Protein AF-0000000080411024 (afdb_homodimer)

Radius of gyration: 28.6 Å; Cα contacts (8 Å, |Δi|>4): 1709; chains: 2; bounding box: 50×104×53 Å

Secondary structure (DSSP, 8-state):
-EEEEE--SHHHHHHHHHHHHTT-EEEEEES-TT-GGGGTS-EEE--TT-HHHHHHHHHT-SEEEES-S---HHHHHHHGGG-TT-SHHHHHHTSHHHHHHHHHHTT--B--EEEESSHHHHHHHHHHH-SSEEEEESSS--TTTTEEEE-SHHHHHHHHHT--SS-EEEEEPP--SEEEEEEEEE-SS-EEEPPPEEEEEETTEEEEEEES-SS-HHHHHHHHHHHHHHHHHHT--EEEEEEEEEPTTS-EEEEEEESS--GGGTTHHHHBSS-HHHHHHHHHHTPPPPP--B-S-EEEEEEEGGGTTT--GGG--TTEEEEE---S---TT-EEEEEEEE-SSHHHHHHHHHHH--SSS---/-EEEEE--SHHHHHHHHHHHHHT-EEEEEES-TT-GGGGTS-EEE--TT-HHHHHHHHHT-SEEEES-S---HHHHHHHGGG-TT-SHHHHHHTSHHHHHHHHHHTT--B--EEEESSHHHHHHHHHHH-SSEEEEESSS--TTTTEEEE-SHHHHHHHHHT--SS-EEEEEPP--SEEEEEEEEE-SS-EEEPPPEEEEEETTEEEEEEES-SS-HHHHHHHHHHHHHHHHHHT--EEEEEEEEEPTTS-EEEEEEESS--GGGTTHHHHBSS-HHHHHHHHHHTPPPPP--B-S-EEEEEEEGGGTTT--GGG--TTEEEEE---S---TT-EEEEEEEE-SSHHHHHHHHHHH--SSS---

Organism: NCBI:txid1345023

Foldseek 3Di:
DEEEEEDQALQLLVLQVLCVVVPYAYEYEELDCQHLNNVRHHYDNDHLQPLVSLLVSQVVGQAYYYADQDHDPSSCVSNQVRHPQHCVQSVQQQFQVSQQVLLVLLVAAAFDKFKDQALVSLVVLCVPQPPWKKKAFRHPDDLCPRIDIRGDPVSSVVCNVVPDRGIIMIGHDAPFDWKKKWKWADAPPDIDIAQIWTFDDDSSHTFKTWPNHPDDPVLRVVVRVSVVSSCVSVVGFFIKMWMWTQHPVGGIHTHHMDNYDDPSQQLQVPFFPDGSSNQRVCRRVRHDGDGGDGRFIKMKGFDALQLVVLDDPVPQDPQKDWFASSDDHRDGPHGGTMIIGGDNDSVVSLVSVQVSCSDVDRSD/DEEEEEDQALQLLVLQVLCVVVPYAYEYEELDCQHLNNVRHHYDNDHLQPLVVLLVSQVVGQAYDYADQDHDPSSCVSNQVRHPQHCVQSVQQQFQVSQQVLLVLLVAAAFDKFKDQALVSLVVLCVPQPPWKKKAFRHPDDLCPRIDIRGDPVSSVVCNVVPDRGIIMIGHDAPFDWKKKWKWADAPPDIDIAQIWTFDDDSSHTFKTWPNHPDDVVLRVVVRVSVVSSCVSVVGFFIKMWMWTQHPVGGIHTHHMDNYDDPSQQLQVPFFPDGSSNQRVCRRVRHDGDGGDGRFIKMKGFDALQLVVLDDPVPQDPQKDWFASSDDHRDGPHGGTMIIGGDNDSVVSLVSVQVSCSDVDRSD

Nearest PDB structures (foldseek):
  3qff-assembly1_B  TM=9.664E-01  e=2.182E-51  Bacillus anthracis str. A0248
  4e4t-assembly1_A  TM=9.436E-01  e=1.004E-44  Burkholderia ambifaria MC40-6
  4e4t-assembly1_B  TM=9.077E-01  e=6.811E-43  Burkholderia ambifaria MC40-6
  4izo-assembly1_A  TM=9.076E-01  e=1.133E-41  Burkholderia thailandensis E264
  3ax6-assembly1_B  TM=8.999E-01  e=9.818E-40  Thermotoga maritima MSB8

pLDDT: mean 95.76, std 5.5, range [62.47, 98.88]

Solvent-accessible surface area (backbone atoms only — not comparable to full-atom values): 36882 Å² total; per-residue (Å²): 107,32,38,17,26,46,32,18,43,55,61,28,26,51,35,41,53,40,37,37,46,50,44,35,44,49,39,24,37,23,61,52,77,69,26,27,18,40,67,46,31,56,57,46,71,34,54,84,77,41,42,68,57,35,37,47,44,42,72,71,23,71,29,38,51,53,57,68,58,92,66,49,67,65,40,46,66,45,33,44,92,34,24,70,43,53,58,63,66,46,58,27,55,40,27,52,64,49,31,50,50,54,44,42,70,52,73,46,48,55,64,59,69,35,76,21,70,47,64,69,33,50,54,48,31,47,72,72,56,37,75,43,24,31,39,27,41,28,52,92,48,53,71,61,43,54,55,46,78,31,67,46,74,64,42,49,51,52,50,52,75,63,60,66,96,52,57,30,35,31,30,36,62,74,84,50,71,44,37,33,37,40,44,34,36,19,30,85,87,51,73,52,60,43,79,39,19,26,48,43,66,54,89,61,35,74,38,35,26,30,29,67,38,95,66,58,68,69,54,53,52,49,50,51,50,50,50,53,46,42,38,60,64,69,58,50,34,18,29,33,28,40,31,31,32,30,33,84,88,59,51,69,27,48,72,49,68,40,81,25,79,48,80,75,44,59,46,23,67,71,29,24,66,35,24,54,43,46,39,29,50,24,17,59,69,54,18,48,53,53,49,41,54,72,78,50,28,29,33,24,36,57,31,30,16,78,30,54,84,59,59,53,74,54,71,43,55,41,50,50,46,61,34,30,37,60,63,86,74,66,41,80,84,36,80,39,29,37,38,34,25,52,30,94,35,56,68,56,21,53,50,51,56,52,70,64,62,43,59,92,58,74,81,121,106,32,39,18,27,48,34,18,45,55,61,28,24,50,36,41,53,41,35,38,47,50,44,35,44,49,39,23,36,24,60,52,75,71,26,27,18,39,66,46,30,57,57,46,71,35,55,84,80,38,43,69,55,36,38,47,43,42,72,71,24,71,31,36,52,53,56,68,59,89,68,49,68,66,39,46,66,45,33,44,93,35,23,71,44,52,58,63,65,47,58,28,55,41,27,52,64,48,30,49,50,54,43,42,71,53,73,46,48,53,63,58,68,36,77,23,71,46,63,69,33,51,53,50,33,48,72,73,54,36,76,43,25,33,40,27,42,28,53,93,48,54,72,63,42,53,53,45,76,32,69,47,75,64,42,49,51,53,48,54,74,62,61,67,94,52,57,30,32,31,30,36,61,74,84,51,69,46,35,34,36,40,44,34,36,20,30,85,87,51,72,49,60,44,77,39,18,26,47,43,66,56,89,61,34,76,38,35,25,31,29,68,38,96,64,58,68,68,55,53,51,49,52,51,50,51,51,51,48,42,39,61,65,69,58,50,36,20,30,34,28,40,30,32,31,29,33,84,88,59,51,69,28,49,71,50,67,40,81,26,80,48,80,75,44,58,46,23,68,71,30,24,66,36,24,53,43,46,38,30,51,24,18,57,70,53,17,48,52,53,50,40,52,72,77,50,27,29,33,25,36,56,31,32,16,78,30,54,86,61,60,52,75,53,71,44,55,42,51,50,44,61,33,31,38,57,63,87,74,65,40,78,83,34,80,38,31,35,37,35,24,50,29,96,34,55,67,56,22,53,50,50,56,53,69,65,62,43,60,91,58,75,82,122

Structure (mmCIF, N/CA/C/O backbone):
data_AF-0000000080411024-model_v1
#
loop_
_entity.id
_entity.type
_entity.pdbx_description
1 polymer 'N5-carboxyaminoimidazole ribonucleotide synthase'
#
loop_
_atom_site.group_PDB
_atom_site.id
_atom_site.type_symbol
_atom_site.label_atom_id
_atom_site.label_alt_id
_atom_site.label_comp_id
_atom_site.label_asym_id
_atom_site.label_entity_id
_atom_site.label_seq_id
_atom_site.pdbx_PDB_ins_code
_atom_site.Cartn_x
_atom_site.Cartn_y
_atom_site.Cartn_z
_atom_site.occupancy
_atom_site.B_iso_or_equiv
_atom_site.auth_seq_id
_atom_site.auth_comp_id
_atom_site.auth_asym_id
_atom_site.auth_atom_id
_atom_site.pdbx_PDB_model_num
ATOM 1 N N . MET A 1 1 ? -13.023 4.125 -13.586 1 94.12 1 MET A N 1
ATOM 2 C CA . MET A 1 1 ? -12.969 2.77 -14.117 1 94.12 1 MET A CA 1
ATOM 3 C C . MET A 1 1 ? -13.203 1.739 -13.023 1 94.12 1 MET A C 1
ATOM 5 O O . MET A 1 1 ? -12.711 1.896 -11.898 1 94.12 1 MET A O 1
ATOM 9 N N . ARG A 1 2 ? -14.039 0.741 -13.281 1 97.5 2 ARG A N 1
ATOM 10 C CA . ARG A 1 2 ? -14.289 -0.334 -12.328 1 97.5 2 ARG A CA 1
ATOM 11 C C . ARG A 1 2 ? -13.68 -1.646 -12.812 1 97.5 2 ARG A C 1
ATOM 13 O O . ARG A 1 2 ? -13.922 -2.068 -13.945 1 97.5 2 ARG A O 1
ATOM 20 N N . ILE A 1 3 ? -12.922 -2.275 -11.961 1 98.69 3 ILE A N 1
ATOM 21 C CA . ILE A 1 3 ? -12.258 -3.547 -12.242 1 98.69 3 ILE A CA 1
ATOM 22 C C . ILE A 1 3 ? -13.016 -4.684 -11.555 1 98.69 3 ILE A C 1
ATOM 24 O O . ILE A 1 3 ? -13.148 -4.695 -10.336 1 98.69 3 ILE A O 1
ATOM 28 N N . GLY A 1 4 ? -13.539 -5.562 -12.375 1 98.69 4 GLY A N 1
ATOM 29 C CA . GLY A 1 4 ? -14.109 -6.785 -11.828 1 98.69 4 GLY A CA 1
ATOM 30 C C . GLY A 1 4 ? -13.062 -7.828 -11.484 1 98.69 4 GLY A C 1
ATOM 31 O O . GLY A 1 4 ? -12.086 -8.008 -12.219 1 98.69 4 GLY A O 1
ATOM 32 N N . ILE A 1 5 ? -13.266 -8.508 -10.359 1 98.44 5 ILE A N 1
ATOM 33 C CA . ILE A 1 5 ? -12.367 -9.578 -9.953 1 98.44 5 ILE A CA 1
ATOM 34 C C . ILE A 1 5 ? -13.164 -10.859 -9.711 1 98.44 5 ILE A C 1
ATOM 36 O O . ILE A 1 5 ? -13.984 -10.922 -8.797 1 98.44 5 ILE A O 1
ATOM 40 N N . LEU A 1 6 ? -12.969 -11.844 -10.539 1 97.38 6 LEU A N 1
ATOM 41 C CA . LEU A 1 6 ? -13.547 -13.148 -10.242 1 97.38 6 LEU A CA 1
ATOM 42 C C . LEU A 1 6 ? -12.758 -13.859 -9.148 1 97.38 6 LEU A C 1
ATOM 44 O O . LEU A 1 6 ? -11.617 -14.273 -9.367 1 97.38 6 LEU A O 1
ATOM 48 N N . GLY A 1 7 ? -13.352 -14.039 -8.023 1 96.19 7 GLY A N 1
ATOM 49 C CA . GLY A 1 7 ? -12.68 -14.492 -6.816 1 96.19 7 GLY A CA 1
ATOM 50 C C . GLY A 1 7 ? -12.438 -13.383 -5.812 1 96.19 7 GLY A C 1
ATOM 51 O O . GLY A 1 7 ? -11.953 -12.305 -6.176 1 96.19 7 GLY A O 1
ATOM 52 N N . GLY A 1 8 ? -12.828 -13.609 -4.598 1 96.75 8 GLY A N 1
ATOM 53 C CA . GLY A 1 8 ? -12.703 -12.594 -3.561 1 96.75 8 GLY A CA 1
ATOM 54 C C . GLY A 1 8 ? -11.75 -13 -2.449 1 96.75 8 GLY A C 1
ATOM 55 O O . GLY A 1 8 ? -11.914 -12.57 -1.303 1 96.75 8 GLY A O 1
ATOM 56 N N . GLY A 1 9 ? -10.75 -13.875 -2.744 1 96.56 9 GLY A N 1
ATOM 57 C CA . GLY A 1 9 ? -9.781 -14.328 -1.753 1 96.56 9 GLY A CA 1
ATOM 58 C C . GLY A 1 9 ? -8.711 -13.289 -1.455 1 96.56 9 GLY A C 1
ATOM 59 O O . GLY A 1 9 ? -8.938 -12.094 -1.612 1 96.56 9 GLY A O 1
ATOM 60 N N . GLN A 1 10 ? -7.57 -13.766 -0.93 1 97.19 10 GLN A N 1
ATOM 61 C CA . GLN A 1 10 ? -6.508 -12.867 -0.476 1 97.19 10 GLN A CA 1
ATOM 62 C C . GLN A 1 10 ? -5.91 -12.086 -1.643 1 97.19 10 GLN A C 1
ATOM 64 O O . GLN A 1 10 ? -5.535 -10.922 -1.489 1 97.19 10 GLN A O 1
ATOM 69 N N . LEU A 1 11 ? -5.73 -12.727 -2.797 1 98 11 LEU A N 1
ATOM 70 C CA . LEU A 1 11 ? -5.168 -12.023 -3.943 1 98 11 LEU A CA 1
ATOM 71 C C . LEU A 1 11 ? -6.117 -10.93 -4.426 1 98 11 LEU A C 1
ATOM 73 O O . LEU A 1 11 ? -5.68 -9.836 -4.789 1 98 11 LEU A O 1
ATOM 77 N N . GLY A 1 12 ? -7.461 -11.281 -4.445 1 98.06 12 GLY A N 1
ATOM 78 C CA . GLY A 1 12 ? -8.445 -10.258 -4.758 1 98.06 12 GLY A CA 1
ATOM 79 C C . GLY A 1 12 ? -8.398 -9.07 -3.816 1 98.06 12 GLY A C 1
ATOM 80 O O . GLY A 1 12 ? -8.516 -7.922 -4.25 1 98.06 12 GLY A O 1
ATOM 81 N N . ARG A 1 13 ? -8.211 -9.375 -2.557 1 98.31 13 ARG A N 1
ATOM 82 C CA . ARG A 1 13 ? -8.086 -8.336 -1.54 1 98.31 13 ARG A CA 1
ATOM 83 C C . ARG A 1 13 ? -6.898 -7.418 -1.839 1 98.31 13 ARG A C 1
ATOM 85 O O . ARG A 1 13 ? -7.043 -6.195 -1.854 1 98.31 13 ARG A O 1
ATOM 92 N N . MET A 1 14 ? -5.727 -7.98 -2.105 1 98.44 14 MET A N 1
ATOM 93 C CA . MET A 1 14 ? -4.508 -7.203 -2.318 1 98.44 14 MET A CA 1
ATOM 94 C C . MET A 1 14 ? -4.582 -6.422 -3.627 1 98.44 14 MET A C 1
ATOM 96 O O . MET A 1 14 ? -4.121 -5.281 -3.701 1 98.44 14 MET A O 1
ATOM 100 N N . MET A 1 15 ? -5.242 -7.004 -4.66 1 98.5 15 MET A N 1
ATOM 101 C CA . MET A 1 15 ? -5.488 -6.266 -5.898 1 98.5 15 MET A CA 1
ATOM 102 C C . MET A 1 15 ? -6.43 -5.09 -5.652 1 98.5 15 MET A C 1
ATOM 104 O O . MET A 1 15 ? -6.207 -3.994 -6.168 1 98.5 15 MET A O 1
ATOM 108 N N . SER A 1 16 ? -7.488 -5.332 -4.848 1 98.5 16 SER A N 1
ATOM 109 C CA . SER A 1 16 ? -8.453 -4.281 -4.551 1 98.5 16 SER A CA 1
ATOM 110 C C . SER A 1 16 ? -7.801 -3.121 -3.811 1 98.5 16 SER A C 1
ATOM 112 O O . SER A 1 16 ? -8.055 -1.956 -4.125 1 98.5 16 SER A O 1
ATOM 114 N N . LEU A 1 17 ? -6.973 -3.445 -2.836 1 98.44 17 LEU A N 1
ATOM 115 C CA . LEU A 1 17 ? -6.281 -2.404 -2.082 1 98.44 17 LEU A CA 1
ATOM 116 C C . LEU A 1 17 ? -5.406 -1.56 -2.998 1 98.44 17 LEU A C 1
ATOM 118 O O . LEU A 1 17 ? -5.43 -0.329 -2.926 1 98.44 17 LEU A O 1
ATOM 122 N N . SER A 1 18 ? -4.656 -2.189 -3.885 1 98.38 18 SER A N 1
ATOM 123 C CA . SER A 1 18 ? -3.775 -1.486 -4.812 1 98.38 18 SER A CA 1
ATOM 124 C C . SER A 1 18 ? -4.574 -0.648 -5.805 1 98.38 18 SER A C 1
ATOM 126 O O . SER A 1 18 ? -4.254 0.519 -6.039 1 98.38 18 SER A O 1
ATOM 128 N N . ALA A 1 19 ? -5.625 -1.25 -6.379 1 98.56 19 ALA A N 1
ATOM 129 C CA . ALA A 1 19 ? -6.473 -0.559 -7.344 1 98.56 19 ALA A CA 1
ATOM 130 C C . ALA A 1 19 ? -7.133 0.665 -6.719 1 98.56 19 ALA A C 1
ATOM 132 O O . ALA A 1 19 ? -7.164 1.739 -7.324 1 98.56 19 ALA A O 1
ATOM 133 N N . SER A 1 20 ? -7.621 0.499 -5.492 1 98.12 20 SER A N 1
ATOM 134 C CA . SER A 1 20 ? -8.289 1.593 -4.797 1 98.12 20 SER A CA 1
ATOM 135 C C . SER A 1 20 ? -7.344 2.768 -4.57 1 98.12 20 SER A C 1
ATOM 137 O O . SER A 1 20 ? -7.738 3.926 -4.711 1 98.12 20 SER A O 1
ATOM 139 N N . ALA A 1 21 ? -6.113 2.482 -4.211 1 98.19 21 ALA A N 1
ATOM 140 C CA . ALA A 1 21 ? -5.125 3.539 -4.008 1 98.19 21 ALA A CA 1
ATOM 141 C C . ALA A 1 21 ? -4.918 4.352 -5.285 1 98.19 21 ALA A C 1
ATOM 143 O O . ALA A 1 21 ? -4.664 5.555 -5.227 1 98.19 21 ALA A O 1
ATOM 144 N N . MET A 1 22 ? -5.086 3.723 -6.445 1 98.06 22 MET A N 1
ATOM 145 C CA . MET A 1 22 ? -4.859 4.355 -7.742 1 98.06 22 MET A CA 1
ATOM 146 C C . MET A 1 22 ? -6.102 5.105 -8.203 1 98.06 22 MET A C 1
ATOM 148 O O . MET A 1 22 ? -6.07 5.801 -9.227 1 98.06 22 MET A O 1
ATOM 152 N N . GLY A 1 23 ? -7.227 4.902 -7.504 1 96.5 23 GLY A N 1
ATOM 153 C CA . GLY A 1 23 ? -8.453 5.602 -7.852 1 96.5 23 GLY A CA 1
ATOM 154 C C . GLY A 1 23 ? -9.453 4.723 -8.586 1 96.5 23 GLY A C 1
ATOM 155 O O . GLY A 1 23 ? -10.523 5.191 -8.984 1 96.5 23 GLY A O 1
ATOM 156 N N . TYR A 1 24 ? -9.117 3.443 -8.734 1 97.56 24 TYR A N 1
ATOM 157 C CA . TYR A 1 24 ? -10.039 2.512 -9.375 1 97.56 24 TYR A CA 1
ATOM 158 C C . TYR A 1 24 ? -11.031 1.947 -8.367 1 97.56 24 TYR A C 1
ATOM 160 O O . TYR A 1 24 ? -10.758 1.905 -7.168 1 97.56 24 TYR A O 1
ATOM 168 N N . LYS A 1 25 ? -12.141 1.604 -8.859 1 97.44 25 LYS A N 1
ATOM 169 C CA . LYS A 1 25 ? -13.102 0.82 -8.086 1 97.44 25 LYS A CA 1
ATOM 170 C C . LYS A 1 25 ? -12.984 -0.667 -8.406 1 97.44 25 LYS A C 1
ATOM 172 O O . LYS A 1 25 ? -12.594 -1.039 -9.516 1 97.44 25 LYS A O 1
ATOM 177 N N . THR A 1 26 ? -13.25 -1.491 -7.434 1 98.31 26 THR A N 1
ATOM 178 C CA . THR A 1 26 ? -13.219 -2.926 -7.691 1 98.31 26 THR A CA 1
ATOM 179 C C . THR A 1 26 ? -14.531 -3.576 -7.262 1 98.31 26 THR A C 1
ATOM 181 O O . THR A 1 26 ? -15.273 -3.018 -6.445 1 98.31 26 THR A O 1
ATOM 184 N N . LEU A 1 27 ? -14.867 -4.621 -7.883 1 98.62 27 LEU A N 1
ATOM 185 C CA . LEU A 1 27 ? -16.031 -5.461 -7.609 1 98.62 27 LEU A CA 1
ATOM 186 C C . LEU A 1 27 ? -15.672 -6.938 -7.746 1 98.62 27 LEU A C 1
ATOM 188 O O . LEU A 1 27 ? -15.328 -7.398 -8.836 1 98.62 27 LEU A O 1
ATOM 192 N N . SER A 1 28 ? -15.742 -7.656 -6.613 1 98.38 28 SER A N 1
ATOM 193 C CA . SER A 1 28 ? -15.391 -9.07 -6.668 1 98.38 28 SER A CA 1
ATOM 194 C C . SER A 1 28 ? -16.625 -9.953 -6.695 1 98.38 28 SER A C 1
ATOM 196 O O . SER A 1 28 ? -17.734 -9.484 -6.426 1 98.38 28 SER A O 1
ATOM 198 N N . LEU A 1 29 ? -16.516 -11.133 -7.16 1 98.31 29 LEU A N 1
ATOM 199 C CA . LEU A 1 29 ? -17.531 -12.18 -7.098 1 98.31 29 LEU A CA 1
ATOM 200 C C . LEU A 1 29 ? -17.016 -13.383 -6.301 1 98.31 29 LEU A C 1
ATOM 202 O O . LEU A 1 29 ? -15.992 -13.969 -6.641 1 98.31 29 LEU A O 1
ATOM 206 N N . ASP A 1 30 ? -17.703 -13.688 -5.227 1 97.62 30 ASP A N 1
ATOM 207 C CA . ASP A 1 30 ? -17.344 -14.773 -4.328 1 97.62 30 ASP A CA 1
ATOM 208 C C . ASP A 1 30 ? -18.547 -15.258 -3.529 1 97.62 30 ASP A C 1
ATOM 210 O O . ASP A 1 30 ? -19.406 -14.453 -3.146 1 97.62 30 ASP A O 1
ATOM 214 N N . PRO A 1 31 ? -18.594 -16.578 -3.334 1 97.12 31 PRO A N 1
ATOM 215 C CA . PRO A 1 31 ? -19.75 -17.062 -2.57 1 97.12 31 PRO A CA 1
ATOM 216 C C . PRO A 1 31 ? -19.719 -16.641 -1.108 1 97.12 31 PRO A C 1
ATOM 218 O O . PRO A 1 31 ? -20.75 -16.625 -0.443 1 97.12 31 PRO A O 1
ATOM 221 N N . ASN A 1 32 ? -18.562 -16.375 -0.551 1 96.69 32 ASN A N 1
ATOM 222 C CA . ASN A 1 32 ? -18.422 -15.953 0.835 1 96.69 32 ASN A CA 1
ATOM 223 C C . ASN A 1 32 ? -18.656 -14.453 0.986 1 96.69 32 ASN A C 1
ATOM 225 O O . ASN A 1 32 ? -17.875 -13.641 0.486 1 96.69 32 ASN A O 1
ATOM 229 N N . SER A 1 33 ? -19.672 -14.094 1.688 1 96.81 33 SER A N 1
ATOM 230 C CA . SER A 1 33 ? -20.047 -12.695 1.85 1 96.81 33 SER A CA 1
ATOM 231 C C . SER A 1 33 ? -19 -11.922 2.627 1 96.81 33 SER A C 1
ATOM 233 O O . SER A 1 33 ? -18.953 -10.688 2.568 1 96.81 33 SER A O 1
ATOM 235 N N . ASN A 1 34 ? -18.141 -12.617 3.355 1 96.44 34 ASN A N 1
ATOM 236 C CA . ASN A 1 34 ? -17.078 -11.977 4.109 1 96.44 34 ASN A CA 1
ATOM 237 C C . ASN A 1 34 ? -15.703 -12.406 3.604 1 96.44 34 ASN A C 1
ATOM 239 O O . ASN A 1 34 ? -14.758 -12.523 4.383 1 96.44 34 ASN A O 1
ATOM 243 N N . ALA A 1 35 ? -15.664 -12.742 2.266 1 96.81 35 ALA A N 1
ATOM 244 C CA . ALA A 1 35 ? -14.375 -13.07 1.666 1 96.81 35 ALA A CA 1
ATOM 245 C C . ALA A 1 35 ? -13.383 -11.93 1.841 1 96.81 35 ALA A C 1
ATOM 247 O O . ALA A 1 35 ? -13.773 -10.773 2.008 1 96.81 35 ALA A O 1
ATOM 248 N N . PRO A 1 36 ? -12.133 -12.18 1.869 1 97.62 36 PRO A N 1
ATOM 249 C CA . PRO A 1 36 ? -11.102 -11.156 2.068 1 97.62 36 PRO A CA 1
ATOM 250 C C . PRO A 1 36 ? -11.336 -9.906 1.224 1 97.62 36 PRO A C 1
ATOM 252 O O . PRO A 1 36 ? -11.281 -8.789 1.74 1 97.62 36 PRO A O 1
ATOM 255 N N . ALA A 1 37 ? -11.664 -10.008 -0.047 1 97.75 37 ALA A N 1
ATOM 256 C CA . ALA A 1 37 ? -11.859 -8.859 -0.928 1 97.75 37 ALA A CA 1
ATOM 257 C C . ALA A 1 37 ? -13.117 -8.086 -0.552 1 97.75 37 ALA A C 1
ATOM 259 O O . ALA A 1 37 ? -13.172 -6.867 -0.703 1 97.75 37 ALA A O 1
ATOM 260 N N . ALA A 1 38 ? -14.164 -8.789 -0.026 1 97.44 38 ALA A N 1
ATOM 261 C CA . ALA A 1 38 ? -15.43 -8.164 0.338 1 97.44 38 ALA A CA 1
ATOM 262 C C . ALA A 1 38 ? -15.266 -7.238 1.538 1 97.44 38 ALA A C 1
ATOM 264 O O . ALA A 1 38 ? -16.094 -6.352 1.764 1 97.44 38 ALA A O 1
ATOM 265 N N . GLN A 1 39 ? -14.18 -7.453 2.254 1 96.81 39 GLN A N 1
ATOM 266 C CA . GLN A 1 39 ? -13.922 -6.66 3.451 1 96.81 39 GLN A CA 1
ATOM 267 C C . GLN A 1 39 ? -13.383 -5.281 3.092 1 96.81 39 GLN A C 1
ATOM 269 O O . GLN A 1 39 ? -13.352 -4.383 3.934 1 96.81 39 GLN A O 1
ATOM 274 N N . VAL A 1 40 ? -12.945 -5.078 1.771 1 97.06 40 VAL A N 1
ATOM 275 C CA . VAL A 1 40 ? -12.273 -3.822 1.453 1 97.06 40 VAL A CA 1
ATOM 276 C C . VAL A 1 40 ? -12.898 -3.201 0.207 1 97.06 40 VAL A C 1
ATOM 278 O O . VAL A 1 40 ? -12.516 -2.102 -0.205 1 97.06 40 VAL A O 1
ATOM 281 N N . ALA A 1 41 ? -13.844 -3.834 -0.434 1 96.94 41 ALA A N 1
ATOM 282 C CA . ALA A 1 41 ? -14.547 -3.344 -1.613 1 96.94 41 ALA A CA 1
ATOM 283 C C . ALA A 1 41 ? -15.867 -4.086 -1.812 1 96.94 41 ALA A C 1
ATOM 285 O O . ALA A 1 41 ? -16.078 -5.152 -1.227 1 96.94 41 ALA A O 1
ATOM 286 N N . PRO A 1 42 ? -16.781 -3.555 -2.627 1 96.94 42 PRO A N 1
ATOM 287 C CA . PRO A 1 42 ? -18.047 -4.242 -2.902 1 96.94 42 PRO A CA 1
ATOM 288 C C . PRO A 1 42 ? -17.844 -5.617 -3.537 1 96.94 42 PRO A C 1
ATOM 290 O O . PRO A 1 42 ? -16.844 -5.84 -4.23 1 96.94 42 PRO A O 1
ATOM 293 N N . SER A 1 43 ? -18.828 -6.496 -3.289 1 98.12 43 SER A N 1
ATOM 294 C CA . SER A 1 43 ? -18.75 -7.852 -3.82 1 98.12 43 SER A CA 1
ATOM 295 C C . SER A 1 43 ? -20.125 -8.359 -4.23 1 98.12 43 SER A C 1
ATOM 297 O O . SER A 1 43 ? -21.141 -7.961 -3.652 1 98.12 43 SER A O 1
ATOM 299 N N . ILE A 1 44 ? -20.156 -9.078 -5.297 1 98.5 44 ILE A N 1
ATOM 300 C CA . ILE A 1 44 ? -21.312 -9.891 -5.645 1 98.5 44 ILE A CA 1
ATOM 301 C C . ILE A 1 44 ? -21.219 -11.25 -4.941 1 98.5 44 ILE A C 1
ATOM 303 O O . ILE A 1 44 ? -20.25 -11.992 -5.141 1 98.5 44 ILE A O 1
ATOM 307 N N . VAL A 1 45 ? -22.203 -11.555 -4.086 1 98.62 45 VAL A N 1
ATOM 308 C CA . VAL A 1 45 ? -22.219 -12.836 -3.395 1 98.62 45 VAL A CA 1
ATOM 309 C C . VAL A 1 45 ? -22.891 -13.891 -4.273 1 98.62 45 VAL A C 1
ATOM 311 O O . VAL A 1 45 ? -24.109 -13.891 -4.426 1 98.62 45 VAL A O 1
ATOM 314 N N . ALA A 1 46 ? -22.109 -14.766 -4.848 1 97.88 46 ALA A N 1
ATOM 315 C CA . ALA A 1 46 ? -22.594 -15.805 -5.738 1 97.88 46 ALA A CA 1
ATOM 316 C C . ALA A 1 46 ? -21.594 -16.953 -5.859 1 97.88 46 ALA A C 1
ATOM 318 O O . ALA A 1 46 ? -20.406 -16.75 -5.645 1 97.88 46 ALA A O 1
ATOM 319 N N . ALA A 1 47 ? -22.125 -18.109 -6.188 1 96.38 47 ALA A N 1
ATOM 320 C CA . ALA A 1 47 ? -21.281 -19.281 -6.395 1 96.38 47 ALA A CA 1
ATOM 321 C C . ALA A 1 47 ? -20.375 -19.109 -7.613 1 96.38 47 ALA A C 1
ATOM 323 O O . ALA A 1 47 ? -20.688 -18.328 -8.516 1 96.38 47 ALA A O 1
ATOM 324 N N . PHE A 1 48 ? -19.312 -19.844 -7.656 1 93.94 48 PHE A N 1
ATOM 325 C CA . PHE A 1 48 ? -18.344 -19.703 -8.727 1 93.94 48 PHE A CA 1
ATOM 326 C C . PHE A 1 48 ? -18.859 -20.328 -10.016 1 93.94 48 PHE A C 1
ATOM 328 O O . PHE A 1 48 ? -18.219 -20.219 -11.07 1 93.94 48 PHE A O 1
ATOM 335 N N . ASP A 1 49 ? -19.984 -20.969 -9.969 1 94.81 49 ASP A N 1
ATOM 336 C CA . ASP A 1 49 ? -20.578 -21.516 -11.18 1 94.81 49 ASP A CA 1
ATOM 337 C C . ASP A 1 49 ? -21.844 -20.75 -11.57 1 94.81 49 ASP A C 1
ATOM 339 O O . ASP A 1 49 ? -22.609 -21.203 -12.422 1 94.81 49 ASP A O 1
ATOM 343 N N . ASP A 1 50 ? -22.094 -19.641 -10.938 1 97.25 50 ASP A N 1
ATOM 344 C CA . ASP A 1 50 ? -23.25 -18.797 -11.242 1 97.25 50 ASP A CA 1
ATOM 345 C C . ASP A 1 50 ? -22.969 -17.906 -12.445 1 97.25 50 ASP A C 1
ATOM 347 O O . ASP A 1 50 ? -22.516 -16.766 -12.281 1 97.25 50 ASP A O 1
ATOM 351 N N . VAL A 1 51 ? -23.391 -18.375 -13.555 1 97.88 51 VAL A N 1
ATOM 352 C CA . VAL A 1 51 ? -23.109 -17.703 -14.812 1 97.88 51 VAL A CA 1
ATOM 353 C C . VAL A 1 51 ? -23.828 -16.359 -14.852 1 97.88 51 VAL A C 1
ATOM 355 O O . VAL A 1 51 ? -23.297 -15.375 -15.391 1 97.88 51 VAL A O 1
ATOM 358 N N . THR A 1 52 ? -24.984 -16.312 -14.305 1 98.31 52 THR A N 1
ATOM 359 C CA . THR A 1 52 ? -25.734 -15.062 -14.25 1 98.31 52 THR A CA 1
ATOM 360 C C . THR A 1 52 ? -24.969 -14.008 -13.453 1 98.31 52 THR A C 1
ATOM 362 O O . THR A 1 52 ? -24.891 -12.844 -13.867 1 98.31 52 THR A O 1
ATOM 365 N N . ALA A 1 53 ? -24.391 -14.414 -12.336 1 98.25 53 ALA A N 1
ATOM 366 C CA . ALA A 1 53 ? -23.609 -13.508 -11.516 1 98.25 53 ALA A CA 1
ATOM 367 C C . ALA A 1 53 ? -22.344 -13.055 -12.25 1 98.25 53 ALA A C 1
ATOM 369 O O . ALA A 1 53 ? -21.922 -11.906 -12.125 1 98.25 53 ALA A O 1
ATOM 370 N N . ALA A 1 54 ? -21.766 -13.953 -12.969 1 97.88 54 ALA A N 1
ATOM 371 C CA . ALA A 1 54 ? -20.594 -13.609 -13.773 1 97.88 54 ALA A CA 1
ATOM 372 C C . ALA A 1 54 ? -20.938 -12.555 -14.82 1 97.88 54 ALA A C 1
ATOM 374 O O . ALA A 1 54 ? -20.156 -11.625 -15.062 1 97.88 54 ALA A O 1
ATOM 375 N N . ARG A 1 55 ? -22.062 -12.688 -15.461 1 98.25 55 ARG A N 1
ATOM 376 C CA . ARG A 1 55 ? -22.516 -11.711 -16.438 1 98.25 55 ARG A CA 1
ATOM 377 C C . ARG A 1 55 ? -22.781 -10.359 -15.789 1 98.25 55 ARG A C 1
ATOM 379 O O . ARG A 1 55 ? -22.516 -9.312 -16.391 1 98.25 55 ARG A O 1
ATOM 386 N N . GLU A 1 56 ? -23.312 -10.438 -14.586 1 98.69 56 GLU A N 1
ATOM 387 C CA . GLU A 1 56 ? -23.5 -9.195 -13.844 1 98.69 56 GLU A CA 1
ATOM 388 C C . GLU A 1 56 ? -22.172 -8.516 -13.547 1 98.69 56 GLU A C 1
ATOM 390 O O . GLU A 1 56 ? -22.047 -7.297 -13.695 1 98.69 56 GLU A O 1
ATOM 395 N N . LEU A 1 57 ? -21.219 -9.312 -13.133 1 98.44 57 LEU A N 1
ATOM 396 C CA . LEU A 1 57 ? -19.875 -8.789 -12.906 1 98.44 57 LEU A CA 1
ATOM 397 C C . LEU A 1 57 ? -19.344 -8.102 -14.164 1 98.44 57 LEU A C 1
ATOM 399 O O . LEU A 1 57 ? -18.797 -6.992 -14.086 1 98.44 57 LEU A O 1
ATOM 403 N N . ALA A 1 58 ? -19.5 -8.742 -15.281 1 98.19 58 ALA A N 1
ATOM 404 C CA . ALA A 1 58 ? -19.031 -8.203 -16.547 1 98.19 58 ALA A CA 1
ATOM 405 C C . ALA A 1 58 ? -19.75 -6.898 -16.891 1 98.19 58 ALA A C 1
ATOM 407 O O . ALA A 1 58 ? -19.125 -5.926 -17.312 1 98.19 58 ALA A O 1
ATOM 408 N N . HIS A 1 59 ? -21.062 -6.891 -16.656 1 98.31 59 HIS A N 1
ATOM 409 C CA . HIS A 1 59 ? -21.875 -5.719 -16.969 1 98.31 59 HIS A CA 1
ATOM 410 C C . HIS A 1 59 ? -21.469 -4.523 -16.109 1 98.31 59 HIS A C 1
ATOM 412 O O . HIS A 1 59 ? -21.469 -3.385 -16.578 1 98.31 59 HIS A O 1
ATOM 418 N N . ARG A 1 60 ? -21.031 -4.789 -14.938 1 98.5 60 ARG A N 1
ATOM 419 C CA . ARG A 1 60 ? -20.75 -3.719 -13.977 1 98.5 60 ARG A CA 1
ATOM 420 C C . ARG A 1 60 ? -19.266 -3.361 -13.969 1 98.5 60 ARG A C 1
ATOM 422 O O . ARG A 1 60 ? -18.812 -2.588 -13.117 1 98.5 60 ARG A O 1
ATOM 429 N N . SER A 1 61 ? -18.469 -3.959 -14.812 1 98.56 61 SER A N 1
ATOM 430 C CA . SER A 1 61 ? -17.031 -3.721 -14.797 1 98.56 61 SER A CA 1
ATOM 431 C C . SER A 1 61 ? -16.547 -3.229 -16.156 1 98.56 61 SER A C 1
ATOM 433 O O . SER A 1 61 ? -17.125 -3.561 -17.188 1 98.56 61 SER A O 1
ATOM 435 N N . ASP A 1 62 ? -15.547 -2.41 -16.141 1 98.38 62 ASP A N 1
ATOM 436 C CA . ASP A 1 62 ? -14.891 -1.98 -17.375 1 98.38 62 ASP A CA 1
ATOM 437 C C . ASP A 1 62 ? -13.891 -3.023 -17.859 1 98.38 62 ASP A C 1
ATOM 439 O O . ASP A 1 62 ? -13.742 -3.248 -19.062 1 98.38 62 ASP A O 1
ATOM 443 N N . VAL A 1 63 ? -13.211 -3.676 -16.953 1 98.25 63 VAL A N 1
ATOM 444 C CA . VAL A 1 63 ? -12.289 -4.777 -17.203 1 98.25 63 VAL A CA 1
ATOM 445 C C . VAL A 1 63 ? -12.43 -5.824 -16.094 1 98.25 63 VAL A C 1
ATOM 447 O O . VAL A 1 63 ? -12.891 -5.512 -14.992 1 98.25 63 VAL A O 1
ATOM 450 N N . ILE A 1 64 ? -12.102 -7.059 -16.422 1 98.25 64 ILE A N 1
ATOM 451 C CA . ILE A 1 64 ? -12.219 -8.133 -15.438 1 98.25 64 ILE A CA 1
ATOM 452 C C . ILE A 1 64 ? -10.898 -8.898 -15.352 1 98.25 64 ILE A C 1
ATOM 454 O O . ILE A 1 64 ? -10.242 -9.125 -16.375 1 98.25 64 ILE A O 1
ATOM 458 N N . THR A 1 65 ? -10.523 -9.18 -14.172 1 97.94 65 THR A N 1
ATOM 459 C CA . THR A 1 65 ? -9.438 -10.117 -13.898 1 97.94 65 THR A CA 1
ATOM 460 C C . THR A 1 65 ? -9.898 -11.211 -12.945 1 97.94 65 THR A C 1
ATOM 462 O O . THR A 1 65 ? -11.094 -11.344 -12.672 1 97.94 65 THR A O 1
ATOM 465 N N . TYR A 1 66 ? -9 -12.117 -12.555 1 95.75 66 TYR A N 1
ATOM 466 C CA . TYR A 1 66 ? -9.344 -13.242 -11.688 1 95.75 66 TYR A CA 1
ATOM 467 C C . TYR A 1 66 ? -8.211 -13.539 -10.703 1 95.75 66 TYR A C 1
ATOM 469 O O . TYR A 1 66 ? -7.062 -13.172 -10.945 1 95.75 66 TYR A O 1
ATOM 477 N N . GLU A 1 67 ? -8.609 -14.164 -9.609 1 91.62 67 GLU A N 1
ATOM 478 C CA . GLU A 1 67 ? -7.551 -14.422 -8.641 1 91.62 67 GLU A CA 1
ATOM 479 C C . GLU A 1 67 ? -7.254 -15.914 -8.531 1 91.62 67 GLU A C 1
ATOM 481 O O . GLU A 1 67 ? -6.324 -16.328 -7.832 1 91.62 67 GLU A O 1
ATOM 486 N N . PHE A 1 68 ? -8.039 -16.766 -9.148 1 81.88 68 PHE A N 1
ATOM 487 C CA . PHE A 1 68 ? -7.785 -18.203 -9.109 1 81.88 68 PHE A CA 1
ATOM 488 C C . PHE A 1 68 ? -7.926 -18.828 -10.492 1 81.88 68 PHE A C 1
ATOM 490 O O . PHE A 1 68 ? -8.406 -18.172 -11.422 1 81.88 68 PHE A O 1
ATOM 497 N N . GLU A 1 69 ? -7.559 -20.047 -10.594 1 75.06 69 GLU A N 1
ATOM 498 C CA . GLU A 1 69 ? -7.383 -20.625 -11.914 1 75.06 69 GLU A CA 1
ATOM 499 C C . GLU A 1 69 ? -8.539 -21.578 -12.258 1 75.06 69 GLU A C 1
ATOM 501 O O . GLU A 1 69 ? -8.797 -21.828 -13.438 1 75.06 69 GLU A O 1
ATOM 506 N N . ASN A 1 70 ? -9.18 -22.094 -11.273 1 81.19 70 ASN A N 1
ATOM 507 C CA . ASN A 1 70 ? -10.18 -23.109 -11.586 1 81.19 70 ASN A CA 1
ATOM 508 C C . ASN A 1 70 ? -11.555 -22.484 -11.844 1 81.19 70 ASN A C 1
ATOM 510 O O . ASN A 1 70 ? -12.406 -22.484 -10.961 1 81.19 70 ASN A O 1
ATOM 514 N N . ILE A 1 71 ? -11.68 -22 -13.055 1 86.44 71 ILE A N 1
ATOM 515 C CA . ILE A 1 71 ? -12.922 -21.359 -13.477 1 86.44 71 ILE A CA 1
ATOM 516 C C . ILE A 1 71 ? -13.586 -22.188 -14.578 1 86.44 71 ILE A C 1
ATOM 518 O O . ILE A 1 71 ? -12.93 -22.594 -15.539 1 86.44 71 ILE A O 1
ATOM 522 N N . ASP A 1 72 ? -14.812 -22.422 -14.461 1 89.12 72 ASP A N 1
ATOM 523 C CA . ASP A 1 72 ? -15.508 -23.266 -15.43 1 89.12 72 ASP A CA 1
ATOM 524 C C . ASP A 1 72 ? -15.688 -22.531 -16.766 1 89.12 72 ASP A C 1
ATOM 526 O O . ASP A 1 72 ? -15.641 -21.312 -16.812 1 89.12 72 ASP A O 1
ATOM 530 N N . THR A 1 73 ? -15.953 -23.312 -17.734 1 89.31 73 THR A N 1
ATOM 531 C CA . THR A 1 73 ? -16.031 -22.828 -19.109 1 89.31 73 THR A CA 1
ATOM 532 C C . THR A 1 73 ? -17.141 -21.797 -19.25 1 89.31 73 THR A C 1
ATOM 534 O O . THR A 1 73 ? -16.969 -20.766 -19.922 1 89.31 73 THR A O 1
ATOM 537 N N . ALA A 1 74 ? -18.234 -22.109 -18.672 1 93.31 74 ALA A N 1
ATOM 538 C CA . ALA A 1 74 ? -19.375 -21.203 -18.781 1 93.31 74 ALA A CA 1
ATOM 539 C C . ALA A 1 74 ? -19.062 -19.859 -18.141 1 93.31 74 ALA A C 1
ATOM 541 O O . ALA A 1 74 ? -19.453 -18.812 -18.656 1 93.31 74 ALA A O 1
ATOM 542 N N . MET A 1 75 ? -18.391 -19.891 -17.047 1 93.62 75 MET A N 1
ATOM 543 C CA . MET A 1 75 ? -17.984 -18.672 -16.359 1 93.62 75 MET A CA 1
ATOM 544 C C . MET A 1 75 ? -17 -17.875 -17.203 1 93.62 75 MET A C 1
ATOM 546 O O . MET A 1 75 ? -17.094 -16.656 -17.312 1 93.62 75 MET A O 1
ATOM 550 N N . ILE A 1 76 ? -16.094 -18.562 -17.797 1 92.94 76 ILE A N 1
ATOM 551 C CA . ILE A 1 76 ? -15.086 -17.953 -18.656 1 92.94 76 ILE A CA 1
ATOM 552 C C . ILE A 1 76 ? -15.766 -17.234 -19.812 1 92.94 76 ILE A C 1
ATOM 554 O O . ILE A 1 76 ? -15.469 -16.078 -20.094 1 92.94 76 ILE A O 1
ATOM 558 N N . GLU A 1 77 ? -16.672 -17.891 -20.438 1 94.62 77 GLU A N 1
ATOM 559 C CA . GLU A 1 77 ? -17.359 -17.328 -21.594 1 94.62 77 GLU A CA 1
ATOM 560 C C . GLU A 1 77 ? -18.125 -16.062 -21.219 1 94.62 77 GLU A C 1
ATOM 562 O O . GLU A 1 77 ? -18.219 -15.133 -22.016 1 94.62 77 GLU A O 1
ATOM 567 N N . ALA A 1 78 ? -18.594 -16.078 -20.016 1 95.88 78 ALA A N 1
ATOM 568 C CA . ALA A 1 78 ? -19.422 -14.961 -19.547 1 95.88 78 ALA A CA 1
ATOM 569 C C . ALA A 1 78 ? -18.594 -13.695 -19.375 1 95.88 78 ALA A C 1
ATOM 571 O O . ALA A 1 78 ? -19.125 -12.586 -19.5 1 95.88 78 ALA A O 1
ATOM 572 N N . ILE A 1 79 ? -17.266 -13.82 -19.141 1 96.38 79 ILE A N 1
ATOM 573 C CA . ILE A 1 79 ? -16.5 -12.633 -18.766 1 96.38 79 ILE A CA 1
ATOM 574 C C . ILE A 1 79 ? -15.398 -12.391 -19.797 1 96.38 79 ILE A C 1
ATOM 576 O O . ILE A 1 79 ? -14.734 -11.352 -19.781 1 96.38 79 ILE A O 1
ATOM 580 N N . ALA A 1 80 ? -15.219 -13.25 -20.75 1 95.94 80 ALA A N 1
ATOM 581 C CA . ALA A 1 80 ? -14.055 -13.297 -21.625 1 95.94 80 ALA A CA 1
ATOM 582 C C . ALA A 1 80 ? -13.859 -11.969 -22.359 1 95.94 80 ALA A C 1
ATOM 584 O O . ALA A 1 80 ? -12.734 -11.492 -22.516 1 95.94 80 ALA A O 1
ATOM 585 N N . ASP A 1 81 ? -14.93 -11.336 -22.75 1 96.12 81 ASP A N 1
ATOM 586 C CA . ASP A 1 81 ? -14.852 -10.125 -23.562 1 96.12 81 ASP A CA 1
ATOM 587 C C . ASP A 1 81 ? -14.297 -8.953 -22.75 1 96.12 81 ASP A C 1
ATOM 589 O O . ASP A 1 81 ? -13.844 -7.961 -23.328 1 96.12 81 ASP A O 1
ATOM 593 N N . LYS A 1 82 ? -14.305 -9.094 -21.438 1 97.25 82 LYS A N 1
ATOM 594 C CA . LYS A 1 82 ? -13.859 -8 -20.578 1 97.25 82 LYS A CA 1
ATOM 595 C C . LYS A 1 82 ? -12.508 -8.312 -19.953 1 97.25 82 LYS A C 1
ATOM 597 O O . LYS A 1 82 ? -12 -7.527 -19.141 1 97.25 82 LYS A O 1
ATOM 602 N N . CYS A 1 83 ? -11.914 -9.406 -20.344 1 96.94 83 CYS A N 1
ATOM 603 C CA . CYS A 1 83 ? -10.633 -9.805 -19.766 1 96.94 83 CYS A CA 1
ATOM 604 C C . CYS A 1 83 ? -9.492 -9.469 -20.719 1 96.94 83 CYS A C 1
ATOM 606 O O . CYS A 1 83 ? -9.25 -10.188 -21.688 1 96.94 83 CYS A O 1
ATOM 608 N N . PRO A 1 84 ? -8.781 -8.414 -20.391 1 95.31 84 PRO A N 1
ATOM 609 C CA . PRO A 1 84 ? -7.676 -8.062 -21.281 1 95.31 84 PRO A CA 1
ATOM 610 C C . PRO A 1 84 ? -6.617 -9.156 -21.375 1 95.31 84 PRO A C 1
ATOM 612 O O . PRO A 1 84 ? -5.914 -9.258 -22.375 1 95.31 84 PRO A O 1
ATOM 615 N N . GLN A 1 85 ? -6.457 -9.977 -20.406 1 92.69 85 GLN A N 1
ATOM 616 C CA . GLN A 1 85 ? -5.465 -11.039 -20.359 1 92.69 85 GLN A CA 1
ATOM 617 C C . GLN A 1 85 ? -5.82 -12.164 -21.328 1 92.69 85 GLN A C 1
ATOM 619 O O . GLN A 1 85 ? -4.984 -13.023 -21.625 1 92.69 85 GLN A O 1
ATOM 624 N N . GLY A 1 86 ? -7.012 -12.109 -21.891 1 90.44 86 GLY A N 1
ATOM 625 C CA . GLY A 1 86 ? -7.473 -13.297 -22.594 1 90.44 86 GLY A CA 1
ATOM 626 C C . GLY A 1 86 ? -7.672 -14.492 -21.688 1 90.44 86 GLY A C 1
ATOM 627 O O . GLY A 1 86 ? -7.285 -14.461 -20.516 1 90.44 86 GLY A O 1
ATOM 628 N N . MET A 1 87 ? -8.242 -15.516 -22.266 1 92.81 87 MET A N 1
ATOM 629 C CA . MET A 1 87 ? -8.594 -16.625 -21.391 1 92.81 87 MET A CA 1
ATOM 630 C C . MET A 1 87 ? -7.797 -17.875 -21.75 1 92.81 87 MET A C 1
ATOM 632 O O . MET A 1 87 ? -7.879 -18.891 -21.062 1 92.81 87 MET A O 1
ATOM 636 N N . ASP A 1 88 ? -6.945 -17.781 -22.734 1 92.5 88 ASP A N 1
ATOM 637 C CA . ASP A 1 88 ? -6.227 -18.953 -23.234 1 92.5 88 ASP A CA 1
ATOM 638 C C . ASP A 1 88 ? -5.199 -19.438 -22.203 1 92.5 88 ASP A C 1
ATOM 640 O O . ASP A 1 88 ? -5.074 -20.641 -21.969 1 92.5 88 ASP A O 1
ATOM 644 N N . VAL A 1 89 ? -4.496 -18.531 -21.641 1 92.56 89 VAL A N 1
ATOM 645 C CA . VAL A 1 89 ? -3.482 -18.891 -20.656 1 92.56 89 VAL A CA 1
ATOM 646 C C . VAL A 1 89 ? -4.152 -19.516 -19.438 1 92.56 89 VAL A C 1
ATOM 648 O O . VAL A 1 89 ? -3.66 -20.5 -18.891 1 92.56 89 VAL A O 1
ATOM 651 N N . LEU A 1 90 ? -5.273 -18.906 -19.047 1 93.06 90 LEU A N 1
ATOM 652 C CA . LEU A 1 90 ? -6.02 -19.453 -17.922 1 93.06 90 LEU A CA 1
ATOM 653 C C . LEU A 1 90 ? -6.496 -20.875 -18.234 1 93.06 90 LEU A C 1
ATOM 655 O O . LEU A 1 90 ? -6.336 -21.781 -17.406 1 93.06 90 LEU A O 1
ATOM 659 N N . LYS A 1 91 ? -7.008 -21.078 -19.406 1 92.19 91 LYS A N 1
ATOM 660 C CA . LYS A 1 91 ? -7.5 -22.375 -19.812 1 92.19 91 LYS A CA 1
ATOM 661 C C . LYS A 1 91 ? -6.375 -23.406 -19.844 1 92.19 91 LYS A C 1
ATOM 663 O O . LYS A 1 91 ? -6.551 -24.547 -19.375 1 92.19 91 LYS A O 1
ATOM 668 N N . ALA A 1 92 ? -5.277 -23.016 -20.281 1 93.31 92 ALA A N 1
ATOM 669 C CA . ALA A 1 92 ? -4.145 -23.938 -20.375 1 93.31 92 ALA A CA 1
ATOM 670 C C . ALA A 1 92 ? -3.607 -24.297 -19 1 93.31 92 ALA A C 1
ATOM 672 O O . ALA A 1 92 ? -3.271 -25.453 -18.734 1 93.31 92 ALA A O 1
ATOM 673 N N . THR A 1 93 ? -3.602 -23.344 -18.125 1 92.56 93 THR A N 1
ATOM 674 C CA . THR A 1 93 ? -2.955 -23.547 -16.828 1 92.56 93 THR A CA 1
ATOM 675 C C . THR A 1 93 ? -3.883 -24.297 -15.875 1 92.56 93 THR A C 1
ATOM 677 O O . THR A 1 93 ? -3.457 -24.75 -14.812 1 92.56 93 THR A O 1
ATOM 680 N N . GLN A 1 94 ? -5.16 -24.531 -16.297 1 91.94 94 GLN A N 1
ATOM 681 C CA . GLN A 1 94 ? -6.098 -25.25 -15.445 1 91.94 94 GLN A CA 1
ATOM 682 C C . GLN A 1 94 ? -5.93 -26.766 -15.617 1 91.94 94 GLN A C 1
ATOM 684 O O . GLN A 1 94 ? -6.531 -27.547 -14.875 1 91.94 94 GLN A O 1
ATOM 689 N N . HIS A 1 95 ? -5.195 -27.109 -16.609 1 93.38 95 HIS A N 1
ATOM 690 C CA . HIS A 1 95 ? -4.941 -28.5 -16.938 1 93.38 95 HIS A CA 1
ATOM 691 C C . HIS A 1 95 ? -3.443 -28.781 -17.047 1 93.38 95 HIS A C 1
ATOM 693 O O . HIS A 1 95 ? -2.781 -28.266 -17.953 1 93.38 95 HIS A O 1
ATOM 699 N N . ARG A 1 96 ? -2.926 -29.672 -16.172 1 94.88 96 ARG A N 1
ATOM 700 C CA . ARG A 1 96 ? -1.485 -29.859 -16.016 1 94.88 96 ARG A CA 1
ATOM 701 C C . ARG A 1 96 ? -0.844 -30.25 -17.344 1 94.88 96 ARG A C 1
ATOM 703 O O . ARG A 1 96 ? 0.259 -29.812 -17.656 1 94.88 96 ARG A O 1
ATOM 710 N N . ILE A 1 97 ? -1.515 -31.078 -18.125 1 96.38 97 ILE A N 1
ATOM 711 C CA . ILE A 1 97 ? -0.952 -31.547 -19.391 1 96.38 97 ILE A CA 1
ATOM 712 C C . ILE A 1 97 ? -0.928 -30.391 -20.391 1 96.38 97 ILE A C 1
ATOM 714 O O . ILE A 1 97 ? 0.08 -30.172 -21.062 1 96.38 97 ILE A O 1
ATOM 718 N N . PHE A 1 98 ? -2.023 -29.641 -20.453 1 95.94 98 PHE A N 1
ATOM 719 C CA . PHE A 1 98 ? -2.086 -28.516 -21.359 1 95.94 98 PHE A CA 1
ATOM 720 C C . PHE A 1 98 ? -1.061 -27.453 -20.969 1 95.94 98 PHE A C 1
ATOM 722 O O . PHE A 1 98 ? -0.458 -26.812 -21.844 1 95.94 98 PHE A O 1
ATOM 729 N N . GLU A 1 99 ? -0.886 -27.234 -19.719 1 96.56 99 GLU A N 1
ATOM 730 C CA . GLU A 1 99 ? 0.124 -26.312 -19.234 1 96.56 99 GLU A CA 1
ATOM 731 C C . GLU A 1 99 ? 1.521 -26.719 -19.688 1 96.56 99 GLU A C 1
ATOM 733 O O . GLU A 1 99 ? 2.281 -25.891 -20.203 1 96.56 99 GLU A O 1
ATOM 738 N N . LYS A 1 100 ? 1.858 -28 -19.531 1 97.5 100 LYS A N 1
ATOM 739 C CA . LYS A 1 100 ? 3.166 -28.5 -19.938 1 97.5 100 LYS A CA 1
ATOM 740 C C . LYS A 1 100 ? 3.373 -28.344 -21.453 1 97.5 100 LYS A C 1
ATOM 742 O O . LYS A 1 100 ? 4.453 -27.953 -21.891 1 97.5 100 LYS A O 1
ATOM 747 N N . GLN A 1 101 ? 2.314 -28.656 -22.156 1 97.69 101 GLN A N 1
ATOM 748 C CA . GLN A 1 101 ? 2.391 -28.531 -23.609 1 97.69 101 GLN A CA 1
ATOM 749 C C . GLN A 1 101 ? 2.609 -27.078 -24.031 1 97.69 101 GLN A C 1
ATOM 751 O O . GLN A 1 101 ? 3.367 -26.797 -24.953 1 97.69 101 GLN A O 1
ATOM 756 N N . MET A 1 102 ? 1.918 -26.188 -23.359 1 97.19 102 MET A N 1
ATOM 757 C CA . MET A 1 102 ? 2.082 -24.766 -23.625 1 97.19 102 MET A CA 1
ATOM 758 C C . MET A 1 102 ? 3.514 -24.312 -23.344 1 97.19 102 MET A C 1
ATOM 760 O O . MET A 1 102 ? 4.109 -23.578 -24.141 1 97.19 102 MET A O 1
ATOM 764 N N . ILE A 1 103 ? 4.098 -24.781 -22.266 1 98.31 103 ILE A N 1
ATOM 765 C CA . ILE A 1 103 ? 5.465 -24.453 -21.875 1 98.31 103 ILE A CA 1
ATOM 766 C C . ILE A 1 103 ? 6.441 -25.016 -22.922 1 98.31 103 ILE A C 1
ATOM 768 O O . ILE A 1 103 ? 7.336 -24.297 -23.375 1 98.31 103 ILE A O 1
ATOM 772 N N . GLU A 1 104 ? 6.219 -26.234 -23.297 1 98.25 104 GLU A N 1
ATOM 773 C CA . GLU A 1 104 ? 7.059 -26.875 -24.297 1 98.25 104 GLU A CA 1
ATOM 774 C C . GLU A 1 104 ? 6.941 -26.156 -25.656 1 98.25 104 GLU A C 1
ATOM 776 O O . GLU A 1 104 ? 7.918 -26.062 -26.391 1 98.25 104 GLU A O 1
ATOM 781 N N . GLY A 1 105 ? 5.766 -25.75 -25.906 1 97.75 105 GLY A N 1
ATOM 782 C CA . GLY A 1 105 ? 5.555 -24.984 -27.125 1 97.75 105 GLY A CA 1
ATOM 783 C C . GLY A 1 105 ? 6.395 -23.719 -27.203 1 97.75 105 GLY A C 1
ATOM 784 O O . GLY A 1 105 ? 6.715 -23.234 -28.297 1 97.75 105 GLY A O 1
ATOM 785 N N . ALA A 1 106 ? 6.734 -23.188 -26.062 1 97.5 106 ALA A N 1
ATOM 786 C CA . ALA A 1 106 ? 7.57 -22 -25.984 1 97.5 106 ALA A CA 1
ATOM 787 C C . ALA A 1 106 ? 9.047 -22.359 -26.062 1 97.5 106 ALA A C 1
ATOM 789 O O . ALA A 1 106 ? 9.914 -21.484 -25.984 1 97.5 106 ALA A O 1
ATOM 790 N N . GLY A 1 107 ? 9.375 -23.625 -26.188 1 97.94 107 GLY A N 1
ATOM 791 C CA . GLY A 1 107 ? 10.75 -24.078 -26.266 1 97.94 107 GLY A CA 1
ATOM 792 C C . GLY A 1 107 ? 11.406 -24.266 -24.922 1 97.94 107 GLY A C 1
ATOM 793 O O . GLY A 1 107 ? 12.633 -24.312 -24.812 1 97.94 107 GLY A O 1
ATOM 794 N N . LEU A 1 108 ? 10.609 -24.391 -23.906 1 98.38 108 LEU A N 1
ATOM 795 C CA . LEU A 1 108 ? 11.141 -24.484 -22.547 1 98.38 108 LEU A CA 1
ATOM 796 C C . LEU A 1 108 ? 11.008 -25.906 -22.016 1 98.38 108 LEU A C 1
ATOM 798 O O . LEU A 1 108 ? 10.25 -26.719 -22.562 1 98.38 108 LEU A O 1
ATOM 802 N N . GLN A 1 109 ? 11.719 -26.219 -21.031 1 97.94 109 GLN A N 1
ATOM 803 C CA . GLN A 1 109 ? 11.781 -27.578 -20.484 1 97.94 109 GLN A CA 1
ATOM 804 C C . GLN A 1 109 ? 10.828 -27.75 -19.312 1 97.94 109 GLN A C 1
ATOM 806 O O . GLN A 1 109 ? 10.672 -26.828 -18.5 1 97.94 109 GLN A O 1
ATOM 811 N N . VAL A 1 110 ? 10.156 -28.844 -19.281 1 98.25 110 VAL A N 1
ATOM 812 C CA . VAL A 1 110 ? 9.375 -29.312 -18.141 1 98.25 110 VAL A CA 1
ATOM 813 C C . VAL A 1 110 ? 9.836 -30.703 -17.734 1 98.25 110 VAL A C 1
ATOM 815 O O . VAL A 1 110 ? 10.586 -31.359 -18.484 1 98.25 110 VAL A O 1
ATOM 818 N N . ALA A 1 111 ? 9.438 -31.141 -16.531 1 97.44 111 ALA A N 1
ATOM 819 C CA . ALA A 1 111 ? 9.727 -32.5 -16.156 1 97.44 111 ALA A CA 1
ATOM 820 C C . ALA A 1 111 ? 9.156 -33.5 -17.172 1 97.44 111 ALA A C 1
ATOM 822 O O . ALA A 1 111 ? 8.039 -33.312 -17.656 1 97.44 111 ALA A O 1
ATOM 823 N N . PRO A 1 112 ? 9.938 -34.5 -17.516 1 97.81 112 PRO A N 1
ATOM 824 C CA . PRO A 1 112 ? 9.336 -35.531 -18.344 1 97.81 112 PRO A CA 1
ATOM 825 C C . PRO A 1 112 ? 8.016 -36.062 -17.766 1 97.81 112 PRO A C 1
ATOM 827 O O . PRO A 1 112 ? 7.879 -36.219 -16.562 1 97.81 112 PRO A O 1
ATOM 830 N N . TYR A 1 113 ? 7.051 -36.219 -18.672 1 98.19 113 TYR A N 1
ATOM 831 C CA . TYR A 1 113 ? 5.746 -36.594 -18.156 1 98.19 113 TYR A CA 1
ATOM 832 C C . TYR A 1 113 ? 5.027 -37.531 -19.109 1 98.19 113 TYR A C 1
ATOM 834 O O . TYR A 1 113 ? 5.402 -37.656 -20.281 1 98.19 113 TYR A O 1
ATOM 842 N N . VAL A 1 114 ? 4.027 -38.281 -18.547 1 97.88 114 VAL A N 1
ATOM 843 C CA . VAL A 1 114 ? 3.174 -39.219 -19.281 1 97.88 114 VAL A CA 1
ATOM 844 C C . VAL A 1 114 ? 1.713 -39 -18.891 1 97.88 114 VAL A C 1
ATOM 846 O O . VAL A 1 114 ? 1.353 -39.094 -17.719 1 97.88 114 VAL A O 1
ATOM 849 N N . PRO A 1 115 ? 0.872 -38.656 -19.906 1 97.56 115 PRO A N 1
ATOM 850 C CA . PRO A 1 115 ? -0.56 -38.656 -19.594 1 97.56 115 PRO A CA 1
ATOM 851 C C . PRO A 1 115 ? -1.083 -40 -19.125 1 97.56 115 PRO A C 1
ATOM 853 O O . PRO A 1 115 ? -0.701 -41.031 -19.656 1 97.56 115 PRO A O 1
ATOM 856 N N . VAL A 1 116 ? -1.855 -40 -18.125 1 96.81 116 VAL A N 1
ATOM 857 C CA . VAL A 1 116 ? -2.387 -41.219 -17.531 1 96.81 116 VAL A CA 1
ATOM 858 C C . VAL A 1 116 ? -3.912 -41.156 -17.516 1 96.81 116 VAL A C 1
ATOM 860 O O . VAL A 1 116 ? -4.504 -40.312 -16.859 1 96.81 116 VAL A O 1
ATOM 863 N N . ARG A 1 117 ? -4.527 -42 -18.219 1 95.44 117 ARG A N 1
ATOM 864 C CA . ARG A 1 117 ? -5.984 -42.062 -18.281 1 95.44 117 ARG A CA 1
ATOM 865 C C . ARG A 1 117 ? -6.488 -43.469 -17.906 1 95.44 117 ARG A C 1
ATOM 867 O O . ARG A 1 117 ? -7.691 -43.688 -17.766 1 95.44 117 ARG A O 1
ATOM 874 N N . SER A 1 118 ? -5.516 -44.406 -17.812 1 94.81 118 SER A N 1
ATOM 875 C CA . SER A 1 118 ? -5.848 -45.781 -17.469 1 94.81 118 SER A CA 1
ATOM 876 C C . SER A 1 118 ? -4.738 -46.438 -16.641 1 94.81 118 SER A C 1
ATOM 878 O O . SER A 1 118 ? -3.648 -45.875 -16.516 1 94.81 118 SER A O 1
ATOM 880 N N . VAL A 1 119 ? -5.137 -47.531 -16.094 1 94.38 119 VAL A N 1
ATOM 881 C CA . VAL A 1 119 ? -4.164 -48.312 -15.336 1 94.38 119 VAL A CA 1
ATOM 882 C C . VAL A 1 119 ? -2.973 -48.656 -16.219 1 94.38 119 VAL A C 1
ATOM 884 O O . VAL A 1 119 ? -1.829 -48.688 -15.758 1 94.38 119 VAL A O 1
ATOM 887 N N . ARG A 1 120 ? -3.256 -49 -17.438 1 95.62 120 ARG A N 1
ATOM 888 C CA . ARG A 1 120 ? -2.188 -49.312 -18.391 1 95.62 120 ARG A CA 1
ATOM 889 C C . ARG A 1 120 ? -1.21 -48.156 -18.516 1 95.62 120 ARG A C 1
ATOM 891 O O . ARG A 1 120 ? -0.004 -48.375 -18.656 1 95.62 120 ARG A O 1
ATOM 898 N N . ASP A 1 121 ? -1.763 -46.969 -18.438 1 96.62 121 ASP A N 1
ATOM 899 C CA . ASP A 1 121 ? -0.92 -45.781 -18.547 1 96.62 121 ASP A CA 1
ATOM 900 C C . ASP A 1 121 ? -0.01 -45.656 -17.344 1 96.62 121 ASP A C 1
ATOM 902 O O . ASP A 1 121 ? 1.069 -45.062 -17.438 1 96.62 121 ASP A O 1
ATOM 906 N N . VAL A 1 122 ? -0.454 -46.125 -16.188 1 96.19 122 VAL A N 1
ATOM 907 C CA . VAL A 1 122 ? 0.376 -46.062 -14.984 1 96.19 122 VAL A CA 1
ATOM 908 C C . VAL A 1 122 ? 1.62 -46.938 -15.18 1 96.19 122 VAL A C 1
ATOM 910 O O . VAL A 1 122 ? 2.727 -46.531 -14.82 1 96.19 122 VAL A O 1
ATOM 913 N N . ILE A 1 123 ? 1.357 -48.031 -15.75 1 95.56 123 ILE A N 1
ATOM 914 C CA . ILE A 1 123 ? 2.455 -48.969 -16.016 1 95.56 123 ILE A CA 1
ATOM 915 C C . ILE A 1 123 ? 3.4 -48.344 -17.047 1 95.56 123 ILE A C 1
ATOM 917 O O . ILE A 1 123 ? 4.621 -48.406 -16.891 1 95.56 123 ILE A O 1
ATOM 921 N N . ARG A 1 124 ? 2.801 -47.844 -18.062 1 96.94 124 ARG A N 1
ATOM 922 C CA . ARG A 1 124 ? 3.605 -47.156 -19.062 1 96.94 124 ARG A CA 1
ATOM 923 C C . ARG A 1 124 ? 4.445 -46.031 -18.438 1 96.94 124 ARG A C 1
ATOM 925 O O . ARG A 1 124 ? 5.613 -45.875 -18.781 1 96.94 124 ARG A O 1
ATOM 932 N N . ALA A 1 125 ? 3.842 -45.25 -17.531 1 97.44 125 ALA A N 1
ATOM 933 C CA . ALA A 1 125 ? 4.551 -44.188 -16.844 1 97.44 125 ALA A CA 1
ATOM 934 C C . ALA A 1 125 ? 5.75 -44.719 -16.078 1 97.44 125 ALA A C 1
ATOM 936 O O . ALA A 1 125 ? 6.828 -44.125 -16.078 1 97.44 125 ALA A O 1
ATOM 937 N N . ARG A 1 126 ? 5.527 -45.812 -15.375 1 96.38 126 ARG A N 1
ATOM 938 C CA . ARG A 1 126 ? 6.613 -46.469 -14.656 1 96.38 126 ARG A CA 1
ATOM 939 C C . ARG A 1 126 ? 7.762 -46.812 -15.602 1 96.38 126 ARG A C 1
ATOM 941 O O . ARG A 1 126 ? 8.93 -46.562 -15.281 1 96.38 126 ARG A O 1
ATOM 948 N N . ASP A 1 127 ? 7.457 -47.375 -16.766 1 97.12 127 ASP A N 1
ATOM 949 C CA . ASP A 1 127 ? 8.461 -47.812 -17.719 1 97.12 127 ASP A CA 1
ATOM 950 C C . ASP A 1 127 ? 9.203 -46.656 -18.344 1 97.12 127 ASP A C 1
ATOM 952 O O . ASP A 1 127 ? 10.406 -46.719 -18.609 1 97.12 127 ASP A O 1
ATOM 956 N N . VAL A 1 128 ? 8.516 -45.594 -18.594 1 97.44 128 VAL A N 1
ATOM 957 C CA . VAL A 1 128 ? 9.055 -44.469 -19.312 1 97.44 128 VAL A CA 1
ATOM 958 C C . VAL A 1 128 ? 9.82 -43.531 -18.359 1 97.44 128 VAL A C 1
ATOM 960 O O . VAL A 1 128 ? 10.898 -43.031 -18.703 1 97.44 128 VAL A O 1
ATOM 963 N N . LEU A 1 129 ? 9.328 -43.219 -17.172 1 97.62 129 LEU A N 1
ATOM 964 C CA . LEU A 1 129 ? 9.867 -42.188 -16.266 1 97.62 129 LEU A CA 1
ATOM 965 C C . LEU A 1 129 ? 10.828 -42.812 -15.266 1 97.62 129 LEU A C 1
ATOM 967 O O . LEU A 1 129 ? 11.75 -42.156 -14.789 1 97.62 129 LEU A O 1
ATOM 971 N N . GLY A 1 130 ? 10.641 -44.062 -14.953 1 96.44 130 GLY A N 1
ATOM 972 C CA . GLY A 1 130 ? 11.383 -44.688 -13.859 1 96.44 130 GLY A CA 1
ATOM 973 C C . GLY A 1 130 ? 10.961 -44.188 -12.492 1 96.44 130 GLY A C 1
ATOM 974 O O . GLY A 1 130 ? 10.172 -43.219 -12.391 1 96.44 130 GLY A O 1
ATOM 975 N N . PHE A 1 131 ? 11.484 -44.844 -11.406 1 96.06 131 PHE A N 1
ATOM 976 C CA . PHE A 1 131 ? 11.188 -44.406 -10.039 1 96.06 131 PHE A CA 1
ATOM 977 C C . PHE A 1 131 ? 12.172 -43.344 -9.578 1 96.06 131 PHE A C 1
ATOM 979 O O . PHE A 1 131 ? 13.344 -43.375 -9.961 1 96.06 131 PHE A O 1
ATOM 986 N N . PRO A 1 132 ? 11.891 -42.469 -8.805 1 96.81 132 PRO A N 1
ATOM 987 C CA . PRO A 1 132 ? 10.5 -42.188 -8.414 1 96.81 132 PRO A CA 1
ATOM 988 C C . PRO A 1 132 ? 9.781 -41.312 -9.414 1 96.81 132 PRO A C 1
ATOM 990 O O . PRO A 1 132 ? 10.422 -40.625 -10.227 1 96.81 132 PRO A O 1
ATOM 993 N N . PHE A 1 133 ? 8.516 -41.312 -9.508 1 97.06 133 PHE A N 1
ATOM 994 C CA . PHE A 1 133 ? 7.691 -40.375 -10.242 1 97.06 133 PHE A CA 1
ATOM 995 C C . PHE A 1 133 ? 6.445 -40 -9.438 1 97.06 133 PHE A C 1
ATOM 997 O O . PHE A 1 133 ? 6.164 -40.625 -8.406 1 97.06 133 PHE A O 1
ATOM 1004 N N . VAL A 1 134 ? 5.859 -38.938 -9.828 1 95.38 134 VAL A N 1
ATOM 1005 C CA . VAL A 1 134 ? 4.684 -38.469 -9.109 1 95.38 134 VAL A CA 1
ATOM 1006 C C . VAL A 1 134 ? 3.477 -38.438 -10.047 1 95.38 134 VAL A C 1
ATOM 1008 O O . VAL A 1 134 ? 3.598 -38.094 -11.219 1 95.38 134 VAL A O 1
ATOM 1011 N N . ILE A 1 135 ? 2.383 -38.938 -9.57 1 95.94 135 ILE A N 1
ATOM 1012 C CA . ILE A 1 135 ? 1.128 -38.875 -10.312 1 95.94 135 ILE A CA 1
ATOM 1013 C C . ILE A 1 135 ? 0.216 -37.812 -9.703 1 95.94 135 ILE A C 1
ATOM 1015 O O . ILE A 1 135 ? -0.018 -37.812 -8.492 1 95.94 135 ILE A O 1
ATOM 1019 N N . LYS A 1 136 ? -0.187 -36.906 -10.602 1 94.19 136 LYS A N 1
ATOM 1020 C CA . LYS A 1 136 ? -1.055 -35.812 -10.195 1 94.19 136 LYS A CA 1
ATOM 1021 C C . LYS A 1 136 ? -2.342 -35.781 -11.008 1 94.19 136 LYS A C 1
ATOM 1023 O O . LYS A 1 136 ? -2.332 -36.094 -12.203 1 94.19 136 LYS A O 1
ATOM 1028 N N . THR A 1 137 ? -3.412 -35.5 -10.297 1 93.31 137 THR A N 1
ATOM 1029 C CA . THR A 1 137 ? -4.602 -35.188 -11.094 1 93.31 137 THR A CA 1
ATOM 1030 C C . THR A 1 137 ? -4.348 -34.031 -12.031 1 93.31 137 THR A C 1
ATOM 1032 O O . THR A 1 137 ? -3.645 -33.062 -11.672 1 93.31 137 THR A O 1
ATOM 1035 N N . CYS A 1 138 ? -4.945 -34.094 -13.172 1 92.94 138 CYS A N 1
ATOM 1036 C CA . CYS A 1 138 ? -4.688 -33.031 -14.156 1 92.94 138 CYS A CA 1
ATOM 1037 C C . CYS A 1 138 ? -5.363 -31.734 -13.758 1 92.94 138 CYS A C 1
ATOM 1039 O O . CYS A 1 138 ? -4.961 -30.656 -14.203 1 92.94 138 CYS A O 1
ATOM 1041 N N . ARG A 1 139 ? -6.453 -31.781 -12.961 1 87.88 139 ARG A N 1
ATOM 1042 C CA . ARG A 1 139 ? -7.184 -30.594 -12.547 1 87.88 139 ARG A CA 1
ATOM 1043 C C . ARG A 1 139 ? -7.43 -30.594 -11.039 1 87.88 139 ARG A C 1
ATOM 1045 O O . ARG A 1 139 ? -7.406 -31.656 -10.398 1 87.88 139 ARG A O 1
ATOM 1052 N N . PHE A 1 140 ? -7.598 -29.391 -10.484 1 76.06 140 PHE A N 1
ATOM 1053 C CA . PHE A 1 140 ? -8.102 -29.125 -9.141 1 76.06 140 PHE A CA 1
ATOM 1054 C C . PHE A 1 140 ? -7.078 -29.516 -8.086 1 76.06 140 PHE A C 1
ATOM 1056 O O . PHE A 1 140 ? -7.391 -29.562 -6.898 1 76.06 140 PHE A O 1
ATOM 1063 N N . GLY A 1 141 ? -5.898 -29.938 -8.516 1 70.75 141 GLY A N 1
ATOM 1064 C CA . GLY A 1 141 ? -4.859 -30.219 -7.535 1 70.75 141 GLY A CA 1
ATOM 1065 C C . GLY A 1 141 ? -4.129 -28.969 -7.062 1 70.75 141 GLY A C 1
ATOM 1066 O O . GLY A 1 141 ? -3.875 -28.062 -7.852 1 70.75 141 GLY A O 1
ATOM 1067 N N . TYR A 1 142 ? -4.094 -28.844 -5.734 1 66.81 142 TYR A N 1
ATOM 1068 C CA . TYR A 1 142 ? -3.275 -27.781 -5.184 1 66.81 142 TYR A CA 1
ATOM 1069 C C . TYR A 1 142 ? -2.666 -28.188 -3.846 1 66.81 142 TYR A C 1
ATOM 1071 O O . TYR A 1 142 ? -3.195 -29.062 -3.162 1 66.81 142 TYR A O 1
ATOM 1079 N N . ASP A 1 143 ? -1.559 -27.609 -3.5 1 63.5 143 ASP A N 1
ATOM 1080 C CA . ASP A 1 143 ? -0.871 -27.766 -2.221 1 63.5 143 ASP A CA 1
ATOM 1081 C C . ASP A 1 143 ? -0.797 -29.234 -1.811 1 63.5 143 ASP A C 1
ATOM 1083 O O . ASP A 1 143 ? -1.138 -29.578 -0.679 1 63.5 143 ASP A O 1
ATOM 1087 N N . GLY A 1 144 ? -0.375 -30.078 -2.805 1 68.06 144 GLY A N 1
ATOM 1088 C CA . GLY A 1 144 ? -0.136 -31.484 -2.514 1 68.06 144 GLY A CA 1
ATOM 1089 C C . GLY A 1 144 ? -1.378 -32.344 -2.658 1 68.06 144 GLY A C 1
ATOM 1090 O O . GLY A 1 144 ? -1.284 -33.562 -2.752 1 68.06 144 GLY A O 1
ATOM 1091 N N . LYS A 1 145 ? -2.488 -31.656 -2.686 1 76.12 145 LYS A N 1
ATOM 1092 C CA . LYS A 1 145 ? -3.721 -32.406 -2.879 1 76.12 145 LYS A CA 1
ATOM 1093 C C . LYS A 1 145 ? -3.84 -32.906 -4.316 1 76.12 145 LYS A C 1
ATOM 1095 O O . LYS A 1 145 ? -3.537 -32.188 -5.262 1 76.12 145 LYS A O 1
ATOM 1100 N N . GLY A 1 146 ? -4.094 -34.156 -4.453 1 81.12 146 GLY A N 1
ATOM 1101 C CA . GLY A 1 146 ? -4.246 -34.75 -5.77 1 81.12 146 GLY A CA 1
ATOM 1102 C C . GLY A 1 146 ? -2.943 -35.281 -6.344 1 81.12 146 GLY A C 1
ATOM 1103 O O . GLY A 1 146 ? -2.791 -35.375 -7.566 1 81.12 146 GLY A O 1
ATOM 1104 N N . GLN A 1 147 ? -1.999 -35.438 -5.461 1 88.88 147 GLN A N 1
ATOM 1105 C CA . GLN A 1 147 ? -0.696 -35.906 -5.922 1 88.88 147 GLN A CA 1
ATOM 1106 C C . GLN A 1 147 ? -0.251 -37.156 -5.141 1 88.88 147 GLN A C 1
ATOM 1108 O O . GLN A 1 147 ? -0.483 -37.25 -3.934 1 88.88 147 GLN A O 1
ATOM 1113 N N . THR A 1 148 ? 0.271 -38.094 -5.75 1 91.56 148 THR A N 1
ATOM 1114 C CA . THR A 1 148 ? 0.802 -39.312 -5.148 1 91.56 148 THR A CA 1
ATOM 1115 C C . THR A 1 148 ? 2.211 -39.625 -5.664 1 91.56 148 THR A C 1
ATOM 1117 O O . THR A 1 148 ? 2.428 -39.719 -6.871 1 91.56 148 THR A O 1
ATOM 1120 N N . VAL A 1 149 ? 3.09 -39.781 -4.77 1 93.38 149 VAL A N 1
ATOM 1121 C CA . VAL A 1 149 ? 4.457 -40.125 -5.152 1 93.38 149 VAL A CA 1
ATOM 1122 C C . VAL A 1 149 ? 4.605 -41.625 -5.277 1 93.38 149 VAL A C 1
ATOM 1124 O O . VAL A 1 149 ? 4.242 -42.375 -4.363 1 93.38 149 VAL A O 1
ATOM 1127 N N . ILE A 1 150 ? 5.105 -42.062 -6.348 1 96.56 150 ILE A N 1
ATOM 1128 C CA . ILE A 1 150 ? 5.348 -43.5 -6.641 1 96.56 150 ILE A CA 1
ATOM 1129 C C . ILE A 1 150 ? 6.844 -43.781 -6.566 1 96.56 150 ILE A C 1
ATOM 1131 O O . ILE A 1 150 ? 7.617 -43.281 -7.391 1 96.56 150 ILE A O 1
ATOM 1135 N N . ARG A 1 151 ? 7.207 -44.594 -5.645 1 97 151 ARG A N 1
ATOM 1136 C CA . ARG A 1 151 ? 8.633 -44.812 -5.422 1 97 151 ARG A CA 1
ATOM 1137 C C . ARG A 1 151 ? 9.016 -46.25 -5.719 1 97 151 ARG A C 1
ATOM 1139 O O . ARG A 1 151 ? 10.195 -46.562 -5.879 1 97 151 ARG A O 1
ATOM 1146 N N . SER A 1 152 ? 8.008 -47.188 -5.762 1 97.12 152 SER A N 1
ATOM 1147 C CA . SER A 1 152 ? 8.273 -48.594 -5.895 1 97.12 152 SER A CA 1
ATOM 1148 C C . SER A 1 152 ? 7.168 -49.312 -6.676 1 97.12 152 SER A C 1
ATOM 1150 O O . SER A 1 152 ? 6.133 -48.719 -6.965 1 97.12 152 SER A O 1
ATOM 1152 N N . GLU A 1 153 ? 7.492 -50.625 -6.984 1 96.81 153 GLU A N 1
ATOM 1153 C CA . GLU A 1 153 ? 6.488 -51.438 -7.645 1 96.81 153 GLU A CA 1
ATOM 1154 C C . GLU A 1 153 ? 5.25 -51.625 -6.766 1 96.81 153 GLU A C 1
ATOM 1156 O O . GLU A 1 153 ? 4.133 -51.719 -7.273 1 96.81 153 GLU A O 1
ATOM 1161 N N . GLN A 1 154 ? 5.516 -51.594 -5.516 1 97.06 154 GLN A N 1
ATOM 1162 C CA . GLN A 1 154 ? 4.398 -51.688 -4.59 1 97.06 154 GLN A CA 1
ATOM 1163 C C . GLN A 1 154 ? 3.488 -50.469 -4.676 1 97.06 154 GLN A C 1
ATOM 1165 O O . GLN A 1 154 ? 2.264 -50.594 -4.598 1 97.06 154 GLN A O 1
ATOM 1170 N N . ASP A 1 155 ? 4.09 -49.281 -4.809 1 96.81 155 ASP A N 1
ATOM 1171 C CA . ASP A 1 155 ? 3.309 -48.062 -4.961 1 96.81 155 ASP A CA 1
ATOM 1172 C C . ASP A 1 155 ? 2.467 -48.094 -6.234 1 96.81 155 ASP A C 1
ATOM 1174 O O . ASP A 1 155 ? 1.332 -47.625 -6.254 1 96.81 155 ASP A O 1
ATOM 1178 N N . VAL A 1 156 ? 3.057 -48.656 -7.297 1 96.06 156 VAL A N 1
ATOM 1179 C CA . VAL A 1 156 ? 2.342 -48.781 -8.562 1 96.06 156 VAL A CA 1
ATOM 1180 C C . VAL A 1 156 ? 1.098 -49.656 -8.375 1 96.06 156 VAL A C 1
ATOM 1182 O O . VAL A 1 156 ? -0.001 -49.25 -8.781 1 96.06 156 VAL A O 1
ATOM 1185 N 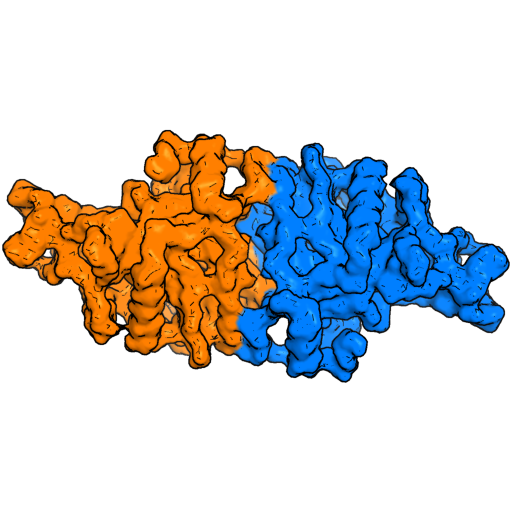N . ARG A 1 157 ? 1.282 -50.75 -7.754 1 95.75 157 ARG A N 1
ATOM 1186 C CA . ARG A 1 157 ? 0.179 -51.688 -7.52 1 95.75 157 ARG A CA 1
ATOM 1187 C C . ARG A 1 157 ? -0.902 -51.031 -6.656 1 95.75 157 ARG A C 1
ATOM 1189 O O . ARG A 1 157 ? -2.092 -51.156 -6.949 1 95.75 157 ARG A O 1
ATOM 1196 N N . SER A 1 158 ? -0.423 -50.406 -5.66 1 96.38 158 SER A N 1
ATOM 1197 C CA . SER A 1 158 ? -1.364 -49.75 -4.766 1 96.38 158 SER A CA 1
ATOM 1198 C C . SER A 1 158 ? -2.18 -48.688 -5.504 1 96.38 158 SER A C 1
ATOM 1200 O O . SER A 1 158 ? -3.4 -48.594 -5.34 1 96.38 158 SER A O 1
ATOM 1202 N N . PHE A 1 159 ? -1.492 -47.844 -6.277 1 95.56 159 PHE A N 1
ATOM 1203 C CA . PHE A 1 159 ? -2.178 -46.781 -7.027 1 95.56 159 PHE A CA 1
ATOM 1204 C C . PHE A 1 159 ? -3.133 -47.406 -8.047 1 95.56 159 PHE A C 1
ATOM 1206 O O . PHE A 1 159 ? -4.258 -46.938 -8.211 1 95.56 159 PHE A O 1
ATOM 1213 N N . THR A 1 160 ? -2.703 -48.469 -8.711 1 94.38 160 THR A N 1
ATOM 1214 C CA . THR A 1 160 ? -3.514 -49.125 -9.742 1 94.38 160 THR A CA 1
ATOM 1215 C C . THR A 1 160 ? -4.762 -49.75 -9.133 1 94.38 160 THR A C 1
ATOM 1217 O O . THR A 1 160 ? -5.824 -49.75 -9.758 1 94.38 160 THR A O 1
ATOM 1220 N N . ASN A 1 161 ? -4.617 -50.25 -7.922 1 94.44 161 ASN A N 1
ATOM 1221 C CA . ASN A 1 161 ? -5.742 -50.875 -7.234 1 94.44 161 ASN A CA 1
ATOM 1222 C C . ASN A 1 161 ? -6.789 -49.844 -6.824 1 94.44 161 ASN A C 1
ATOM 1224 O O . ASN A 1 161 ? -7.973 -50.156 -6.711 1 94.44 161 ASN A O 1
ATOM 1228 N N . GLN A 1 162 ? -6.359 -48.625 -6.688 1 93.06 162 GLN A N 1
ATOM 1229 C CA . GLN A 1 162 ? -7.258 -47.562 -6.23 1 93.06 162 GLN A CA 1
ATOM 1230 C C . GLN A 1 162 ? -7.523 -46.562 -7.336 1 93.06 162 GLN A C 1
ATOM 1232 O O . GLN A 1 162 ? -7.957 -45.438 -7.066 1 93.06 162 GLN A O 1
ATOM 1237 N N . PHE A 1 163 ? -7.16 -47.031 -8.469 1 92.5 163 PHE A N 1
ATOM 1238 C CA . PHE A 1 163 ? -7.23 -46.094 -9.602 1 92.5 163 PHE A CA 1
ATOM 1239 C C . PHE A 1 163 ? -8.648 -45.594 -9.797 1 92.5 163 PHE A C 1
ATOM 1241 O O . PHE A 1 163 ? -9.594 -46.375 -9.891 1 92.5 163 PHE A O 1
ATOM 1248 N N . GLU A 1 164 ? -8.844 -44.25 -9.758 1 91.5 164 GLU A N 1
ATOM 1249 C CA . GLU A 1 164 ? -10.102 -43.594 -10.078 1 91.5 164 GLU A CA 1
ATOM 1250 C C . GLU A 1 164 ? -10.086 -43.031 -11.5 1 91.5 164 GLU A C 1
ATOM 1252 O O . GLU A 1 164 ? -9.078 -42.469 -11.938 1 91.5 164 GLU A O 1
ATOM 1257 N N . GLU A 1 165 ? -11.188 -43.281 -12.188 1 90.06 165 GLU A N 1
ATOM 1258 C CA . GLU A 1 165 ? -11.258 -42.844 -13.578 1 90.06 165 GLU A CA 1
ATOM 1259 C C . GLU A 1 165 ? -11.273 -41.312 -13.68 1 90.06 165 GLU A C 1
ATOM 1261 O O . GLU A 1 165 ? -12.336 -40.688 -13.641 1 90.06 165 GLU A O 1
ATOM 1266 N N . THR A 1 166 ? -10.195 -40.688 -13.805 1 91.31 166 THR A N 1
ATOM 1267 C CA . THR A 1 166 ? -9.969 -39.281 -14.055 1 91.31 166 THR A CA 1
ATOM 1268 C C . THR A 1 166 ? -8.664 -39.062 -14.82 1 91.31 166 THR A C 1
ATOM 1270 O O . THR A 1 166 ? -7.957 -40.031 -15.125 1 91.31 166 THR A O 1
ATOM 1273 N N . GLU A 1 167 ? -8.422 -37.906 -15.242 1 93.81 167 GLU A N 1
ATOM 1274 C CA . GLU A 1 167 ? -7.195 -37.625 -15.977 1 93.81 167 GLU A CA 1
ATOM 1275 C C . GLU A 1 167 ? -6.047 -37.312 -15.031 1 93.81 167 GLU A C 1
ATOM 1277 O O . GLU A 1 167 ? -6.164 -36.438 -14.172 1 93.81 167 GLU A O 1
ATOM 1282 N N . TYR A 1 168 ? -4.98 -38.062 -15.188 1 96.12 168 TYR A N 1
ATOM 1283 C CA . TYR A 1 168 ? -3.768 -37.844 -14.406 1 96.12 168 TYR A CA 1
ATOM 1284 C C . TYR A 1 168 ? -2.586 -37.5 -15.312 1 96.12 168 TYR A C 1
ATOM 1286 O O . TYR A 1 168 ? -2.666 -37.656 -16.531 1 96.12 168 TYR A O 1
ATOM 1294 N N . VAL A 1 169 ? -1.643 -37 -14.734 1 97.31 169 VAL A N 1
ATOM 1295 C CA . VAL A 1 169 ? -0.33 -36.875 -15.352 1 97.31 169 VAL A CA 1
ATOM 1296 C C . VAL A 1 169 ? 0.744 -37.438 -14.438 1 97.31 169 VAL A C 1
ATOM 1298 O O . VAL A 1 169 ? 0.715 -37.219 -13.219 1 97.31 169 VAL A O 1
ATOM 1301 N N . ALA A 1 170 ? 1.543 -38.312 -14.938 1 97.62 170 ALA A N 1
ATOM 1302 C CA . ALA A 1 170 ? 2.729 -38.781 -14.234 1 97.62 170 ALA A CA 1
ATOM 1303 C C . ALA A 1 170 ? 3.963 -37.969 -14.617 1 97.62 170 ALA A C 1
ATOM 1305 O O . ALA A 1 170 ? 4.215 -37.75 -15.805 1 97.62 170 ALA A O 1
ATOM 1306 N N . GLU A 1 171 ? 4.656 -37.531 -13.648 1 97.25 171 GLU A N 1
ATOM 1307 C CA . GLU A 1 171 ? 5.848 -36.719 -13.883 1 97.25 171 GLU A CA 1
ATOM 1308 C C . GLU A 1 171 ? 7.074 -37.312 -13.211 1 97.25 171 GLU A C 1
ATOM 1310 O O . GLU A 1 171 ? 6.984 -37.812 -12.086 1 97.25 171 GLU A O 1
ATOM 1315 N N . ALA A 1 172 ? 8.164 -37.281 -13.953 1 96.88 172 ALA A N 1
ATOM 1316 C CA . ALA A 1 172 ? 9.422 -37.719 -13.336 1 96.88 172 ALA A CA 1
ATOM 1317 C C . ALA A 1 172 ? 9.758 -36.844 -12.125 1 96.88 172 ALA A C 1
ATOM 1319 O O . ALA A 1 172 ? 9.539 -35.625 -12.141 1 96.88 172 ALA A O 1
ATOM 1320 N N . TRP A 1 173 ? 10.227 -37.562 -11.125 1 93.81 173 TRP A N 1
ATOM 1321 C CA . TRP A 1 173 ? 10.742 -36.812 -9.984 1 93.81 173 TRP A CA 1
ATOM 1322 C C . TRP A 1 173 ? 12.055 -36.125 -10.328 1 93.81 173 TRP A C 1
ATOM 1324 O O . TRP A 1 173 ? 13.023 -36.781 -10.734 1 93.81 173 TRP A O 1
ATOM 1334 N N . LEU A 1 174 ? 12.109 -34.812 -10.242 1 93.81 174 LEU A N 1
ATOM 1335 C CA . LEU A 1 174 ? 13.328 -34.062 -10.516 1 93.81 174 LEU A CA 1
ATOM 1336 C C . LEU A 1 174 ? 14.078 -33.75 -9.227 1 93.81 174 LEU A C 1
ATOM 1338 O O . LEU A 1 174 ? 13.547 -33.094 -8.328 1 93.81 174 LEU A O 1
ATOM 1342 N N . PRO A 1 175 ? 15.273 -34.25 -9.109 1 94.06 175 PRO A N 1
ATOM 1343 C CA . PRO A 1 175 ? 16.078 -33.906 -7.934 1 94.06 175 PRO A CA 1
ATOM 1344 C C . PRO A 1 175 ? 16.656 -32.469 -8.008 1 94.06 175 PRO A C 1
ATOM 1346 O O . PRO A 1 175 ? 17.875 -32.312 -8.07 1 94.06 175 PRO A O 1
ATOM 1349 N N . PHE A 1 176 ? 15.805 -31.531 -7.945 1 95.69 176 PHE A N 1
ATOM 1350 C CA . PHE A 1 176 ? 16.234 -30.156 -8.125 1 95.69 176 PHE A CA 1
ATOM 1351 C C . PHE A 1 176 ? 16.984 -29.656 -6.891 1 95.69 176 PHE A C 1
ATOM 1353 O O . PHE A 1 176 ? 16.75 -30.141 -5.781 1 95.69 176 PHE A O 1
ATOM 1360 N N . LYS A 1 177 ? 17.875 -28.672 -7.082 1 96.62 177 LYS A N 1
ATOM 1361 C CA . LYS A 1 177 ? 18.688 -28.062 -6.027 1 96.62 177 LYS A CA 1
ATOM 1362 C C . LYS A 1 177 ? 17.922 -26.922 -5.348 1 96.62 177 LYS A C 1
ATOM 1364 O O . LYS A 1 177 ? 17.984 -26.766 -4.125 1 96.62 177 LYS A O 1
ATOM 1369 N N . LYS A 1 178 ? 17.297 -26.094 -6.133 1 97.94 178 LYS A N 1
ATOM 1370 C CA . LYS A 1 178 ? 16.562 -24.938 -5.645 1 97.94 178 LYS A CA 1
ATOM 1371 C C . LYS A 1 178 ? 15.297 -24.703 -6.469 1 97.94 178 LYS A C 1
ATOM 1373 O O . LYS A 1 178 ? 15.211 -25.156 -7.617 1 97.94 178 LYS A O 1
ATOM 1378 N N . GLU A 1 179 ? 14.352 -24.141 -5.848 1 98.12 179 GLU A N 1
ATOM 1379 C CA . GLU A 1 179 ? 13.156 -23.625 -6.516 1 98.12 179 GLU A CA 1
ATOM 1380 C C . GLU A 1 179 ? 13.141 -22.109 -6.547 1 98.12 179 GLU A C 1
ATOM 1382 O O . GLU A 1 179 ? 13.461 -21.453 -5.551 1 98.12 179 GLU A O 1
ATOM 1387 N N . ILE A 1 180 ? 12.867 -21.547 -7.68 1 98.81 180 ILE A N 1
ATOM 1388 C CA . ILE A 1 180 ? 12.789 -20.094 -7.793 1 98.81 180 ILE A CA 1
ATOM 1389 C C . ILE A 1 180 ? 11.508 -19.703 -8.531 1 98.81 180 ILE A C 1
ATOM 1391 O O . ILE A 1 180 ? 10.844 -20.547 -9.125 1 98.81 180 ILE A O 1
ATOM 1395 N N . SER A 1 181 ? 11.094 -18.484 -8.398 1 98.81 181 SER A N 1
ATOM 1396 C CA . SER A 1 181 ? 9.961 -17.938 -9.133 1 98.81 181 SER A CA 1
ATOM 1397 C C . SER A 1 181 ? 10.344 -16.641 -9.844 1 98.81 181 SER A C 1
ATOM 1399 O O . SER A 1 181 ? 11.062 -15.812 -9.281 1 98.81 181 SER A O 1
ATOM 1401 N N . VAL A 1 182 ? 9.969 -16.547 -11.039 1 98.88 182 VAL A N 1
ATOM 1402 C CA . VAL A 1 182 ? 10.023 -15.289 -11.789 1 98.88 182 VAL A CA 1
ATOM 1403 C C . VAL A 1 182 ? 8.609 -14.758 -12.016 1 98.88 182 VAL A C 1
ATOM 1405 O O . VAL A 1 182 ? 7.793 -15.406 -12.672 1 98.88 182 VAL A O 1
ATOM 1408 N N . ILE A 1 183 ? 8.328 -13.648 -11.43 1 98.88 183 ILE A N 1
ATOM 1409 C CA . ILE A 1 183 ? 7.066 -12.969 -11.719 1 98.88 183 ILE A CA 1
ATOM 1410 C C . ILE A 1 183 ? 7.238 -12.031 -12.906 1 98.88 183 ILE A C 1
ATOM 1412 O O . ILE A 1 183 ? 8.031 -11.086 -12.844 1 98.88 183 ILE A O 1
ATOM 1416 N N . VAL A 1 184 ? 6.566 -12.297 -13.953 1 98.88 184 VAL A N 1
ATOM 1417 C CA . VAL A 1 184 ? 6.637 -11.484 -15.164 1 98.88 184 VAL A CA 1
ATOM 1418 C C . VAL A 1 184 ? 5.285 -10.82 -15.422 1 98.88 184 VAL A C 1
ATOM 1420 O O . VAL A 1 184 ? 4.234 -11.422 -15.188 1 98.88 184 VAL A O 1
ATOM 1423 N N . THR A 1 185 ? 5.262 -9.562 -15.758 1 98.81 185 THR A N 1
ATOM 1424 C CA . THR A 1 185 ? 4.059 -8.82 -16.125 1 98.81 185 THR A CA 1
ATOM 1425 C C . THR A 1 185 ? 4.207 -8.188 -17.5 1 98.81 185 THR A C 1
ATOM 1427 O O . THR A 1 185 ? 5.238 -7.586 -17.812 1 98.81 185 THR A O 1
ATOM 1430 N N . ARG A 1 186 ? 3.256 -8.406 -18.328 1 98.44 186 ARG A N 1
ATOM 1431 C CA . ARG A 1 186 ? 3.244 -7.785 -19.641 1 98.44 186 ARG A CA 1
ATOM 1432 C C . ARG A 1 186 ? 2.064 -6.828 -19.797 1 98.44 186 ARG A C 1
ATOM 1434 O O . ARG A 1 186 ? 0.933 -7.176 -19.453 1 98.44 186 ARG A O 1
ATOM 1441 N N . GLY A 1 187 ? 2.373 -5.562 -20.141 1 97 187 GLY A N 1
ATOM 1442 C CA . GLY A 1 187 ? 1.361 -4.586 -20.5 1 97 187 GLY A CA 1
ATOM 1443 C C . GLY A 1 187 ? 1.15 -4.477 -22 1 97 187 GLY A C 1
ATOM 1444 O O . GLY A 1 187 ? 1.397 -5.438 -22.734 1 97 187 GLY A O 1
ATOM 1445 N N . THR A 1 188 ? 0.634 -3.34 -22.438 1 92.69 188 THR A N 1
ATOM 1446 C CA . THR A 1 188 ? 0.329 -3.115 -23.844 1 92.69 188 THR A CA 1
ATOM 1447 C C . THR A 1 188 ? 1.61 -3.02 -24.672 1 92.69 188 THR A C 1
ATOM 1449 O O . THR A 1 188 ? 1.666 -3.51 -25.797 1 92.69 188 THR A O 1
ATOM 1452 N N . HIS A 1 189 ? 2.65 -2.436 -24.031 1 90.44 189 HIS A N 1
ATOM 1453 C CA . HIS A 1 189 ? 3.801 -2.139 -24.875 1 90.44 189 HIS A CA 1
ATOM 1454 C C . HIS A 1 189 ? 5.094 -2.639 -24.234 1 90.44 189 HIS A C 1
ATOM 1456 O O . HIS A 1 189 ? 6.172 -2.498 -24.828 1 90.44 189 HIS A O 1
ATOM 1462 N N . GLU A 1 190 ? 5.07 -3.195 -23.078 1 96.19 190 GLU A N 1
ATOM 1463 C CA . GLU A 1 190 ? 6.305 -3.549 -22.391 1 96.19 190 GLU A CA 1
ATOM 1464 C C . GLU A 1 190 ? 6.102 -4.77 -21.5 1 96.19 190 GLU A C 1
ATOM 1466 O O . GLU A 1 190 ? 4.965 -5.137 -21.188 1 96.19 190 GLU A O 1
ATOM 1471 N N . THR A 1 191 ? 7.141 -5.504 -21.266 1 98.31 191 THR A N 1
ATOM 1472 C CA . THR A 1 191 ? 7.199 -6.641 -20.359 1 98.31 191 THR A CA 1
ATOM 1473 C C . THR A 1 191 ? 8.289 -6.445 -19.312 1 98.31 191 THR A C 1
ATOM 1475 O O . THR A 1 191 ? 9.406 -6.039 -19.641 1 98.31 191 THR A O 1
ATOM 1478 N N . THR A 1 192 ? 7.941 -6.605 -18.078 1 98.38 192 THR A N 1
ATOM 1479 C CA . THR A 1 192 ? 8.914 -6.477 -17 1 98.38 192 THR A CA 1
ATOM 1480 C C . THR A 1 192 ? 8.898 -7.707 -16.094 1 98.38 192 THR A C 1
ATOM 1482 O O . THR A 1 192 ? 7.926 -8.469 -16.109 1 98.38 192 THR A O 1
ATOM 1485 N N . THR A 1 193 ? 10.008 -7.977 -15.453 1 98.88 193 THR A N 1
ATOM 1486 C CA . THR A 1 193 ? 10.078 -9.008 -14.422 1 98.88 193 THR A CA 1
ATOM 1487 C C . THR A 1 193 ? 10.43 -8.406 -13.07 1 98.88 193 THR A C 1
ATOM 1489 O O . THR A 1 193 ? 11.023 -7.324 -13 1 98.88 193 THR A O 1
ATOM 1492 N N . PHE A 1 194 ? 10.023 -9.047 -12.039 1 98.88 194 PHE A N 1
ATOM 1493 C CA . PHE A 1 194 ? 10.461 -8.695 -10.695 1 98.88 194 PHE A CA 1
ATOM 1494 C C . PHE A 1 194 ? 11.734 -9.438 -10.328 1 98.88 194 PHE A C 1
ATOM 1496 O O . PHE A 1 194 ? 12.109 -10.406 -10.992 1 98.88 194 PHE A O 1
ATOM 1503 N N . PRO A 1 195 ? 12.477 -8.93 -9.266 1 98.81 195 PRO A N 1
ATOM 1504 C CA . PRO A 1 195 ? 13.602 -9.711 -8.758 1 98.81 195 PRO A CA 1
ATOM 1505 C C . PRO A 1 195 ? 13.219 -11.141 -8.398 1 98.81 195 PRO A C 1
ATOM 1507 O O . PRO A 1 195 ? 12.133 -11.383 -7.863 1 98.81 195 PRO A O 1
ATOM 1510 N N . ILE A 1 196 ? 14.07 -12.07 -8.734 1 98.88 196 ILE A N 1
ATOM 1511 C CA . ILE A 1 196 ? 13.766 -13.5 -8.656 1 98.88 196 ILE A CA 1
ATOM 1512 C C . ILE A 1 196 ? 13.836 -13.961 -7.207 1 98.88 196 ILE A C 1
ATOM 1514 O O . ILE A 1 196 ? 14.758 -13.602 -6.477 1 98.88 196 ILE A O 1
ATOM 1518 N N . SER A 1 197 ? 12.859 -14.734 -6.812 1 98.88 197 SER A N 1
ATOM 1519 C CA . SER A 1 197 ? 12.812 -15.258 -5.453 1 98.88 197 SER A CA 1
ATOM 1520 C C . SER A 1 197 ? 13.25 -16.719 -5.406 1 98.88 197 SER A C 1
ATOM 1522 O O . SER A 1 197 ? 12.938 -17.5 -6.316 1 98.88 197 SER A O 1
ATOM 1524 N N . GLU A 1 198 ? 14.039 -17.062 -4.391 1 98.88 198 GLU A N 1
ATOM 1525 C CA . GLU A 1 198 ? 14.242 -18.453 -3.973 1 98.88 198 GLU A CA 1
ATOM 1526 C C . GLU A 1 198 ? 13.141 -18.906 -3.021 1 98.88 198 GLU A C 1
ATOM 1528 O O . GLU A 1 198 ? 12.844 -18.234 -2.037 1 98.88 198 GLU A O 1
ATOM 1533 N N . ASN A 1 199 ? 12.547 -20.047 -3.369 1 98.44 199 ASN A N 1
ATOM 1534 C CA . ASN A 1 199 ? 11.391 -20.5 -2.594 1 98.44 199 ASN A CA 1
ATOM 1535 C C . ASN A 1 199 ? 11.703 -21.766 -1.804 1 98.44 199 ASN A C 1
ATOM 1537 O O . ASN A 1 199 ? 12.227 -22.734 -2.357 1 98.44 199 ASN A O 1
ATOM 1541 N N . ILE A 1 200 ? 11.438 -21.656 -0.563 1 97.44 200 ILE A N 1
ATOM 1542 C CA . ILE A 1 200 ? 11.508 -22.828 0.314 1 97.44 200 ILE A CA 1
ATOM 1543 C C . ILE A 1 200 ? 10.102 -23.281 0.672 1 97.44 200 ILE A C 1
ATOM 1545 O O . ILE A 1 200 ? 9.281 -22.5 1.146 1 97.44 200 ILE A O 1
ATOM 1549 N N . HIS A 1 201 ? 9.836 -24.562 0.404 1 94.25 201 HIS A N 1
ATOM 1550 C CA . HIS A 1 201 ? 8.539 -25.141 0.714 1 94.25 201 HIS A CA 1
ATOM 1551 C C . HIS A 1 201 ? 8.625 -26.094 1.909 1 94.25 201 HIS A C 1
ATOM 1553 O O . HIS A 1 201 ? 9.664 -26.719 2.133 1 94.25 201 HIS A O 1
ATOM 1559 N N . ARG A 1 202 ? 7.613 -26.062 2.709 1 92.56 202 ARG A N 1
ATOM 1560 C CA . ARG A 1 202 ? 7.406 -27.016 3.789 1 92.56 202 ARG A CA 1
ATOM 1561 C C . ARG A 1 202 ? 6.043 -27.688 3.67 1 92.56 202 ARG A C 1
ATOM 1563 O O . ARG A 1 202 ? 5.012 -27.016 3.619 1 92.56 202 ARG A O 1
ATOM 1570 N N . ASN A 1 203 ? 6.031 -29.016 3.6 1 87.31 203 ASN A N 1
ATOM 1571 C CA . ASN A 1 203 ? 4.801 -29.781 3.398 1 87.31 203 ASN A CA 1
ATOM 1572 C C . ASN A 1 203 ? 4.051 -29.312 2.154 1 87.31 203 ASN A C 1
ATOM 1574 O O . ASN A 1 203 ? 2.84 -29.094 2.203 1 87.31 203 ASN A O 1
ATOM 1578 N N . ASN A 1 204 ? 4.777 -29 1.116 1 86.81 204 ASN A N 1
ATOM 1579 C CA . ASN A 1 204 ? 4.27 -28.641 -0.206 1 86.81 204 ASN A CA 1
ATOM 1580 C C . ASN A 1 204 ? 3.57 -27.281 -0.193 1 86.81 204 ASN A C 1
ATOM 1582 O O . ASN A 1 204 ? 2.783 -26.984 -1.09 1 86.81 204 ASN A O 1
ATOM 1586 N N . ILE A 1 205 ? 3.834 -26.5 0.881 1 92.44 205 ILE A N 1
ATOM 1587 C CA . ILE A 1 205 ? 3.311 -25.141 0.975 1 92.44 205 ILE A CA 1
ATOM 1588 C C . ILE A 1 205 ? 4.465 -24.141 1.011 1 92.44 205 ILE A C 1
ATOM 1590 O O . ILE A 1 205 ? 5.453 -24.359 1.717 1 92.44 205 ILE A O 1
ATOM 1594 N N . LEU A 1 206 ? 4.391 -23.141 0.265 1 96.06 206 LEU A N 1
ATOM 1595 C CA . LEU A 1 206 ? 5.43 -22.109 0.269 1 96.06 206 LEU A CA 1
ATOM 1596 C C . LEU A 1 206 ? 5.629 -21.547 1.672 1 96.06 206 LEU A C 1
ATOM 1598 O O . LEU A 1 206 ? 4.68 -21.078 2.295 1 96.06 206 LEU A O 1
ATOM 1602 N N . HIS A 1 207 ? 6.82 -21.625 2.143 1 96.94 207 HIS A N 1
ATOM 1603 C CA . HIS A 1 207 ? 7.16 -21.141 3.477 1 96.94 207 HIS A CA 1
ATOM 1604 C C . HIS A 1 207 ? 7.91 -19.812 3.408 1 96.94 207 HIS A C 1
ATOM 1606 O O . HIS A 1 207 ? 7.52 -18.844 4.059 1 96.94 207 HIS A O 1
ATOM 1612 N N . LEU A 1 208 ? 8.961 -19.797 2.547 1 98.38 208 LEU A N 1
ATOM 1613 C CA . LEU A 1 208 ? 9.773 -18.594 2.395 1 98.38 208 LEU A CA 1
ATOM 1614 C C . LEU A 1 208 ? 9.922 -18.219 0.924 1 98.38 208 LEU A C 1
ATOM 1616 O O . LEU A 1 208 ? 10.055 -19.094 0.069 1 98.38 208 LEU A O 1
ATOM 1620 N N . SER A 1 209 ? 9.938 -16.984 0.646 1 98.81 209 SER A N 1
ATOM 1621 C CA . SER A 1 209 ? 10.492 -16.406 -0.574 1 98.81 209 SER A CA 1
ATOM 1622 C C . SER A 1 209 ? 11.656 -15.469 -0.262 1 98.81 209 SER A C 1
ATOM 1624 O O . SER A 1 209 ? 11.461 -14.43 0.369 1 98.81 209 SER A O 1
ATOM 1626 N N . ILE A 1 210 ? 12.844 -15.828 -0.673 1 98.88 210 ILE A N 1
ATOM 1627 C CA . ILE A 1 210 ? 14.086 -15.141 -0.369 1 98.88 210 ILE A CA 1
ATOM 1628 C C . ILE A 1 210 ? 14.531 -14.312 -1.577 1 98.88 210 ILE A C 1
ATOM 1630 O O . ILE A 1 210 ? 14.734 -14.859 -2.666 1 98.88 210 ILE A O 1
ATOM 1634 N N . VAL A 1 211 ? 14.664 -13.055 -1.401 1 98.88 211 VAL A N 1
ATOM 1635 C CA . VAL A 1 211 ? 15 -12.164 -2.514 1 98.88 211 VAL A CA 1
ATOM 1636 C C . VAL A 1 211 ? 16.156 -11.25 -2.113 1 98.88 211 VAL A C 1
ATOM 1638 O O . VAL A 1 211 ? 16.078 -10.562 -1.091 1 98.88 211 VAL A O 1
ATOM 1641 N N . PRO A 1 212 ? 17.234 -11.211 -2.928 1 98.38 212 PRO A N 1
ATOM 1642 C CA . PRO A 1 212 ? 17.438 -11.961 -4.168 1 98.38 212 PRO A CA 1
ATOM 1643 C C . PRO A 1 212 ? 17.641 -13.461 -3.93 1 98.38 212 PRO A C 1
ATOM 1645 O O . PRO A 1 212 ? 18.047 -13.859 -2.84 1 98.38 212 PRO A O 1
ATOM 1648 N N . ALA A 1 213 ? 17.234 -14.195 -4.926 1 98.75 213 ALA A N 1
ATOM 1649 C CA . ALA A 1 213 ? 17.516 -15.625 -4.871 1 98.75 213 ALA A CA 1
ATOM 1650 C C . ALA A 1 213 ? 19.016 -15.883 -4.711 1 98.75 213 ALA A C 1
ATOM 1652 O O . ALA A 1 213 ? 19.828 -15.195 -5.32 1 98.75 213 ALA A O 1
ATOM 1653 N N . ARG A 1 214 ? 19.406 -16.875 -3.863 1 97.69 214 ARG A N 1
ATOM 1654 C CA . ARG A 1 214 ? 20.797 -17.203 -3.594 1 97.69 214 ARG A CA 1
ATOM 1655 C C . ARG A 1 214 ? 21.344 -18.188 -4.629 1 97.69 214 ARG A C 1
ATOM 1657 O O . ARG A 1 214 ? 21.641 -19.344 -4.305 1 97.69 214 ARG A O 1
ATOM 1664 N N . VAL A 1 215 ? 21.469 -17.672 -5.918 1 97.5 215 VAL A N 1
ATOM 1665 C CA . VAL A 1 215 ? 21.953 -18.438 -7.059 1 97.5 215 VAL A CA 1
ATOM 1666 C C . VAL A 1 215 ? 22.906 -17.594 -7.895 1 97.5 215 VAL A C 1
ATOM 1668 O O . VAL A 1 215 ? 23.031 -16.391 -7.676 1 97.5 215 VAL A O 1
ATOM 1671 N N . GLU A 1 216 ? 23.641 -18.203 -8.828 1 97.06 216 GLU A N 1
ATOM 1672 C CA . GLU A 1 216 ? 24.609 -17.5 -9.672 1 97.06 216 GLU A CA 1
ATOM 1673 C C . GLU A 1 216 ? 23.906 -16.516 -10.609 1 97.06 216 GLU A C 1
ATOM 1675 O O . GLU A 1 216 ? 22.828 -16.797 -11.125 1 97.06 216 GLU A O 1
ATOM 1680 N N . PRO A 1 217 ? 24.547 -15.422 -10.867 1 97.44 217 PRO A N 1
ATOM 1681 C CA . PRO A 1 217 ? 23.953 -14.383 -11.703 1 97.44 217 PRO A CA 1
ATOM 1682 C C . PRO A 1 217 ? 23.547 -14.898 -13.078 1 97.44 217 PRO A C 1
ATOM 1684 O O . PRO A 1 217 ? 22.547 -14.445 -13.641 1 97.44 217 PRO A O 1
ATOM 1687 N N . ASP A 1 218 ? 24.281 -15.805 -13.594 1 97.88 218 ASP A N 1
ATOM 1688 C CA . ASP A 1 218 ? 23.969 -16.328 -14.922 1 97.88 218 ASP A CA 1
ATOM 1689 C C . ASP A 1 218 ? 22.641 -17.094 -14.906 1 97.88 218 ASP A C 1
ATOM 1691 O O . ASP A 1 218 ? 21.891 -17.047 -15.883 1 97.88 218 ASP A O 1
ATOM 1695 N N . ILE A 1 219 ? 22.391 -17.812 -13.82 1 98.06 219 ILE A N 1
ATOM 1696 C CA . ILE A 1 219 ? 21.125 -18.531 -13.68 1 98.06 219 ILE A CA 1
ATOM 1697 C C . ILE A 1 219 ? 19.969 -17.547 -13.586 1 98.06 219 ILE A C 1
ATOM 1699 O O . ILE A 1 219 ? 18.906 -17.781 -14.172 1 98.06 219 ILE A O 1
ATOM 1703 N N . LEU A 1 220 ? 20.203 -16.453 -12.859 1 98.19 220 LEU A N 1
ATOM 1704 C CA . LEU A 1 220 ? 19.188 -15.414 -12.75 1 98.19 220 LEU A CA 1
ATOM 1705 C C . LEU A 1 220 ? 18.844 -14.828 -14.109 1 98.19 220 LEU A C 1
ATOM 1707 O O . LEU A 1 220 ? 17.672 -14.625 -14.438 1 98.19 220 LEU A O 1
ATOM 1711 N N . GLU A 1 221 ? 19.859 -14.547 -14.852 1 98.38 221 GLU A N 1
ATOM 1712 C CA . GLU A 1 221 ? 19.656 -13.977 -16.188 1 98.38 221 GLU A CA 1
ATOM 1713 C C . GLU A 1 221 ? 18.906 -14.953 -17.094 1 98.38 221 GLU A C 1
ATOM 1715 O O . GLU A 1 221 ? 18.016 -14.555 -17.844 1 98.38 221 GLU A O 1
ATOM 1720 N N . GLU A 1 222 ? 19.297 -16.188 -17.016 1 98.5 222 GLU A N 1
ATOM 1721 C CA . GLU A 1 222 ? 18.641 -17.203 -17.812 1 98.5 222 GLU A CA 1
ATOM 1722 C C . GLU A 1 222 ? 17.172 -17.344 -17.422 1 98.5 222 GLU A C 1
ATOM 1724 O O . GLU A 1 222 ? 16.297 -17.453 -18.281 1 98.5 222 GLU A O 1
ATOM 1729 N N . ALA A 1 223 ? 16.922 -17.375 -16.125 1 98.81 223 ALA A N 1
ATOM 1730 C CA . ALA A 1 223 ? 15.555 -17.484 -15.625 1 98.81 223 ALA A CA 1
ATOM 1731 C C . ALA A 1 223 ? 14.711 -16.297 -16.109 1 98.81 223 ALA A C 1
ATOM 1733 O O . ALA A 1 223 ? 13.555 -16.484 -16.484 1 98.81 223 ALA A O 1
ATOM 1734 N N . ARG A 1 224 ? 15.266 -15.133 -16.047 1 98.69 224 ARG A N 1
ATOM 1735 C CA . ARG A 1 224 ? 14.578 -13.945 -16.531 1 98.69 224 ARG A CA 1
ATOM 1736 C C . ARG A 1 224 ? 14.25 -14.062 -18.016 1 98.69 224 ARG A C 1
ATOM 1738 O O . ARG A 1 224 ? 13.125 -13.797 -18.438 1 98.69 224 ARG A O 1
ATOM 1745 N N . HIS A 1 225 ? 15.25 -14.461 -18.797 1 98.44 225 HIS A N 1
ATOM 1746 C CA . HIS A 1 225 ? 15.055 -14.609 -20.234 1 98.44 225 HIS A CA 1
ATOM 1747 C C . HIS A 1 225 ? 13.969 -15.641 -20.547 1 98.44 225 HIS A C 1
ATOM 1749 O O . HIS A 1 225 ? 13.148 -15.43 -21.438 1 98.44 225 HIS A O 1
ATOM 1755 N N . LEU A 1 226 ? 14.031 -16.734 -19.797 1 98.44 226 LEU A N 1
ATOM 1756 C CA . LEU A 1 226 ? 13.031 -17.781 -19.953 1 98.44 226 LEU A CA 1
ATOM 1757 C C . LEU A 1 226 ? 11.625 -17.25 -19.719 1 98.44 226 LEU A C 1
ATOM 1759 O O . LEU A 1 226 ? 10.703 -17.547 -20.484 1 98.44 226 LEU A O 1
ATOM 1763 N N . ALA A 1 227 ? 11.43 -16.484 -18.703 1 98.69 227 ALA A N 1
ATOM 1764 C CA . ALA A 1 227 ? 10.125 -15.93 -18.359 1 98.69 227 ALA A CA 1
ATOM 1765 C C . ALA A 1 227 ? 9.641 -14.969 -19.438 1 98.69 227 ALA A C 1
ATOM 1767 O O . ALA A 1 227 ? 8.461 -14.961 -19.797 1 98.69 227 ALA A O 1
ATOM 1768 N N . LEU A 1 228 ? 10.547 -14.125 -19.938 1 98.56 228 LEU A N 1
ATOM 1769 C CA . LEU A 1 228 ? 10.203 -13.188 -21.016 1 98.56 228 LEU A CA 1
ATOM 1770 C C . LEU A 1 228 ? 9.812 -13.93 -22.281 1 98.56 228 LEU A C 1
ATOM 1772 O O . LEU A 1 228 ? 8.844 -13.562 -22.938 1 98.56 228 LEU A O 1
ATOM 1776 N N . GLN A 1 229 ? 10.578 -14.992 -22.578 1 98.12 229 GLN A N 1
ATOM 1777 C CA . GLN A 1 229 ? 10.281 -15.82 -23.734 1 98.12 229 GLN A CA 1
ATOM 1778 C C . GLN A 1 229 ? 8.898 -16.453 -23.625 1 98.12 229 GLN A C 1
ATOM 1780 O O . GLN A 1 229 ? 8.141 -16.469 -24.594 1 98.12 229 GLN A O 1
ATOM 1785 N N . LEU A 1 230 ? 8.625 -16.953 -22.484 1 98.31 230 LEU A N 1
ATOM 1786 C CA . LEU A 1 230 ? 7.332 -17.578 -22.234 1 98.31 230 LEU A CA 1
ATOM 1787 C C . LEU A 1 230 ? 6.207 -16.547 -22.359 1 98.31 230 LEU A C 1
ATOM 1789 O O . LEU A 1 230 ? 5.184 -16.812 -23 1 98.31 230 LEU A O 1
ATOM 1793 N N . ALA A 1 231 ? 6.375 -15.422 -21.781 1 98 231 ALA A N 1
ATOM 1794 C CA . ALA A 1 231 ? 5.379 -14.352 -21.859 1 98 231 ALA A CA 1
ATOM 1795 C C . ALA A 1 231 ? 5.094 -13.961 -23.297 1 98 231 ALA A C 1
ATOM 1797 O O . ALA A 1 231 ? 3.936 -13.766 -23.688 1 98 231 ALA A O 1
ATOM 1798 N N . ASP A 1 232 ? 6.152 -13.852 -24.078 1 97 232 ASP A N 1
ATOM 1799 C CA . ASP A 1 232 ? 6.012 -13.516 -25.5 1 97 232 ASP A CA 1
ATOM 1800 C C . ASP A 1 232 ? 5.242 -14.602 -26.25 1 97 232 ASP A C 1
ATOM 1802 O O . ASP A 1 232 ? 4.312 -14.305 -27 1 97 232 ASP A O 1
ATOM 1806 N N . HIS A 1 233 ? 5.609 -15.812 -25.969 1 96.75 233 HIS A N 1
ATOM 1807 C CA . HIS A 1 233 ? 5.027 -16.953 -26.688 1 96.75 233 HIS A CA 1
ATOM 1808 C C . HIS A 1 233 ? 3.525 -17.047 -26.438 1 96.75 233 HIS A C 1
ATOM 1810 O O . HIS A 1 233 ? 2.756 -17.328 -27.359 1 96.75 233 HIS A O 1
ATOM 1816 N N . ILE A 1 234 ? 3.115 -16.75 -25.25 1 96.12 234 ILE A N 1
ATOM 1817 C CA . ILE A 1 234 ? 1.718 -17 -24.922 1 96.12 234 ILE A CA 1
ATOM 1818 C C . ILE A 1 234 ? 0.906 -15.719 -25.125 1 96.12 234 ILE A C 1
ATOM 1820 O O . ILE A 1 234 ? -0.31 -15.711 -24.922 1 96.12 234 ILE A O 1
ATOM 1824 N N . GLY A 1 235 ? 1.557 -14.648 -25.469 1 95.5 235 GLY A N 1
ATOM 1825 C CA . GLY A 1 235 ? 0.837 -13.391 -25.625 1 95.5 235 GLY A CA 1
ATOM 1826 C C . GLY A 1 235 ? 0.236 -12.891 -24.312 1 95.5 235 GLY A C 1
ATOM 1827 O O . GLY A 1 235 ? -0.946 -12.547 -24.266 1 95.5 235 GLY A O 1
ATOM 1828 N N . LEU A 1 236 ? 1.055 -12.852 -23.344 1 96.69 236 LEU A N 1
ATOM 1829 C CA . LEU A 1 236 ? 0.63 -12.531 -21.984 1 96.69 236 LEU A CA 1
ATOM 1830 C C . LEU A 1 236 ? 0.135 -11.086 -21.906 1 96.69 236 LEU A C 1
ATOM 1832 O O . LEU A 1 236 ? 0.712 -10.195 -22.531 1 96.69 236 LEU A O 1
ATOM 1836 N N . ILE A 1 237 ? -0.927 -10.828 -21.266 1 97.75 237 ILE A N 1
ATOM 1837 C CA . ILE A 1 237 ? -1.32 -9.555 -20.688 1 97.75 237 ILE A CA 1
ATOM 1838 C C . ILE A 1 237 ? -1.606 -9.742 -19.188 1 97.75 237 ILE A C 1
ATOM 1840 O O . ILE A 1 237 ? -2.348 -10.648 -18.812 1 97.75 237 ILE A O 1
ATOM 1844 N N . GLY A 1 238 ? -1.016 -8.922 -18.359 1 98.12 238 GLY A N 1
ATOM 1845 C CA . GLY A 1 238 ? -1.118 -9.133 -16.922 1 98.12 238 GLY A CA 1
ATOM 1846 C C . GLY A 1 238 ? 0.073 -9.867 -16.344 1 98.12 238 GLY A C 1
ATOM 1847 O O . GLY A 1 238 ? 1.188 -9.758 -16.859 1 98.12 238 GLY A O 1
ATOM 1848 N N . THR A 1 239 ? -0.13 -10.523 -15.242 1 98.38 239 THR A N 1
ATOM 1849 C CA . THR A 1 239 ? 0.951 -11.117 -14.469 1 98.38 239 THR A CA 1
ATOM 1850 C C . THR A 1 239 ? 0.965 -12.633 -14.641 1 98.38 239 THR A C 1
ATOM 1852 O O . THR A 1 239 ? -0.091 -13.266 -14.734 1 98.38 239 THR A O 1
ATOM 1855 N N . LEU A 1 240 ? 2.131 -13.195 -14.711 1 98.12 240 LEU A N 1
ATOM 1856 C CA . LEU A 1 240 ? 2.383 -14.633 -14.727 1 98.12 240 LEU A CA 1
ATOM 1857 C C . LEU A 1 240 ? 3.51 -14.992 -13.766 1 98.12 240 LEU A C 1
ATOM 1859 O O . LEU A 1 240 ? 4.582 -14.383 -13.797 1 98.12 240 LEU A O 1
ATOM 1863 N N . ALA A 1 241 ? 3.232 -15.906 -12.906 1 98.31 241 ALA A N 1
ATOM 1864 C CA . ALA A 1 241 ? 4.297 -16.469 -12.086 1 98.31 241 ALA A CA 1
ATOM 1865 C C . ALA A 1 241 ? 4.867 -17.734 -12.719 1 98.31 241 ALA A C 1
ATOM 1867 O O . ALA A 1 241 ? 4.125 -18.672 -13.023 1 98.31 241 ALA A O 1
ATOM 1868 N N . VAL A 1 242 ? 6.121 -17.734 -12.906 1 98.69 242 VAL A N 1
ATOM 1869 C CA . VAL A 1 242 ? 6.828 -18.891 -13.445 1 98.69 242 VAL A CA 1
ATOM 1870 C C . VAL A 1 242 ? 7.664 -19.547 -12.352 1 98.69 242 VAL A C 1
ATOM 1872 O O . VAL A 1 242 ? 8.672 -18.984 -11.914 1 98.69 242 VAL A O 1
ATOM 1875 N N . GLU A 1 243 ? 7.227 -20.688 -11.938 1 98.25 243 GLU A N 1
ATOM 1876 C CA . GLU A 1 243 ? 7.988 -21.438 -10.953 1 98.25 243 GLU A CA 1
ATOM 1877 C C . GLU A 1 243 ? 8.984 -22.375 -11.625 1 98.25 243 GLU A C 1
ATOM 1879 O O . GLU A 1 243 ? 8.609 -23.156 -12.508 1 98.25 243 GLU A O 1
ATOM 1884 N N . LEU A 1 244 ? 10.203 -22.328 -11.156 1 98.75 244 LEU A N 1
ATOM 1885 C CA . LEU A 1 244 ? 11.281 -23.062 -11.812 1 98.75 244 LEU A CA 1
ATOM 1886 C C . LEU A 1 244 ? 12.031 -23.938 -10.812 1 98.75 244 LEU A C 1
ATOM 1888 O O . LEU A 1 244 ? 12.172 -23.562 -9.641 1 98.75 244 LEU A O 1
ATOM 1892 N N . PHE A 1 245 ? 12.539 -25.031 -11.328 1 98.38 245 PHE A N 1
ATOM 1893 C CA . PHE A 1 245 ? 13.523 -25.859 -10.633 1 98.38 245 PHE A CA 1
ATOM 1894 C C . PHE A 1 245 ? 14.922 -25.625 -11.195 1 98.38 245 PHE A C 1
ATOM 1896 O O . PHE A 1 245 ? 15.102 -25.562 -12.414 1 98.38 245 PHE A O 1
ATOM 1903 N N . ILE A 1 246 ? 15.812 -25.375 -10.312 1 98.62 246 ILE A N 1
ATOM 1904 C CA . ILE A 1 246 ? 17.219 -25.344 -10.695 1 98.62 246 ILE A CA 1
ATOM 1905 C C . ILE A 1 246 ? 17.859 -26.703 -10.406 1 98.62 246 ILE A C 1
ATOM 1907 O O . ILE A 1 246 ? 17.875 -27.156 -9.258 1 98.62 246 ILE A O 1
ATOM 1911 N N . MET A 1 247 ? 18.375 -27.312 -11.469 1 97.5 247 MET A N 1
ATOM 1912 C CA . MET A 1 247 ? 19.062 -28.594 -11.312 1 97.5 247 MET A CA 1
ATOM 1913 C C . MET A 1 247 ? 20.5 -28.391 -10.852 1 97.5 247 MET A C 1
ATOM 1915 O O . MET A 1 247 ? 21 -27.266 -10.852 1 97.5 247 MET A O 1
ATOM 1919 N N . GLU A 1 248 ? 21.141 -29.484 -10.469 1 96.62 248 GLU A N 1
ATOM 1920 C CA . GLU A 1 248 ? 22.516 -29.438 -9.984 1 96.62 248 GLU A CA 1
ATOM 1921 C C . GLU A 1 248 ? 23.453 -28.844 -11.047 1 96.62 248 GLU A C 1
ATOM 1923 O O . GLU A 1 248 ? 24.391 -28.125 -10.711 1 96.62 248 GLU A O 1
ATOM 1928 N N . ASP A 1 249 ? 23.188 -29.109 -12.289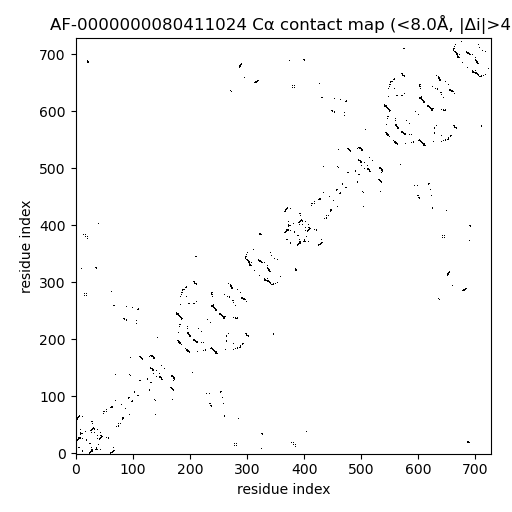 1 96.06 249 ASP A N 1
ATOM 1929 C CA . ASP A 1 249 ? 24.062 -28.641 -13.367 1 96.06 249 ASP A CA 1
ATOM 1930 C C . ASP A 1 249 ? 23.688 -27.234 -13.82 1 96.06 249 ASP A C 1
ATOM 1932 O O . ASP A 1 249 ? 24.25 -26.719 -14.773 1 96.06 249 ASP A O 1
ATOM 1936 N N . GLY A 1 250 ? 22.672 -26.688 -13.211 1 96.62 250 GLY A N 1
ATOM 1937 C CA . GLY A 1 250 ? 22.297 -25.328 -13.508 1 96.62 250 GLY A CA 1
ATOM 1938 C C . GLY A 1 250 ? 21.141 -25.219 -14.5 1 96.62 250 GLY A C 1
ATOM 1939 O O . GLY A 1 250 ? 20.609 -24.141 -14.734 1 96.62 250 GLY A O 1
ATOM 1940 N N . SER A 1 251 ? 20.734 -26.344 -15.039 1 97.25 251 SER A N 1
ATOM 1941 C CA . SER A 1 251 ? 19.625 -26.297 -15.984 1 97.25 251 SER A CA 1
ATOM 1942 C C . SER A 1 251 ? 18.328 -25.906 -15.297 1 97.25 251 SER A C 1
ATOM 1944 O O . SER A 1 251 ? 18.141 -26.188 -14.109 1 97.25 251 SER A O 1
ATOM 1946 N N . LEU A 1 252 ? 17.469 -25.234 -16.078 1 98.56 252 LEU A N 1
ATOM 1947 C CA . LEU A 1 252 ? 16.188 -24.75 -15.555 1 98.56 252 LEU A CA 1
ATOM 1948 C C . LEU A 1 252 ? 15.031 -25.547 -16.125 1 98.56 252 LEU A C 1
ATOM 1950 O O . LEU A 1 252 ? 15 -25.828 -17.328 1 98.56 252 LEU A O 1
ATOM 1954 N N . TYR A 1 253 ? 14.078 -26 -15.25 1 98.56 253 TYR A N 1
ATOM 1955 C CA . TYR A 1 253 ? 12.828 -26.641 -15.633 1 98.56 253 TYR A CA 1
ATOM 1956 C C . TYR A 1 253 ? 11.633 -25.859 -15.102 1 98.56 253 TYR A C 1
ATOM 1958 O O . TYR A 1 253 ? 11.594 -25.484 -13.93 1 98.56 253 TYR A O 1
ATOM 1966 N N . VAL A 1 254 ? 10.695 -25.594 -16 1 98.62 254 VAL A N 1
ATOM 1967 C CA . VAL A 1 254 ? 9.477 -24.938 -15.539 1 98.62 254 VAL A CA 1
ATOM 1968 C C . VAL A 1 254 ? 8.617 -25.938 -14.766 1 98.62 254 VAL A C 1
ATOM 1970 O O . VAL A 1 254 ? 8.305 -27.016 -15.266 1 98.62 254 VAL A O 1
ATOM 1973 N N . ASN A 1 255 ? 8.328 -25.656 -13.562 1 96 255 ASN A N 1
ATOM 1974 C CA . ASN A 1 255 ? 7.5 -26.5 -12.695 1 96 255 ASN A CA 1
ATOM 1975 C C . ASN A 1 255 ? 6.016 -26.219 -12.898 1 96 255 ASN A C 1
ATOM 1977 O O . ASN A 1 255 ? 5.238 -27.141 -13.172 1 96 255 ASN A O 1
ATOM 1981 N N . GLU A 1 256 ? 5.66 -25.031 -12.797 1 93.44 256 GLU A N 1
ATOM 1982 C CA . GLU A 1 256 ? 4.262 -24.641 -12.93 1 93.44 256 GLU A CA 1
ATOM 1983 C C . GLU A 1 256 ? 4.133 -23.141 -13.219 1 93.44 256 GLU A C 1
ATOM 1985 O O . GLU A 1 256 ? 5.086 -22.391 -13.039 1 93.44 256 GLU A O 1
ATOM 1990 N N . LEU A 1 257 ? 2.963 -22.812 -13.742 1 96.25 257 LEU A N 1
ATOM 1991 C CA . LEU A 1 257 ? 2.611 -21.438 -14.062 1 96.25 257 LEU A CA 1
ATOM 1992 C C . LEU A 1 257 ? 1.37 -21 -13.289 1 96.25 257 LEU A C 1
ATOM 1994 O O . LEU A 1 257 ? 0.455 -21.797 -13.078 1 96.25 257 LEU A O 1
ATOM 1998 N N . ALA A 1 258 ? 1.328 -19.781 -12.867 1 95.31 258 ALA A N 1
ATOM 1999 C CA . ALA A 1 258 ? 0.128 -19.125 -12.336 1 95.31 258 ALA A CA 1
ATOM 2000 C C . ALA A 1 258 ? -0.136 -17.797 -13.039 1 95.31 258 ALA A C 1
ATOM 2002 O O . ALA A 1 258 ? 0.626 -16.844 -1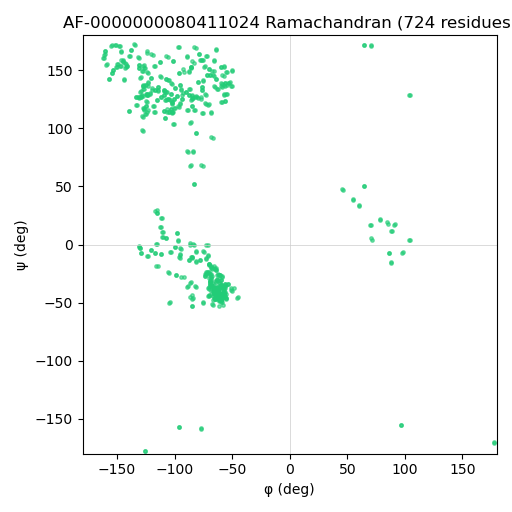2.875 1 95.31 258 ALA A O 1
ATOM 2003 N N . PRO A 1 259 ? -1.186 -17.703 -13.852 1 96.06 259 PRO A N 1
ATOM 2004 C CA . PRO A 1 259 ? -1.449 -16.484 -14.625 1 96.06 259 PRO A CA 1
ATOM 2005 C C . PRO A 1 259 ? -2.188 -15.422 -13.812 1 96.06 259 PRO A C 1
ATOM 2007 O O . PRO A 1 259 ? -3.223 -14.922 -14.25 1 96.06 259 PRO A O 1
ATOM 2010 N N . ARG A 1 260 ? -1.7 -15.102 -12.688 1 96.38 260 ARG A N 1
ATOM 2011 C CA . ARG A 1 260 ? -2.17 -14.133 -11.711 1 96.38 260 ARG A CA 1
ATOM 2012 C C . ARG A 1 260 ? -1.049 -13.727 -10.758 1 96.38 260 ARG A C 1
ATOM 2014 O O . ARG A 1 260 ? 0.018 -14.352 -10.75 1 96.38 260 ARG A O 1
ATOM 2021 N N . PRO A 1 261 ? -1.239 -12.617 -9.953 1 97.69 261 PRO A N 1
ATOM 2022 C CA . PRO A 1 261 ? -0.284 -12.422 -8.859 1 97.69 261 PRO A CA 1
ATOM 2023 C C . PRO A 1 261 ? -0.088 -13.68 -8.008 1 97.69 261 PRO A C 1
ATOM 2025 O O . PRO A 1 261 ? -0.977 -14.531 -7.953 1 97.69 261 PRO A O 1
ATOM 2028 N N . HIS A 1 262 ? 1.042 -13.82 -7.477 1 97.81 262 HIS A N 1
ATOM 2029 C CA . HIS A 1 262 ? 1.43 -15.078 -6.852 1 97.81 262 HIS A CA 1
ATOM 2030 C C . HIS A 1 262 ? 2.008 -14.852 -5.457 1 97.81 262 HIS A C 1
ATOM 2032 O O . HIS A 1 262 ? 2.607 -13.805 -5.195 1 97.81 262 HIS A O 1
ATOM 2038 N N . ASN A 1 263 ? 1.9 -15.789 -4.582 1 97.19 263 ASN A N 1
ATOM 2039 C CA . ASN A 1 263 ? 2.387 -15.703 -3.209 1 97.19 263 ASN A CA 1
ATOM 2040 C C . ASN A 1 263 ? 3.893 -15.453 -3.162 1 97.19 263 ASN A C 1
ATOM 2042 O O . ASN A 1 263 ? 4.379 -14.727 -2.291 1 97.19 263 ASN A O 1
ATOM 2046 N N . SER A 1 264 ? 4.59 -16.016 -4.09 1 98.5 264 SER A N 1
ATOM 2047 C CA . SER A 1 264 ? 6.043 -15.867 -4.105 1 98.5 264 SER A CA 1
ATOM 2048 C C . SER A 1 264 ? 6.445 -14.461 -4.535 1 98.5 264 SER A C 1
ATOM 2050 O O . SER A 1 264 ? 7.633 -14.133 -4.574 1 98.5 264 SER A O 1
ATOM 2052 N N . GLY A 1 265 ? 5.465 -13.594 -4.84 1 98.75 265 GLY A N 1
ATOM 2053 C CA . GLY A 1 265 ? 5.738 -12.211 -5.219 1 98.75 265 GLY A CA 1
ATOM 2054 C C . GLY A 1 265 ? 5.293 -11.211 -4.172 1 98.75 265 GLY A C 1
ATOM 2055 O O . GLY A 1 265 ? 5.387 -10 -4.387 1 98.75 265 GLY A O 1
ATOM 2056 N N . HIS A 1 266 ? 4.832 -11.703 -2.979 1 98.81 266 HIS A N 1
ATOM 2057 C CA . HIS A 1 266 ? 4.289 -10.82 -1.956 1 98.81 266 HIS A CA 1
ATOM 2058 C C . HIS A 1 266 ? 5.355 -9.867 -1.425 1 98.81 266 HIS A C 1
ATOM 2060 O O . HIS A 1 266 ? 5.035 -8.773 -0.94 1 98.81 266 HIS A O 1
ATOM 2066 N N . TYR A 1 267 ? 6.688 -10.25 -1.626 1 98.81 267 TYR A N 1
ATOM 2067 C CA . TYR A 1 267 ? 7.789 -9.406 -1.175 1 98.81 267 TYR A CA 1
ATOM 2068 C C . TYR A 1 267 ? 7.777 -8.062 -1.893 1 98.81 267 TYR A C 1
ATOM 2070 O O . TYR A 1 267 ? 8.258 -7.062 -1.358 1 98.81 267 TYR A O 1
ATOM 2078 N N . THR A 1 268 ? 7.207 -8.008 -3.104 1 98.88 268 THR A N 1
ATOM 2079 C CA . THR A 1 268 ? 7.254 -6.816 -3.947 1 98.88 268 THR A CA 1
ATOM 2080 C C . THR A 1 268 ? 6.512 -5.656 -3.291 1 98.88 268 THR A C 1
ATOM 2082 O O . THR A 1 268 ? 6.762 -4.492 -3.607 1 98.88 268 THR A O 1
ATOM 2085 N N . ILE A 1 269 ? 5.59 -5.965 -2.369 1 98.75 269 ILE A N 1
ATOM 2086 C CA . ILE A 1 269 ? 4.77 -4.953 -1.71 1 98.75 269 ILE A CA 1
ATOM 2087 C C . ILE A 1 269 ? 5.664 -4.008 -0.909 1 98.75 269 ILE A C 1
ATOM 2089 O O . ILE A 1 269 ? 5.438 -2.797 -0.885 1 98.75 269 ILE A O 1
ATOM 2093 N N . ASP A 1 270 ? 6.742 -4.574 -0.309 1 98.56 270 ASP A N 1
ATOM 2094 C CA . ASP A 1 270 ? 7.477 -3.785 0.675 1 98.56 270 ASP A CA 1
ATOM 2095 C C . ASP A 1 270 ? 8.914 -3.539 0.22 1 98.56 270 ASP A C 1
ATOM 2097 O O . ASP A 1 270 ? 9.641 -2.754 0.833 1 98.56 270 ASP A O 1
ATOM 2101 N N . ALA A 1 271 ? 9.312 -4.195 -0.91 1 98.25 271 ALA A N 1
ATOM 2102 C CA . ALA A 1 271 ? 10.742 -4.086 -1.193 1 98.25 271 ALA A CA 1
ATOM 2103 C C . ALA A 1 271 ? 10.977 -3.635 -2.631 1 98.25 271 ALA A C 1
ATOM 2105 O O . ALA A 1 271 ? 12.125 -3.412 -3.035 1 98.25 271 ALA A O 1
ATOM 2106 N N . CYS A 1 272 ? 9.922 -3.547 -3.471 1 98.56 272 CYS A N 1
ATOM 2107 C CA . CYS A 1 272 ? 10.094 -3.102 -4.848 1 98.56 272 CYS A CA 1
ATOM 2108 C C . CYS A 1 272 ? 9.43 -1.752 -5.074 1 98.56 272 CYS A C 1
ATOM 2110 O O . CYS A 1 272 ? 8.5 -1.384 -4.348 1 98.56 272 CYS A O 1
ATOM 2112 N N . GLU A 1 273 ? 9.891 -1.011 -6.098 1 98.19 273 GLU A N 1
ATOM 2113 C CA . GLU A 1 273 ? 9.32 0.282 -6.457 1 98.19 273 GLU A CA 1
ATOM 2114 C C . GLU A 1 273 ? 7.828 0.156 -6.77 1 98.19 273 GLU A C 1
ATOM 2116 O O . GLU A 1 273 ? 7.039 1.038 -6.422 1 98.19 273 GLU A O 1
ATOM 2121 N N . THR A 1 274 ? 7.48 -0.932 -7.402 1 98.62 274 THR A N 1
ATOM 2122 C CA . THR A 1 274 ? 6.102 -1.265 -7.75 1 98.62 274 THR A CA 1
ATOM 2123 C C . THR A 1 274 ? 5.758 -2.682 -7.301 1 98.62 274 THR A C 1
ATOM 2125 O O . THR A 1 274 ? 6.539 -3.613 -7.512 1 98.62 274 THR A O 1
ATOM 2128 N N . SER A 1 275 ? 4.629 -2.885 -6.637 1 98.81 275 SER A N 1
ATOM 2129 C CA . SER A 1 275 ? 4.23 -4.223 -6.215 1 98.81 275 SER A CA 1
ATOM 2130 C C . SER A 1 275 ? 3.658 -5.023 -7.379 1 98.81 275 SER A C 1
ATOM 2132 O O . SER A 1 275 ? 3.213 -4.449 -8.375 1 98.81 275 SER A O 1
ATOM 2134 N N . GLN A 1 276 ? 3.662 -6.352 -7.258 1 98.88 276 GLN A N 1
ATOM 2135 C CA . GLN A 1 276 ? 3.084 -7.18 -8.305 1 98.88 276 GLN A CA 1
ATOM 2136 C C . GLN A 1 276 ? 1.6 -6.879 -8.492 1 98.88 276 GLN A C 1
ATOM 2138 O O . GLN A 1 276 ? 1.061 -7.039 -9.594 1 98.88 276 GLN A O 1
ATOM 2143 N N . PHE A 1 277 ? 0.916 -6.391 -7.48 1 98.88 277 PHE A N 1
ATOM 2144 C CA . PHE A 1 277 ? -0.511 -6.094 -7.543 1 98.88 277 PHE A CA 1
ATOM 2145 C C . PHE A 1 277 ? -0.76 -4.809 -8.328 1 98.88 277 PHE A C 1
ATOM 2147 O O . PHE A 1 277 ? -1.607 -4.773 -9.219 1 98.88 277 PHE A O 1
ATOM 2154 N N . GLU A 1 278 ? -0.013 -3.773 -7.934 1 98.81 278 GLU A N 1
ATOM 2155 C CA . GLU A 1 278 ? -0.088 -2.549 -8.727 1 98.81 278 GLU A CA 1
ATOM 2156 C C . GLU A 1 278 ? 0.272 -2.812 -10.18 1 98.81 278 GLU A C 1
ATOM 2158 O O . GLU A 1 278 ? -0.391 -2.309 -11.094 1 98.81 278 GLU A O 1
ATOM 2163 N N . GLN A 1 279 ? 1.303 -3.582 -10.359 1 98.81 279 GLN A N 1
ATOM 2164 C CA . GLN A 1 279 ? 1.78 -3.875 -11.703 1 98.81 279 GLN A CA 1
ATOM 2165 C C . GLN A 1 279 ? 0.705 -4.578 -12.531 1 98.81 279 GLN A C 1
ATOM 2167 O O . GLN A 1 279 ? 0.498 -4.25 -13.703 1 98.81 279 GLN A O 1
ATOM 2172 N N . HIS A 1 280 ? 0.055 -5.562 -11.914 1 98.75 280 HIS A N 1
ATOM 2173 C CA . HIS A 1 280 ? -1.025 -6.277 -12.578 1 98.75 280 HIS A CA 1
ATOM 2174 C C . HIS A 1 280 ? -2.164 -5.336 -12.953 1 98.75 280 HIS A C 1
ATOM 2176 O O . HIS A 1 280 ? -2.678 -5.383 -14.07 1 98.75 280 HIS A O 1
ATOM 2182 N N . ILE A 1 281 ? -2.574 -4.461 -12.023 1 98.69 281 ILE A N 1
ATOM 2183 C CA . ILE A 1 281 ? -3.641 -3.496 -12.266 1 98.69 281 ILE A CA 1
ATOM 2184 C C . ILE A 1 281 ? -3.252 -2.572 -13.414 1 98.69 281 ILE A C 1
ATOM 2186 O O . ILE A 1 281 ? -4.062 -2.305 -14.305 1 98.69 281 ILE A O 1
ATOM 2190 N N . ARG A 1 282 ? -1.958 -2.082 -13.398 1 98.62 282 ARG A N 1
ATOM 2191 C CA . ARG A 1 282 ? -1.478 -1.244 -14.492 1 98.62 282 ARG A CA 1
ATOM 2192 C C . ARG A 1 282 ? -1.61 -1.964 -15.828 1 98.62 282 ARG A C 1
ATOM 2194 O O . ARG A 1 282 ? -2.105 -1.391 -16.797 1 98.62 282 ARG A O 1
ATOM 2201 N N . ALA A 1 283 ? -1.246 -3.195 -15.836 1 98.56 283 ALA A N 1
ATOM 2202 C CA . ALA A 1 283 ? -1.245 -3.971 -17.078 1 98.56 283 ALA A CA 1
ATOM 2203 C C . ALA A 1 283 ? -2.66 -4.133 -17.625 1 98.56 283 ALA A C 1
ATOM 2205 O O . ALA A 1 283 ? -2.912 -3.867 -18.797 1 98.56 283 ALA A O 1
ATOM 2206 N N . ILE A 1 284 ? -3.6 -4.496 -16.781 1 98.06 284 ILE A N 1
ATOM 2207 C CA . ILE A 1 284 ? -4.926 -4.867 -17.266 1 98.06 284 ILE A CA 1
ATOM 2208 C C . ILE A 1 284 ? -5.75 -3.609 -17.531 1 98.06 284 ILE A C 1
ATOM 2210 O O . ILE A 1 284 ? -6.809 -3.674 -18.156 1 98.06 284 ILE A O 1
ATOM 2214 N N . THR A 1 285 ? -5.32 -2.441 -17.031 1 97.75 285 THR A N 1
ATOM 2215 C CA . THR A 1 285 ? -6.051 -1.199 -17.266 1 97.75 285 THR A CA 1
ATOM 2216 C C . THR A 1 285 ? -5.406 -0.401 -18.391 1 97.75 285 THR A C 1
ATOM 2218 O O . THR A 1 285 ? -5.855 0.699 -18.719 1 97.75 285 THR A O 1
ATOM 2221 N N . GLY A 1 286 ? -4.328 -0.886 -18.922 1 97.19 286 GLY A N 1
ATOM 2222 C CA . GLY A 1 286 ? -3.707 -0.251 -20.078 1 97.19 286 GLY A CA 1
ATOM 2223 C C . GLY A 1 286 ? -2.709 0.827 -19.703 1 97.19 286 GLY A C 1
ATOM 2224 O O . GLY A 1 286 ? -2.262 1.595 -20.547 1 97.19 286 GLY A O 1
ATOM 2225 N N . MET A 1 287 ? -2.322 0.941 -18.438 1 97.88 287 MET A N 1
ATOM 2226 C CA . MET A 1 287 ? -1.294 1.88 -18 1 97.88 287 MET A CA 1
ATOM 2227 C C . MET A 1 287 ? 0.096 1.38 -18.375 1 97.88 287 MET A C 1
ATOM 2229 O O . MET A 1 287 ? 0.284 0.189 -18.625 1 97.88 287 MET A O 1
ATOM 2233 N N . LYS A 1 288 ? 1.041 2.326 -18.438 1 98.12 288 LYS A N 1
ATOM 2234 C CA . LYS A 1 288 ? 2.434 1.892 -18.516 1 98.12 288 LYS A CA 1
ATOM 2235 C C . LYS A 1 288 ? 2.844 1.133 -17.25 1 98.12 288 LYS A C 1
ATOM 2237 O O . LYS A 1 288 ? 2.387 1.451 -16.156 1 98.12 288 LYS A O 1
ATOM 2242 N N . LEU A 1 289 ? 3.652 0.113 -17.469 1 98.62 289 LEU A N 1
ATOM 2243 C CA . LEU A 1 289 ? 4.105 -0.645 -16.297 1 98.62 289 LEU A CA 1
ATOM 2244 C C . LEU A 1 289 ? 5.059 0.185 -15.445 1 98.62 289 LEU A C 1
ATOM 2246 O O . LEU A 1 289 ? 5.758 1.06 -15.961 1 98.62 289 LEU A O 1
ATOM 2250 N N . GLY A 1 290 ? 5 -0.003 -14.148 1 98.19 290 GLY A N 1
ATOM 2251 C CA . GLY A 1 290 ? 5.941 0.629 -13.234 1 98.19 290 GLY A CA 1
ATOM 2252 C C . GLY A 1 290 ? 7.289 -0.066 -13.195 1 98.19 290 GLY A C 1
ATOM 2253 O O . GLY A 1 290 ? 7.426 -1.193 -13.672 1 98.19 290 GLY A O 1
ATOM 2254 N N . ARG A 1 291 ? 8.305 0.595 -12.656 1 98.06 291 ARG A N 1
ATOM 2255 C CA . ARG A 1 291 ? 9.625 0.006 -12.453 1 98.06 291 ARG A CA 1
ATOM 2256 C C . ARG A 1 291 ? 9.602 -1.023 -11.328 1 98.06 291 ARG A C 1
ATOM 2258 O O . ARG A 1 291 ? 8.875 -0.861 -10.352 1 98.06 291 ARG A O 1
ATOM 2265 N N . THR A 1 292 ? 10.398 -2.062 -11.461 1 98.5 292 THR A N 1
ATOM 2266 C CA . THR A 1 292 ? 10.344 -3.174 -10.516 1 98.5 292 THR A CA 1
ATOM 2267 C C . THR A 1 292 ? 11.609 -3.229 -9.664 1 98.5 292 THR A C 1
ATOM 2269 O O . THR A 1 292 ? 11.914 -4.258 -9.062 1 98.5 292 THR A O 1
ATOM 2272 N N . THR A 1 293 ? 12.312 -2.131 -9.516 1 97.94 293 THR A N 1
ATOM 2273 C CA . THR A 1 293 ? 13.586 -2.053 -8.805 1 97.94 293 THR A CA 1
ATOM 2274 C C . THR A 1 293 ? 13.445 -2.592 -7.387 1 97.94 293 THR A C 1
ATOM 2276 O O . THR A 1 293 ? 12.516 -2.223 -6.664 1 97.94 293 THR A O 1
ATOM 2279 N N . LEU A 1 294 ? 14.359 -3.512 -7.012 1 98.38 294 LEU A N 1
ATOM 2280 C CA . LEU A 1 294 ? 14.453 -3.984 -5.633 1 98.38 294 LEU A CA 1
ATOM 2281 C C . LEU A 1 294 ? 15.219 -2.984 -4.77 1 98.38 294 LEU A C 1
ATOM 2283 O O . LEU A 1 294 ? 16.359 -2.645 -5.066 1 98.38 294 LEU A O 1
ATOM 2287 N N . TYR A 1 295 ? 14.672 -2.551 -3.68 1 97.56 295 TYR A N 1
ATOM 2288 C CA . TYR A 1 295 ? 15.305 -1.541 -2.838 1 97.56 295 TYR A CA 1
ATOM 2289 C C . TYR A 1 295 ? 16.219 -2.186 -1.81 1 97.56 295 TYR A C 1
ATOM 2291 O O . TYR A 1 295 ? 17.25 -1.614 -1.442 1 97.56 295 TYR A O 1
ATOM 2299 N N . THR A 1 296 ? 15.828 -3.35 -1.292 1 97.62 296 THR A N 1
ATOM 2300 C CA . THR A 1 296 ? 16.547 -4.02 -0.212 1 97.62 296 THR A CA 1
ATOM 2301 C C . THR A 1 296 ? 16.312 -5.527 -0.26 1 97.62 296 THR A C 1
ATOM 2303 O O . THR A 1 296 ? 15.273 -5.98 -0.759 1 97.62 296 THR A O 1
ATOM 2306 N N . PRO A 1 297 ? 17.328 -6.305 0.213 1 98.69 297 PRO A N 1
ATOM 2307 C CA . PRO A 1 297 ? 17.016 -7.719 0.435 1 98.69 297 PRO A CA 1
ATOM 2308 C C . PRO A 1 297 ? 15.805 -7.91 1.35 1 98.69 297 PRO A C 1
ATOM 2310 O O . PRO A 1 297 ? 15.539 -7.074 2.217 1 98.69 297 PRO A O 1
ATOM 2313 N N . ILE A 1 298 ? 15.117 -8.953 1.109 1 98.88 298 ILE A N 1
ATOM 2314 C CA . ILE A 1 298 ? 13.891 -9.211 1.853 1 98.88 298 ILE A CA 1
ATOM 2315 C C . ILE A 1 298 ? 13.602 -10.711 1.873 1 98.88 298 ILE A C 1
ATOM 2317 O O . ILE A 1 298 ? 13.953 -11.422 0.932 1 98.88 298 ILE A O 1
ATOM 2321 N N . VAL A 1 299 ? 13.008 -11.164 2.934 1 98.88 299 VAL A N 1
ATOM 2322 C CA . VAL A 1 299 ? 12.461 -12.516 3.008 1 98.88 299 VAL A CA 1
ATOM 2323 C C . VAL A 1 299 ? 10.984 -12.461 3.402 1 98.88 299 VAL A C 1
ATOM 2325 O O . VAL A 1 299 ? 10.633 -11.875 4.43 1 98.88 299 VAL A O 1
ATOM 2328 N N . MET A 1 300 ? 10.148 -12.953 2.545 1 98.81 300 MET A N 1
ATOM 2329 C CA . MET A 1 300 ? 8.734 -13.133 2.863 1 98.81 300 MET A CA 1
ATOM 2330 C C . MET A 1 300 ? 8.492 -14.484 3.533 1 98.81 300 MET A C 1
ATOM 2332 O O . MET A 1 300 ? 9.008 -15.508 3.08 1 98.81 300 MET A O 1
ATOM 2336 N N . VAL A 1 301 ? 7.746 -14.523 4.59 1 98.56 301 VAL A N 1
ATOM 2337 C CA . VAL A 1 301 ? 7.406 -15.773 5.266 1 98.56 301 VAL A CA 1
ATOM 2338 C C . VAL A 1 301 ? 5.895 -15.867 5.453 1 98.56 301 VAL A C 1
ATOM 2340 O O . VAL A 1 301 ? 5.27 -14.938 5.969 1 98.56 301 VAL A O 1
ATOM 2343 N N . ASN A 1 302 ? 5.316 -16.984 5.035 1 98.06 302 ASN A N 1
ATOM 2344 C CA . ASN A 1 302 ? 3.873 -17.172 5.121 1 98.06 302 ASN A CA 1
ATOM 2345 C C . ASN A 1 302 ? 3.43 -17.469 6.555 1 98.06 302 ASN A C 1
ATOM 2347 O O . ASN A 1 302 ? 4.129 -18.156 7.297 1 98.06 302 ASN A O 1
ATOM 2351 N N . LEU A 1 303 ? 2.33 -16.922 6.906 1 98.06 303 LEU A N 1
ATOM 2352 C CA . LEU A 1 303 ? 1.613 -17.234 8.141 1 98.06 303 LEU A CA 1
ATOM 2353 C C . LEU A 1 303 ? 0.429 -18.156 7.855 1 98.06 303 LEU A C 1
ATOM 2355 O O . LEU A 1 303 ? -0.519 -17.766 7.172 1 98.06 303 LEU A O 1
ATOM 2359 N N . LEU A 1 304 ? 0.521 -19.344 8.367 1 97.31 304 LEU A N 1
ATOM 2360 C CA . LEU A 1 304 ? -0.569 -20.312 8.227 1 97.31 304 LEU A CA 1
ATOM 2361 C C . LEU A 1 304 ? -1.453 -20.297 9.469 1 97.31 304 LEU A C 1
ATOM 2363 O O . LEU A 1 304 ? -1.129 -19.656 10.469 1 97.31 304 LEU A O 1
ATOM 2367 N N . GLY A 1 305 ? -2.596 -21.016 9.305 1 97 305 GLY A N 1
ATOM 2368 C CA . GLY A 1 305 ? -3.535 -21.062 10.422 1 97 305 GLY A CA 1
ATOM 2369 C C . GLY A 1 305 ? -2.887 -21.453 11.734 1 97 305 GLY A C 1
ATOM 2370 O O . GLY A 1 305 ? -3.176 -20.859 12.773 1 97 305 GLY A O 1
ATOM 2371 N N . GLU A 1 306 ? -1.964 -22.391 11.734 1 96.19 306 GLU A N 1
ATOM 2372 C CA . GLU A 1 306 ? -1.332 -22.922 12.938 1 96.19 306 GLU A CA 1
ATOM 2373 C C . GLU A 1 306 ? -0.361 -21.922 13.547 1 96.19 306 GLU A C 1
ATOM 2375 O O . GLU A 1 306 ? 0.074 -22.078 14.688 1 96.19 306 GLU A O 1
ATOM 2380 N N . HIS A 1 307 ? -0.016 -20.828 12.828 1 96.69 307 HIS A N 1
ATOM 2381 C CA . HIS A 1 307 ? 0.955 -19.859 13.305 1 96.69 307 HIS A CA 1
ATOM 2382 C C . HIS A 1 307 ? 0.263 -18.672 13.984 1 96.69 307 HIS A C 1
ATOM 2384 O O . HIS A 1 307 ? 0.909 -17.891 14.688 1 96.69 307 HIS A O 1
ATOM 2390 N N . MET A 1 308 ? -1.051 -18.562 13.852 1 96.5 308 MET A N 1
ATOM 2391 C CA . MET A 1 308 ? -1.779 -17.344 14.211 1 96.5 308 MET A CA 1
ATOM 2392 C C . MET A 1 308 ? -1.78 -17.141 15.719 1 96.5 308 MET A C 1
ATOM 2394 O O . MET A 1 308 ? -1.744 -16 16.188 1 96.5 308 MET A O 1
ATOM 2398 N N . ASP A 1 309 ? -1.776 -18.188 16.469 1 95.31 309 ASP A N 1
ATOM 2399 C CA . ASP A 1 309 ? -1.807 -18.078 17.938 1 95.31 309 ASP A CA 1
ATOM 2400 C C . ASP A 1 309 ? -0.499 -17.5 18.469 1 95.31 309 ASP A C 1
ATOM 2402 O O . ASP A 1 309 ? -0.479 -16.875 19.531 1 95.31 309 ASP A O 1
ATOM 2406 N N . GLU A 1 310 ? 0.568 -17.75 17.719 1 95.75 310 GLU A N 1
ATOM 2407 C CA . GLU A 1 310 ? 1.882 -17.297 18.156 1 95.75 310 GLU A CA 1
ATOM 2408 C C . GLU A 1 310 ? 2.156 -15.867 17.672 1 95.75 310 GLU A C 1
ATOM 2410 O O . GLU A 1 310 ? 3.09 -15.219 18.156 1 95.75 310 GLU A O 1
ATOM 2415 N N . LEU A 1 311 ? 1.396 -15.406 16.812 1 96.88 311 LEU A N 1
ATOM 2416 C CA . LEU A 1 311 ? 1.611 -14.078 16.25 1 96.88 311 LEU A CA 1
ATOM 2417 C C . LEU A 1 311 ? 1.158 -13 17.234 1 96.88 311 LEU A C 1
ATOM 2419 O O . LEU A 1 311 ? 0.02 -13.023 17.703 1 96.88 311 LEU A O 1
ATOM 2423 N N . ASN A 1 312 ? 2.012 -12.086 17.531 1 96.75 312 ASN A N 1
ATOM 2424 C CA . ASN A 1 312 ? 1.721 -10.867 18.297 1 96.75 312 ASN A CA 1
ATOM 2425 C C . ASN A 1 312 ? 2.209 -9.625 17.562 1 96.75 312 ASN A C 1
ATOM 2427 O O . ASN A 1 312 ? 3.387 -9.273 17.641 1 96.75 312 ASN A O 1
ATOM 2431 N N . PRO A 1 313 ? 1.312 -8.969 16.875 1 96.5 313 PRO A N 1
ATOM 2432 C CA . PRO A 1 313 ? 1.697 -7.82 16.047 1 96.5 313 PRO A CA 1
ATOM 2433 C C . PRO A 1 313 ? 2.477 -6.766 16.828 1 96.5 313 PRO A C 1
ATOM 2435 O O . PRO A 1 313 ? 3.385 -6.133 16.281 1 96.5 313 PRO A O 1
ATOM 2438 N N . GLN A 1 314 ? 2.219 -6.551 18.062 1 95.38 314 GLN A N 1
ATOM 2439 C CA . GLN A 1 314 ? 2.811 -5.492 18.875 1 95.38 314 GLN A CA 1
ATOM 2440 C C . GLN A 1 314 ? 4.281 -5.773 19.156 1 95.38 314 GLN A C 1
ATOM 2442 O O . GLN A 1 314 ? 5.023 -4.875 19.562 1 95.38 314 GLN A O 1
ATOM 2447 N N . THR A 1 315 ? 4.723 -6.996 18.969 1 95.94 315 THR A N 1
ATOM 2448 C CA . THR A 1 315 ? 6.09 -7.371 19.297 1 95.94 315 THR A CA 1
ATOM 2449 C C . THR A 1 315 ? 6.953 -7.473 18.047 1 95.94 315 THR A C 1
ATOM 2451 O O . THR A 1 315 ? 8.164 -7.68 18.141 1 95.94 315 THR A O 1
ATOM 2454 N N . LEU A 1 316 ? 6.34 -7.348 16.859 1 97.81 316 LEU A N 1
ATOM 2455 C CA . LEU A 1 316 ? 7.105 -7.457 15.625 1 97.81 316 LEU A CA 1
ATOM 2456 C C . LEU A 1 316 ? 8.148 -6.348 15.531 1 97.81 316 LEU A C 1
ATOM 2458 O O . LEU A 1 316 ? 7.855 -5.184 15.812 1 97.81 316 LEU A O 1
ATOM 2462 N N . PRO A 1 317 ? 9.375 -6.711 15.164 1 97.75 317 PRO A N 1
ATOM 2463 C CA . PRO A 1 317 ? 10.43 -5.703 15.055 1 97.75 317 PRO A CA 1
ATOM 2464 C C . PRO A 1 317 ? 10.148 -4.676 13.961 1 97.75 317 PRO A C 1
ATOM 2466 O O . PRO A 1 317 ? 9.266 -4.887 13.125 1 97.75 317 PRO A O 1
ATOM 2469 N N . SER A 1 318 ? 10.938 -3.572 13.945 1 97.56 318 SER A N 1
ATOM 2470 C CA . SER A 1 318 ? 10.703 -2.404 13.102 1 97.56 318 SER A CA 1
ATOM 2471 C C . SER A 1 318 ? 10.922 -2.734 11.633 1 97.56 318 SER A C 1
ATOM 2473 O O . SER A 1 318 ? 10.445 -2.014 10.75 1 97.56 318 SER A O 1
ATOM 2475 N N . ASN A 1 319 ? 11.648 -3.787 11.336 1 97.88 319 ASN A N 1
ATOM 2476 C CA . ASN A 1 319 ? 11.945 -4.121 9.945 1 97.88 319 ASN A CA 1
ATOM 2477 C C . ASN A 1 319 ? 11 -5.199 9.414 1 97.88 319 ASN A C 1
ATOM 2479 O O . ASN A 1 319 ? 11.25 -5.789 8.367 1 97.88 319 ASN A O 1
ATOM 2483 N N . VAL A 1 320 ? 9.93 -5.527 10.203 1 98.69 320 VAL A N 1
ATOM 2484 C CA . VAL A 1 320 ? 8.969 -6.559 9.812 1 98.69 320 VAL A CA 1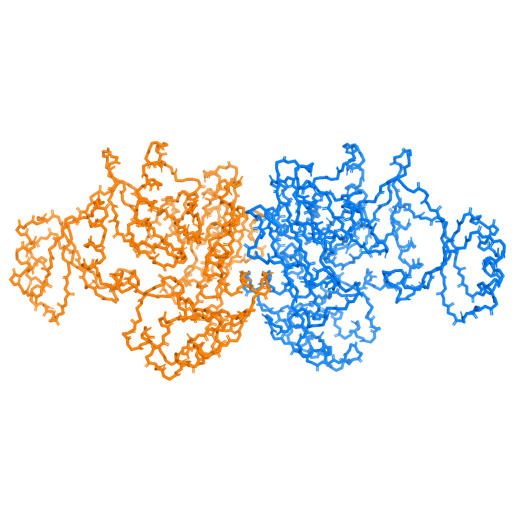
ATOM 2485 C C . VAL A 1 320 ? 7.645 -5.906 9.414 1 98.69 320 VAL A C 1
ATOM 2487 O O . VAL A 1 320 ? 7.09 -5.102 10.164 1 98.69 320 VAL A O 1
ATOM 2490 N N . LYS A 1 321 ? 7.195 -6.219 8.18 1 98.75 321 LYS A N 1
ATOM 2491 C CA . LYS A 1 321 ? 5.914 -5.762 7.652 1 98.75 321 LYS A CA 1
ATOM 2492 C C . LYS A 1 321 ? 4.859 -6.859 7.742 1 98.75 321 LYS A C 1
ATOM 2494 O O . LYS A 1 321 ? 5.051 -7.957 7.215 1 98.75 321 LYS A O 1
ATOM 2499 N N . LEU A 1 322 ? 3.76 -6.551 8.367 1 98.69 322 LEU A N 1
ATOM 2500 C CA . LEU A 1 322 ? 2.678 -7.504 8.594 1 98.69 322 LEU A CA 1
ATOM 2501 C C . LEU A 1 322 ? 1.576 -7.332 7.551 1 98.69 322 LEU A C 1
ATOM 2503 O O . LEU A 1 322 ? 1.101 -6.219 7.32 1 98.69 322 LEU A O 1
ATOM 2507 N N . HIS A 1 323 ? 1.175 -8.367 6.895 1 98.81 323 HIS A N 1
ATOM 2508 C CA . HIS A 1 323 ? 0.008 -8.422 6.023 1 98.81 323 HIS A CA 1
ATOM 2509 C C . HIS A 1 323 ? -0.917 -9.57 6.406 1 98.81 323 HIS A C 1
ATOM 2511 O O . HIS A 1 323 ? -0.536 -10.742 6.312 1 98.81 323 HIS A O 1
ATOM 2517 N N . LEU A 1 324 ? -2.104 -9.266 6.816 1 98.44 324 LEU A N 1
ATOM 2518 C CA . LEU A 1 324 ? -3.109 -10.266 7.152 1 98.44 324 LEU A CA 1
ATOM 2519 C C . LEU A 1 324 ? -4.262 -10.242 6.152 1 98.44 324 LEU A C 1
ATOM 2521 O O . LEU A 1 324 ? -4.684 -9.164 5.719 1 98.44 324 LEU A O 1
ATOM 2525 N N . TYR A 1 325 ? -4.812 -11.383 5.852 1 97.88 325 TYR A N 1
ATOM 2526 C CA . TYR A 1 325 ? -5.738 -11.5 4.73 1 97.88 325 TYR A CA 1
ATOM 2527 C C . TYR A 1 325 ? -7.184 -11.383 5.207 1 97.88 325 TYR A C 1
ATOM 2529 O O . TYR A 1 325 ? -8.102 -11.305 4.391 1 97.88 325 TYR A O 1
ATOM 2537 N N . GLY A 1 326 ? -7.387 -11.391 6.473 1 95.62 326 GLY A N 1
ATOM 2538 C CA . GLY A 1 326 ? -8.727 -11.211 7 1 95.62 326 GLY A CA 1
ATOM 2539 C C . GLY A 1 326 ? -9.578 -12.461 6.914 1 95.62 326 GLY A C 1
ATOM 2540 O O . GLY A 1 326 ? -10.805 -12.391 6.914 1 95.62 326 GLY A O 1
ATOM 2541 N N . LYS A 1 327 ? -8.898 -13.609 6.812 1 95.38 327 LYS A N 1
ATOM 2542 C CA . LYS A 1 327 ? -9.648 -14.859 6.773 1 95.38 327 LYS A CA 1
ATOM 2543 C C . LYS A 1 327 ? -10.156 -15.242 8.164 1 95.38 327 LYS A C 1
ATOM 2545 O O . LYS A 1 327 ? -9.43 -15.117 9.148 1 95.38 327 LYS A O 1
ATOM 2550 N N . GLU A 1 328 ? -11.375 -15.602 8.258 1 90.06 328 GLU A N 1
ATOM 2551 C CA . GLU A 1 328 ? -12.07 -15.789 9.531 1 90.06 328 GLU A CA 1
ATOM 2552 C C . GLU A 1 328 ? -11.508 -16.969 10.305 1 90.06 328 GLU A C 1
ATOM 2554 O O . GLU A 1 328 ? -11.164 -16.844 11.477 1 90.06 328 GLU A O 1
ATOM 2559 N N . GLU A 1 329 ? -11.406 -18.141 9.656 1 92.88 329 GLU A N 1
ATOM 2560 C CA . GLU A 1 329 ? -11 -19.359 10.359 1 92.88 329 GLU A CA 1
ATOM 2561 C C . GLU A 1 329 ? -9.539 -19.688 10.07 1 92.88 329 GLU A C 1
ATOM 2563 O O . GLU A 1 329 ? -9.156 -19.859 8.914 1 92.88 329 GLU A O 1
ATOM 2568 N N . ALA A 1 330 ? -8.789 -19.781 11.125 1 94.75 330 ALA A N 1
ATOM 2569 C CA . ALA A 1 330 ? -7.387 -20.188 11.031 1 94.75 330 ALA A CA 1
ATOM 2570 C C . ALA A 1 330 ? -7.25 -21.703 11 1 94.75 330 ALA A C 1
ATOM 2572 O O . ALA A 1 330 ? -6.852 -22.312 11.992 1 94.75 330 ALA A O 1
ATOM 2573 N N . LYS A 1 331 ? -7.469 -22.25 9.898 1 95.12 331 LYS A N 1
ATOM 2574 C CA . LYS A 1 331 ? -7.332 -23.703 9.742 1 95.12 331 LYS A CA 1
ATOM 2575 C C . LYS A 1 331 ? -5.891 -24.094 9.43 1 95.12 331 LYS A C 1
ATOM 2577 O O . LYS A 1 331 ? -5.141 -23.297 8.852 1 95.12 331 LYS A O 1
ATOM 2582 N N . GLN A 1 332 ? -5.602 -25.297 9.82 1 94.25 332 GLN A N 1
ATOM 2583 C CA . GLN A 1 332 ? -4.27 -25.828 9.531 1 94.25 332 GLN A CA 1
ATOM 2584 C C . GLN A 1 332 ? -3.984 -25.797 8.031 1 94.25 332 GLN A C 1
ATOM 2586 O O . GLN A 1 332 ? -4.809 -26.234 7.23 1 94.25 332 GLN A O 1
ATOM 2591 N N . GLY A 1 333 ? -2.814 -25.219 7.691 1 93.19 333 GLY A N 1
ATOM 2592 C CA . GLY A 1 333 ? -2.377 -25.203 6.301 1 93.19 333 GLY A CA 1
ATOM 2593 C C . GLY A 1 333 ? -2.934 -24.031 5.516 1 93.19 333 GLY A C 1
ATOM 2594 O O . GLY A 1 333 ? -2.504 -23.781 4.387 1 93.19 333 GLY A O 1
ATOM 2595 N N . ARG A 1 334 ? -3.867 -23.266 6.137 1 95.06 334 ARG A N 1
ATOM 2596 C CA . ARG A 1 334 ? -4.484 -22.141 5.438 1 95.06 334 ARG A CA 1
ATOM 2597 C C . ARG A 1 334 ? -3.613 -20.891 5.539 1 95.06 334 ARG A C 1
ATOM 2599 O O . ARG A 1 334 ? -3.211 -20.5 6.633 1 95.06 334 ARG A O 1
ATOM 2606 N N . LYS A 1 335 ? -3.318 -20.328 4.387 1 96.25 335 LYS A N 1
ATOM 2607 C CA . LYS A 1 335 ? -2.555 -19.094 4.379 1 96.25 335 LYS A CA 1
ATOM 2608 C C . LYS A 1 335 ? -3.377 -17.938 4.953 1 96.25 335 LYS A C 1
ATOM 2610 O O . LYS A 1 335 ? -4.371 -17.516 4.355 1 96.25 335 LYS A O 1
ATOM 2615 N N . MET A 1 336 ? -2.982 -17.406 6.102 1 98.06 336 MET A N 1
ATOM 2616 C CA . MET A 1 336 ? -3.717 -16.359 6.812 1 98.06 336 MET A CA 1
ATOM 2617 C C . MET A 1 336 ? -3.119 -14.984 6.531 1 98.06 336 MET A C 1
ATOM 2619 O O . MET A 1 336 ? -3.791 -13.961 6.695 1 98.06 336 MET A O 1
ATOM 2623 N N . GLY A 1 337 ? -1.925 -14.938 6.23 1 98.56 337 GLY A N 1
ATOM 2624 C CA . GLY A 1 337 ? -1.154 -13.727 5.988 1 98.56 337 GLY A CA 1
ATOM 2625 C C . GLY A 1 337 ? 0.311 -14 5.707 1 98.56 337 GLY A C 1
ATOM 2626 O O . GLY A 1 337 ? 0.688 -15.133 5.391 1 98.56 337 GLY A O 1
ATOM 2627 N N . HIS A 1 338 ? 1.122 -12.984 5.672 1 98.81 338 HIS A N 1
ATOM 2628 C CA . HIS A 1 338 ? 2.568 -13.117 5.543 1 98.81 338 HIS A CA 1
ATOM 2629 C C . HIS A 1 338 ? 3.295 -11.969 6.238 1 98.81 338 HIS A C 1
ATOM 2631 O O . HIS A 1 338 ? 2.693 -10.93 6.523 1 98.81 338 HIS A O 1
ATOM 2637 N N . LEU A 1 339 ? 4.531 -12.266 6.617 1 98.81 339 LEU A N 1
ATOM 2638 C CA . LEU A 1 339 ? 5.469 -11.234 7.051 1 98.81 339 LEU A CA 1
ATOM 2639 C C . LEU A 1 339 ? 6.535 -10.984 5.988 1 98.81 339 LEU A C 1
ATOM 2641 O O . LEU A 1 339 ? 7.043 -11.93 5.379 1 98.81 339 LEU A O 1
ATOM 2645 N N . ASN A 1 340 ? 6.773 -9.766 5.652 1 98.88 340 ASN A N 1
ATOM 2646 C CA . ASN A 1 340 ? 7.941 -9.352 4.883 1 98.88 340 ASN A CA 1
ATOM 2647 C C . ASN A 1 340 ? 9.031 -8.781 5.781 1 98.88 340 ASN A C 1
ATOM 2649 O O . ASN A 1 340 ? 8.812 -7.777 6.469 1 98.88 340 ASN A O 1
ATOM 2653 N N . VAL A 1 341 ? 10.156 -9.398 5.812 1 98.81 341 VAL A N 1
ATOM 2654 C CA . VAL A 1 341 ? 11.258 -8.977 6.664 1 98.81 341 VAL A CA 1
ATOM 2655 C C . VAL A 1 341 ? 12.336 -8.297 5.816 1 98.81 341 VAL A C 1
ATOM 2657 O O . VAL A 1 341 ? 12.969 -8.945 4.977 1 98.81 341 VAL A O 1
ATOM 2660 N N . ILE A 1 342 ? 12.539 -7.027 6.02 1 98.62 342 ILE A N 1
ATOM 2661 C CA . ILE A 1 342 ? 13.484 -6.195 5.285 1 98.62 342 ILE A CA 1
ATOM 2662 C C . ILE A 1 342 ? 14.812 -6.133 6.043 1 98.62 342 ILE A C 1
ATOM 2664 O O . ILE A 1 342 ? 14.828 -5.953 7.262 1 98.62 342 ILE A O 1
ATOM 2668 N N . ALA A 1 343 ? 15.922 -6.316 5.383 1 98.06 343 ALA A N 1
ATOM 2669 C CA . ALA A 1 343 ? 17.234 -6.242 6.027 1 98.06 343 ALA A CA 1
ATOM 2670 C C . ALA A 1 343 ? 18.312 -5.875 5.02 1 98.06 343 ALA A C 1
ATOM 2672 O O . ALA A 1 343 ? 18.062 -5.797 3.816 1 98.06 343 ALA A O 1
ATOM 2673 N N . ALA A 1 344 ? 19.5 -5.617 5.527 1 97.56 344 ALA A N 1
ATOM 2674 C CA . ALA A 1 344 ? 20.641 -5.27 4.676 1 97.56 344 ALA A CA 1
ATOM 2675 C C . ALA A 1 344 ? 21.141 -6.492 3.916 1 97.56 344 ALA A C 1
ATOM 2677 O O . ALA A 1 344 ? 21.812 -6.355 2.889 1 97.56 344 ALA A O 1
ATOM 2678 N N . SER A 1 345 ? 20.828 -7.699 4.512 1 98.19 345 SER A N 1
ATOM 2679 C CA . SER A 1 345 ? 21.203 -8.945 3.857 1 98.19 345 SER A CA 1
ATOM 2680 C C . SER A 1 345 ? 20.156 -10.031 4.086 1 98.19 345 SER A C 1
ATOM 2682 O O . SER A 1 345 ? 19.375 -9.945 5.031 1 98.19 345 SER A O 1
ATOM 2684 N N . VAL A 1 346 ? 20.172 -10.969 3.213 1 98.12 346 VAL A N 1
ATOM 2685 C CA . VAL A 1 346 ? 19.266 -12.109 3.332 1 98.12 346 VAL A CA 1
ATOM 2686 C C . VAL A 1 346 ? 19.5 -12.82 4.66 1 98.12 346 VAL A C 1
ATOM 2688 O O . VAL A 1 346 ? 18.547 -13.203 5.344 1 98.12 346 VAL A O 1
ATOM 2691 N N . GLU A 1 347 ? 20.734 -12.984 5.023 1 97.94 347 GLU A N 1
ATOM 2692 C CA . GLU A 1 347 ? 21.109 -13.664 6.262 1 97.94 347 GLU A CA 1
ATOM 2693 C C . GLU A 1 347 ? 20.5 -12.961 7.473 1 97.94 347 GLU A C 1
ATOM 2695 O O . GLU A 1 347 ? 19.953 -13.617 8.375 1 97.94 347 GLU A O 1
ATOM 2700 N N . GLU A 1 348 ? 20.562 -11.672 7.465 1 98.19 348 GLU A N 1
ATOM 2701 C CA . GLU A 1 348 ? 20 -10.898 8.57 1 98.19 348 GLU A CA 1
ATOM 2702 C C . GLU A 1 348 ? 18.484 -11.07 8.641 1 98.19 348 GLU A C 1
ATOM 2704 O O . GLU A 1 348 ? 17.922 -11.172 9.734 1 98.19 348 GLU A O 1
ATOM 2709 N N . ALA A 1 349 ? 17.812 -11.07 7.512 1 98.5 349 ALA A N 1
ATOM 2710 C CA . ALA A 1 349 ? 16.359 -11.266 7.473 1 98.5 349 ALA A CA 1
ATOM 2711 C C . ALA A 1 349 ? 15.984 -12.641 8.008 1 98.5 349 ALA A C 1
ATOM 2713 O O . ALA A 1 349 ? 15.031 -12.773 8.789 1 98.5 349 ALA A O 1
ATOM 2714 N N . LEU A 1 350 ? 16.75 -13.68 7.59 1 97.88 350 LEU A N 1
ATOM 2715 C CA . LEU A 1 350 ? 16.484 -15.039 8.047 1 97.88 350 LEU A CA 1
ATOM 2716 C C . LEU A 1 350 ? 16.703 -15.156 9.547 1 97.88 350 LEU A C 1
ATOM 2718 O O . LEU A 1 350 ? 15.961 -15.859 10.234 1 97.88 350 LEU A O 1
ATOM 2722 N N . GLN A 1 351 ? 17.703 -14.469 10.07 1 97.25 351 GLN A N 1
ATOM 2723 C CA . GLN A 1 351 ? 17.953 -14.453 11.508 1 97.25 351 GLN A CA 1
ATOM 2724 C C . GLN A 1 351 ? 16.781 -13.828 12.258 1 97.25 351 GLN A C 1
ATOM 2726 O O . GLN A 1 351 ? 16.375 -14.32 13.312 1 97.25 351 GLN A O 1
ATOM 2731 N N . THR A 1 352 ? 16.234 -12.734 11.711 1 97.62 352 THR A N 1
ATOM 2732 C CA . THR A 1 352 ? 15.078 -12.094 12.312 1 97.62 352 THR A CA 1
ATOM 2733 C C . THR A 1 352 ? 13.898 -13.062 12.383 1 97.62 352 THR A C 1
ATOM 2735 O O . THR A 1 352 ? 13.227 -13.164 13.414 1 97.62 352 THR A O 1
ATOM 2738 N N . ILE A 1 353 ? 13.633 -13.805 11.312 1 97.81 353 ILE A N 1
ATOM 2739 C CA . ILE A 1 353 ? 12.523 -14.75 11.242 1 97.81 353 ILE A CA 1
ATOM 2740 C C . ILE A 1 353 ? 12.719 -15.844 12.289 1 97.81 353 ILE A C 1
ATOM 2742 O O . ILE A 1 353 ? 11.766 -16.219 12.984 1 97.81 353 ILE A O 1
ATOM 2746 N N . GLU A 1 354 ? 13.945 -16.328 12.414 1 96.06 354 GLU A N 1
ATOM 2747 C CA . GLU A 1 354 ? 14.242 -17.344 13.414 1 96.06 354 GLU A CA 1
ATOM 2748 C C . GLU A 1 354 ? 13.969 -16.828 14.828 1 96.06 354 GLU A C 1
ATOM 2750 O O . GLU A 1 354 ? 13.414 -17.547 15.656 1 96.06 354 GLU A O 1
ATOM 2755 N N . GLN A 1 355 ? 14.266 -15.609 15.055 1 95.5 355 GLN A N 1
ATOM 2756 C CA . GLN A 1 355 ? 14.141 -15.016 16.375 1 95.5 355 GLN A CA 1
ATOM 2757 C C . GLN A 1 355 ? 12.672 -14.781 16.734 1 95.5 355 GLN A C 1
ATOM 2759 O O . GLN A 1 355 ? 12.32 -14.711 17.922 1 95.5 355 GLN A O 1
ATOM 2764 N N . LEU A 1 356 ? 11.781 -14.586 15.734 1 95.75 356 LEU A N 1
ATOM 2765 C CA . LEU A 1 356 ? 10.367 -14.344 15.984 1 95.75 356 LEU A CA 1
ATOM 2766 C C . LEU A 1 356 ? 9.719 -15.547 16.656 1 95.75 356 LEU A C 1
ATOM 2768 O O . LEU A 1 356 ? 8.719 -15.406 17.359 1 95.75 356 LEU A O 1
ATOM 2772 N N . ALA A 1 357 ? 10.203 -16.797 16.391 1 92.75 357 ALA A N 1
ATOM 2773 C CA . ALA A 1 357 ? 9.766 -18.031 17.047 1 92.75 357 ALA A CA 1
ATOM 2774 C C . ALA A 1 357 ? 8.273 -18.266 16.812 1 92.75 357 ALA A C 1
ATOM 2776 O O . ALA A 1 357 ? 7.566 -18.734 17.703 1 92.75 357 ALA A O 1
ATOM 2777 N N . ILE A 1 358 ? 7.84 -17.859 15.664 1 95.19 358 ILE A N 1
ATOM 2778 C CA . ILE A 1 358 ? 6.441 -18.047 15.297 1 95.19 358 ILE A CA 1
ATOM 2779 C C . ILE A 1 358 ? 6.246 -19.422 14.688 1 95.19 358 ILE A C 1
ATOM 2781 O O . ILE A 1 358 ? 5.234 -20.078 14.93 1 95.19 358 ILE A O 1
ATOM 2785 N N . TRP A 1 359 ? 7.363 -19.844 13.992 1 93.5 359 TRP A N 1
ATOM 2786 C CA . TRP A 1 359 ? 7.297 -21.109 13.273 1 93.5 359 TRP A CA 1
ATOM 2787 C C . TRP A 1 359 ? 8.016 -22.219 14.047 1 93.5 359 TRP A C 1
ATOM 2789 O O . TRP A 1 359 ? 9.078 -21.984 14.633 1 93.5 359 TRP A O 1
ATOM 2799 N N . LYS A 1 360 ? 7.371 -23.234 14.555 1 79.56 360 LYS A N 1
ATOM 2800 C CA . LYS A 1 360 ? 7.898 -24.312 15.406 1 79.56 360 LYS A CA 1
ATOM 2801 C C . LYS A 1 360 ? 9.172 -24.906 14.812 1 79.56 360 LYS A C 1
ATOM 2803 O O . LYS A 1 360 ? 10.055 -25.344 15.547 1 79.56 360 LYS A O 1
ATOM 2808 N N . GLU A 1 361 ? 9.203 -25.016 13.57 1 70.94 361 GLU A N 1
ATOM 2809 C CA . GLU A 1 361 ? 10.398 -25.609 12.969 1 70.94 361 GLU A CA 1
ATOM 2810 C C . GLU A 1 361 ? 11.406 -24.531 12.578 1 70.94 361 GLU A C 1
ATOM 2812 O O . GLU A 1 361 ? 11.055 -23.359 12.445 1 70.94 361 GLU A O 1
ATOM 2817 N N . THR A 1 362 ? 12.641 -24.922 12.602 1 69.44 362 THR A N 1
ATOM 2818 C CA . THR A 1 362 ? 13.688 -24.016 12.125 1 69.44 362 THR A CA 1
ATOM 2819 C C . THR A 1 362 ? 13.383 -23.547 10.711 1 69.44 362 THR A C 1
ATOM 2821 O O . THR A 1 362 ? 12.883 -24.312 9.883 1 69.44 362 THR A O 1
ATOM 2824 N N . VAL A 1 363 ? 13.625 -22.25 10.602 1 65.62 363 VAL A N 1
ATOM 2825 C CA . VAL A 1 363 ? 13.25 -21.562 9.367 1 65.62 363 VAL A CA 1
ATOM 2826 C C . VAL A 1 363 ? 13.953 -22.219 8.18 1 65.62 363 VAL A C 1
ATOM 2828 O O . VAL A 1 363 ? 13.367 -22.359 7.102 1 65.62 363 VAL A O 1
ATOM 2831 N N . LEU A 1 364 ? 15.281 -22.438 8.125 1 62.81 364 LEU A N 1
ATOM 2832 C CA . LEU A 1 364 ? 15.938 -23.109 7.016 1 62.81 364 LEU A CA 1
ATOM 2833 C C . LEU A 1 364 ? 16.172 -24.594 7.34 1 62.81 364 LEU A C 1
ATOM 2835 O O . LEU A 1 364 ? 16.5 -24.938 8.477 1 62.81 364 LEU A O 1
ATOM 2839 N N . MET B 1 1 ? -8.711 -6.207 15.703 1 94.06 1 MET B N 1
ATOM 2840 C CA . MET B 1 1 ? -8.797 -4.852 16.234 1 94.06 1 MET B CA 1
ATOM 2841 C C . MET B 1 1 ? -9.461 -3.912 15.234 1 94.06 1 MET B C 1
ATOM 2843 O O . MET B 1 1 ? -9.211 -4 14.031 1 94.06 1 MET B O 1
ATOM 2847 N N . ARG B 1 2 ? -10.398 -3.094 15.688 1 97.56 2 ARG B N 1
ATOM 2848 C CA . ARG B 1 2 ? -11.062 -2.113 14.836 1 97.56 2 ARG B CA 1
ATOM 2849 C C . ARG B 1 2 ? -10.633 -0.695 15.195 1 97.56 2 ARG B C 1
ATOM 2851 O O . ARG B 1 2 ? -10.695 -0.301 16.359 1 97.56 2 ARG B O 1
ATOM 2858 N N . ILE B 1 3 ? -10.219 0.056 14.219 1 98.75 3 ILE B N 1
ATOM 2859 C CA . ILE B 1 3 ? -9.773 1.438 14.375 1 98.75 3 ILE B CA 1
ATOM 2860 C C . ILE B 1 3 ? -10.875 2.387 13.891 1 98.75 3 ILE B C 1
ATOM 2862 O O . ILE B 1 3 ? -11.273 2.346 12.727 1 98.75 3 ILE B O 1
ATOM 2866 N N . GLY B 1 4 ? -11.367 3.158 14.812 1 98.69 4 GLY B N 1
ATOM 2867 C CA . GLY B 1 4 ? -12.273 4.23 14.43 1 98.69 4 GLY B CA 1
ATOM 2868 C C . GLY B 1 4 ? -11.562 5.453 13.891 1 98.69 4 GLY B C 1
ATOM 2869 O O . GLY B 1 4 ? -10.5 5.836 14.398 1 98.69 4 GLY B O 1
ATOM 2870 N N . ILE B 1 5 ? -12.125 6.047 12.859 1 98.44 5 ILE B N 1
ATOM 2871 C CA . ILE B 1 5 ? -11.57 7.27 12.289 1 98.44 5 ILE B CA 1
ATOM 2872 C C . ILE B 1 5 ? -12.641 8.359 12.25 1 98.44 5 ILE B C 1
ATOM 2874 O O . ILE B 1 5 ? -13.641 8.234 11.539 1 98.44 5 ILE B O 1
ATOM 2878 N N . LEU B 1 6 ? -12.453 9.383 13.039 1 97.38 6 LEU B N 1
ATOM 2879 C CA . LEU B 1 6 ? -13.336 10.539 12.906 1 97.38 6 LEU B CA 1
ATOM 2880 C C . LEU B 1 6 ? -12.961 11.367 11.68 1 97.38 6 LEU B C 1
ATOM 2882 O O . LEU B 1 6 ? -11.906 12 11.648 1 97.38 6 LEU B O 1
ATOM 2886 N N . GLY B 1 7 ? -13.805 11.398 10.719 1 96.19 7 GLY B N 1
ATOM 2887 C CA . GLY B 1 7 ? -13.516 11.953 9.406 1 96.19 7 GLY B CA 1
ATOM 2888 C C . GLY B 1 7 ? -13.281 10.883 8.352 1 96.19 7 GLY B C 1
ATOM 2889 O O . GLY B 1 7 ? -12.531 9.938 8.57 1 96.19 7 GLY B O 1
ATOM 2890 N N . GLY B 1 8 ? -13.977 11 7.246 1 96.81 8 GLY B N 1
ATOM 2891 C CA . GLY B 1 8 ? -13.883 10.008 6.184 1 96.81 8 GLY B CA 1
ATOM 2892 C C . GLY B 1 8 ? -13.297 10.57 4.898 1 96.81 8 GLY B C 1
ATOM 2893 O O . GLY B 1 8 ? -13.633 10.102 3.809 1 96.81 8 GLY B O 1
ATOM 2894 N N . GLY B 1 9 ? -12.445 11.633 4.98 1 96.56 9 GLY B N 1
ATOM 2895 C CA . GLY B 1 9 ? -11.828 12.242 3.811 1 96.56 9 GLY B CA 1
ATOM 2896 C C . GLY B 1 9 ? -10.672 11.43 3.26 1 96.56 9 GLY B C 1
ATOM 2897 O O . GLY B 1 9 ? -10.617 10.211 3.43 1 96.56 9 GLY B O 1
ATOM 2898 N N . GLN B 1 10 ? -9.781 12.102 2.514 1 97.19 10 GLN B N 1
ATOM 2899 C CA . GLN B 1 10 ? -8.695 11.43 1.817 1 97.19 10 GLN B CA 1
ATOM 2900 C C . GLN B 1 10 ? -7.715 10.805 2.807 1 97.19 10 GLN B C 1
ATOM 2902 O O . GLN B 1 10 ? -7.16 9.734 2.549 1 97.19 10 GLN B O 1
ATOM 2907 N N . LEU B 1 11 ? -7.414 11.5 3.908 1 98 11 LEU B N 1
ATOM 2908 C CA . LEU B 1 11 ? -6.488 10.938 4.887 1 98 11 LEU B CA 1
ATOM 2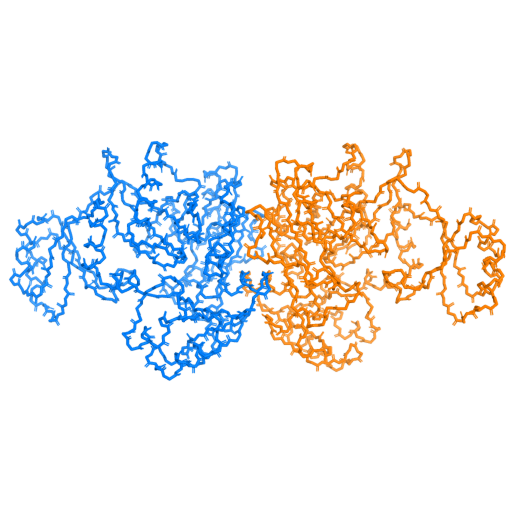909 C C . LEU B 1 11 ? -7.074 9.688 5.539 1 98 11 LEU B C 1
ATOM 2911 O O . LEU B 1 11 ? -6.359 8.711 5.777 1 98 11 LEU B O 1
ATOM 2915 N N . GLY B 1 12 ? -8.414 9.773 5.863 1 98.12 12 GLY B N 1
ATOM 2916 C CA . GLY B 1 12 ? -9.094 8.586 6.359 1 98.12 12 GLY B CA 1
ATOM 2917 C C . GLY B 1 12 ? -9.016 7.414 5.402 1 98.12 12 GLY B C 1
ATOM 2918 O O . GLY B 1 12 ? -8.805 6.273 5.828 1 98.12 12 GLY B O 1
ATOM 2919 N N . ARG B 1 13 ? -9.18 7.719 4.145 1 98.31 13 ARG B N 1
ATOM 2920 C CA . ARG B 1 13 ? -9.07 6.703 3.104 1 98.31 13 ARG B CA 1
ATOM 2921 C C . ARG B 1 13 ? -7.695 6.047 3.115 1 98.31 13 ARG B C 1
ATOM 2923 O O . ARG B 1 13 ? -7.586 4.82 3.139 1 98.31 13 ARG B O 1
ATOM 2930 N N . MET B 1 14 ? -6.625 6.832 3.129 1 98.5 14 MET B N 1
ATOM 2931 C CA . MET B 1 14 ? -5.262 6.312 3.051 1 98.5 14 MET B CA 1
ATOM 2932 C C . MET B 1 14 ? -4.891 5.562 4.328 1 98.5 14 MET B C 1
ATOM 2934 O O . MET B 1 14 ? -4.207 4.539 4.273 1 98.5 14 MET B O 1
ATOM 2938 N N . MET B 1 15 ? -5.41 6.027 5.492 1 98.56 15 MET B N 1
ATOM 2939 C CA . MET B 1 15 ? -5.227 5.281 6.734 1 98.56 15 MET B CA 1
ATOM 2940 C C . MET B 1 15 ? -5.949 3.939 6.676 1 98.56 15 MET B C 1
ATOM 2942 O O . MET B 1 15 ? -5.406 2.92 7.102 1 98.56 15 MET B O 1
ATOM 2946 N N . SER B 1 16 ? -7.188 3.953 6.133 1 98.5 16 SER B N 1
ATOM 2947 C CA . SER B 1 16 ? -7.973 2.727 6.035 1 98.5 16 SER B CA 1
ATOM 2948 C C . SER B 1 16 ? -7.281 1.699 5.145 1 98.5 16 SER B C 1
ATOM 2950 O O . SER B 1 16 ? -7.223 0.515 5.48 1 98.5 16 SER B O 1
ATOM 2952 N N . LEU B 1 17 ? -6.766 2.152 4.016 1 98.44 17 LEU B N 1
ATOM 2953 C CA . LEU B 1 17 ? -6.066 1.251 3.107 1 98.44 17 LEU B CA 1
ATOM 2954 C C . LEU B 1 17 ? -4.863 0.615 3.791 1 98.44 17 LEU B C 1
ATOM 2956 O O . LEU B 1 17 ? -4.66 -0.598 3.699 1 98.44 17 LEU B O 1
ATOM 2960 N N . SER B 1 18 ? -4.07 1.399 4.496 1 98.38 18 SER B N 1
ATOM 2961 C CA . SER B 1 18 ? -2.889 0.903 5.195 1 98.38 18 SER B CA 1
ATOM 2962 C C . SER B 1 18 ? -3.271 -0.054 6.316 1 98.38 18 SER B C 1
ATOM 2964 O O . SER B 1 18 ? -2.686 -1.131 6.449 1 98.38 18 SER B O 1
ATOM 2966 N N . ALA B 1 19 ? -4.27 0.351 7.125 1 98.62 19 ALA B N 1
ATOM 2967 C CA . ALA B 1 19 ? -4.73 -0.472 8.242 1 98.62 19 ALA B CA 1
ATOM 2968 C C . ALA B 1 19 ? -5.262 -1.816 7.746 1 98.62 19 ALA B C 1
ATOM 2970 O O . ALA B 1 19 ? -4.945 -2.863 8.32 1 98.62 19 ALA B O 1
ATOM 2971 N N . SER B 1 20 ? -6.023 -1.772 6.664 1 98.12 20 SER B N 1
ATOM 2972 C CA . SER B 1 20 ? -6.605 -2.994 6.113 1 98.12 20 SER B CA 1
ATOM 2973 C C . SER B 1 20 ? -5.52 -3.965 5.66 1 98.12 20 SER B C 1
ATOM 2975 O O . SER B 1 20 ? -5.637 -5.176 5.867 1 98.12 20 SER B O 1
ATOM 2977 N N . ALA B 1 21 ? -4.477 -3.457 5.043 1 98.19 21 ALA B N 1
ATOM 2978 C CA . ALA B 1 21 ? -3.373 -4.309 4.605 1 98.19 21 ALA B CA 1
ATOM 2979 C C . ALA B 1 21 ? -2.736 -5.031 5.785 1 98.19 21 ALA B C 1
ATOM 2981 O O . ALA B 1 21 ? -2.273 -6.168 5.652 1 98.19 21 ALA B O 1
ATOM 2982 N N . MET B 1 22 ? -2.76 -4.414 6.969 1 98.06 22 MET B N 1
ATOM 2983 C CA . MET B 1 22 ? -2.129 -4.957 8.172 1 98.06 22 MET B CA 1
ATOM 2984 C C . MET B 1 22 ? -3.066 -5.926 8.883 1 98.06 22 MET B C 1
ATOM 2986 O O . MET B 1 22 ? -2.67 -6.578 9.852 1 98.06 22 MET B O 1
ATOM 2990 N N . GLY B 1 23 ? -4.344 -5.961 8.453 1 96.5 23 GLY B N 1
ATOM 2991 C CA . GLY B 1 23 ? -5.297 -6.883 9.055 1 96.5 23 GLY B CA 1
ATOM 2992 C C . GLY B 1 23 ? -6.262 -6.203 10.008 1 96.5 23 GLY B C 1
ATOM 2993 O O . GLY B 1 23 ? -7.102 -6.863 10.625 1 96.5 23 GLY B O 1
ATOM 2994 N N . TYR B 1 24 ? -6.16 -4.875 10.109 1 97.56 24 TYR B N 1
ATOM 2995 C CA . TYR B 1 24 ? -7.082 -4.129 10.961 1 97.56 24 TYR B CA 1
ATOM 2996 C C . TYR B 1 24 ? -8.367 -3.795 10.211 1 97.56 24 TYR B C 1
ATOM 2998 O O . TYR B 1 24 ? -8.375 -3.729 8.977 1 97.56 24 TYR B O 1
ATOM 3006 N N . LYS B 1 25 ? -9.391 -3.668 10.938 1 97.38 25 LYS B N 1
ATOM 3007 C CA . LYS B 1 25 ? -10.633 -3.107 10.414 1 97.38 25 LYS B CA 1
ATOM 3008 C C . LYS B 1 25 ? -10.742 -1.619 10.727 1 97.38 25 LYS B C 1
ATOM 3010 O O . LYS B 1 25 ? -10.195 -1.15 11.727 1 97.38 25 LYS B O 1
ATOM 3015 N N . THR B 1 26 ? -11.367 -0.888 9.852 1 98.31 26 THR B N 1
ATOM 3016 C CA . THR B 1 26 ? -11.57 0.53 10.125 1 98.31 26 THR B CA 1
ATOM 3017 C C . THR B 1 26 ? -13.047 0.897 10.008 1 98.31 26 THR B C 1
ATOM 3019 O O . THR B 1 26 ? -13.82 0.186 9.367 1 98.31 26 THR B O 1
ATOM 3022 N N . LEU B 1 27 ? -13.438 1.867 10.711 1 98.62 27 LEU B N 1
ATOM 3023 C CA . LEU B 1 27 ? -14.773 2.457 10.711 1 98.62 27 LEU B CA 1
ATOM 3024 C C . LEU B 1 27 ? -14.695 3.979 10.805 1 98.62 27 LEU B C 1
ATOM 3026 O O . LEU B 1 27 ? -14.211 4.523 11.797 1 98.62 27 LEU B O 1
ATOM 3030 N N . SER B 1 28 ? -15.148 4.641 9.727 1 98.38 28 SER B N 1
ATOM 3031 C CA . SER B 1 28 ? -15.078 6.098 9.734 1 98.38 28 SER B CA 1
ATOM 3032 C C . SER B 1 28 ? -16.438 6.723 10.047 1 98.38 28 SER B C 1
ATOM 3034 O O . SER B 1 28 ? -17.453 6.039 10.023 1 98.38 28 SER B O 1
ATOM 3036 N N . LEU B 1 29 ? -16.438 7.918 10.5 1 98.31 29 LEU B N 1
ATOM 3037 C CA . LEU B 1 29 ? -17.625 8.742 10.688 1 98.31 29 LEU B CA 1
ATOM 3038 C C . LEU B 1 29 ? -17.562 10 9.82 1 98.31 29 LEU B C 1
ATOM 3040 O O . LEU B 1 29 ? -16.609 10.781 9.938 1 98.31 29 LEU B O 1
ATOM 3044 N N . ASP B 1 30 ? -18.516 10.133 8.93 1 97.62 30 ASP B N 1
ATOM 3045 C CA . ASP B 1 30 ? -18.578 11.25 7.996 1 97.62 30 ASP B CA 1
ATOM 3046 C C . ASP B 1 30 ? -20 11.469 7.496 1 97.62 30 ASP B C 1
ATOM 3048 O O . ASP B 1 30 ? -20.75 10.508 7.301 1 97.62 30 ASP B O 1
ATOM 3052 N N . PRO B 1 31 ? -20.359 12.742 7.336 1 97.06 31 PRO B N 1
ATOM 3053 C CA . PRO B 1 31 ? -21.719 12.992 6.859 1 97.06 31 PRO B CA 1
ATOM 3054 C C . PRO B 1 31 ? -21.922 12.531 5.418 1 97.06 31 PRO B C 1
ATOM 3056 O O . PRO B 1 31 ? -23.062 12.297 5 1 97.06 31 PRO B O 1
ATOM 3059 N N . ASN B 1 32 ? -20.906 12.492 4.621 1 96.62 32 ASN B N 1
ATOM 3060 C CA . ASN B 1 32 ? -20.984 12.062 3.229 1 96.62 32 ASN B CA 1
ATOM 3061 C C . ASN B 1 32 ? -20.938 10.547 3.105 1 96.62 32 ASN B C 1
ATOM 3063 O O . ASN B 1 32 ? -19.922 9.922 3.402 1 96.62 32 ASN B O 1
ATOM 3067 N N . SER B 1 33 ? -21.984 9.977 2.631 1 96.81 33 SER B N 1
ATOM 3068 C CA . SER B 1 33 ? -22.109 8.523 2.527 1 96.81 33 SER B CA 1
ATOM 3069 C C . SER B 1 33 ? -21.109 7.961 1.517 1 96.81 33 SER B C 1
ATOM 3071 O O . SER B 1 33 ? -20.812 6.77 1.538 1 96.81 33 SER B O 1
ATOM 3073 N N . ASN B 1 34 ? -20.625 8.789 0.636 1 96.38 34 ASN B N 1
ATOM 3074 C CA . ASN B 1 34 ? -19.625 8.359 -0.35 1 96.38 34 ASN B CA 1
ATOM 3075 C C . ASN B 1 34 ? -18.297 9.07 -0.151 1 96.38 34 ASN B C 1
ATOM 3077 O O . ASN B 1 34 ? -17.594 9.359 -1.12 1 96.38 34 ASN B O 1
ATOM 3081 N N . ALA B 1 35 ? -18.031 9.438 1.153 1 96.75 35 ALA B N 1
ATOM 3082 C CA . ALA B 1 35 ? -16.734 10.039 1.459 1 96.75 35 ALA B CA 1
ATOM 3083 C C . ALA B 1 35 ? -15.594 9.109 1.046 1 96.75 35 ALA B C 1
ATOM 3085 O O . ALA B 1 35 ? -15.773 7.895 0.946 1 96.75 35 ALA B O 1
ATOM 3086 N N . PRO B 1 36 ? -14.445 9.602 0.75 1 97.69 36 PRO B N 1
ATOM 3087 C CA . PRO B 1 36 ? -13.305 8.797 0.308 1 97.69 36 PRO B CA 1
ATOM 3088 C C . PRO B 1 36 ? -13.102 7.547 1.157 1 97.69 36 PRO B C 1
ATOM 3090 O O . PRO B 1 36 ? -12.938 6.449 0.617 1 97.69 36 PRO B O 1
ATOM 3093 N N . ALA B 1 37 ? -13.148 7.609 2.467 1 97.75 37 ALA B N 1
ATOM 3094 C CA . ALA B 1 37 ? -12.922 6.465 3.342 1 97.75 37 ALA B CA 1
ATOM 3095 C C . ALA B 1 37 ? -14.055 5.453 3.234 1 97.75 37 ALA B C 1
ATOM 3097 O O . ALA B 1 37 ? -13.836 4.246 3.367 1 97.75 37 ALA B O 1
ATOM 3098 N N . ALA B 1 38 ? -15.305 5.922 2.969 1 97.44 38 ALA B N 1
ATOM 3099 C CA . ALA B 1 38 ? -16.469 5.055 2.879 1 97.44 38 ALA B CA 1
ATOM 3100 C C . ALA B 1 38 ? -16.391 4.152 1.652 1 97.44 38 ALA B C 1
ATOM 3102 O O . ALA B 1 38 ? -17.062 3.115 1.594 1 97.44 38 ALA B O 1
ATOM 3103 N N . GLN B 1 39 ? -15.562 4.555 0.73 1 96.81 39 GLN B N 1
ATOM 3104 C CA . GLN B 1 39 ? -15.422 3.801 -0.512 1 96.81 39 GLN B CA 1
ATOM 3105 C C . GLN B 1 39 ? -14.555 2.562 -0.311 1 96.81 39 GLN B C 1
ATOM 3107 O O . GLN B 1 39 ? -14.539 1.666 -1.156 1 96.81 39 GLN B O 1
ATOM 3112 N N . VAL B 1 40 ? -13.805 2.482 0.873 1 97.06 40 VAL B N 1
ATOM 3113 C CA . VAL B 1 40 ? -12.844 1.392 1.007 1 97.06 40 VAL B CA 1
ATOM 3114 C C . VAL B 1 40 ? -13.047 0.687 2.346 1 97.06 40 VAL B C 1
ATOM 3116 O O . VAL B 1 40 ? -12.383 -0.31 2.639 1 97.06 40 VAL B O 1
ATOM 3119 N N . ALA B 1 41 ? -13.938 1.136 3.191 1 96.94 41 ALA B N 1
ATOM 3120 C CA . ALA B 1 41 ? -14.258 0.542 4.484 1 96.94 41 ALA B CA 1
ATOM 3121 C C . ALA B 1 41 ? -15.617 1.019 4.984 1 96.94 41 ALA B C 1
ATOM 3123 O O . ALA B 1 41 ? -16.156 2.01 4.488 1 96.94 41 ALA B O 1
ATOM 3124 N N . PRO B 1 42 ? -16.219 0.336 5.969 1 96.94 42 PRO B N 1
ATOM 3125 C CA . PRO B 1 42 ? -17.5 0.771 6.527 1 96.94 42 PRO B CA 1
ATOM 3126 C C . PRO B 1 42 ? -17.438 2.17 7.133 1 96.94 42 PRO B C 1
ATOM 3128 O O . PRO B 1 42 ? -16.375 2.6 7.59 1 96.94 42 PRO B O 1
ATOM 3131 N N . SER B 1 43 ? -18.609 2.834 7.133 1 98.12 43 SER B N 1
ATOM 3132 C CA . SER B 1 43 ? -18.688 4.191 7.668 1 98.12 43 SER B CA 1
ATOM 3133 C C . SER B 1 43 ? -20.016 4.43 8.375 1 98.12 43 SER B C 1
ATOM 3135 O O . SER B 1 43 ? -21.031 3.828 8.031 1 98.12 43 SER B O 1
ATOM 3137 N N . ILE B 1 44 ? -19.938 5.145 9.438 1 98.5 44 ILE B N 1
ATOM 3138 C CA . ILE B 1 44 ? -21.125 5.73 10.055 1 98.5 44 ILE B CA 1
ATOM 3139 C C . ILE B 1 44 ? -21.453 7.059 9.375 1 98.5 44 ILE B C 1
ATOM 3141 O O . ILE B 1 44 ? -20.641 7.98 9.367 1 98.5 44 ILE B O 1
ATOM 3145 N N . VAL B 1 45 ? -22.656 7.145 8.766 1 98.62 45 VAL B N 1
ATOM 3146 C CA . VAL B 1 45 ? -23.062 8.383 8.117 1 98.62 45 VAL B CA 1
ATOM 3147 C C . VAL B 1 45 ? -23.719 9.312 9.141 1 98.62 45 VAL B C 1
ATOM 3149 O O . VAL B 1 45 ? -24.859 9.078 9.555 1 98.62 45 VAL B O 1
ATOM 3152 N N . ALA B 1 46 ? -23.016 10.32 9.555 1 97.88 46 ALA B N 1
ATOM 3153 C CA . ALA B 1 46 ? -23.5 11.266 10.562 1 97.88 46 ALA B CA 1
ATOM 3154 C C . ALA B 1 46 ? -22.734 12.586 10.484 1 97.88 46 ALA B C 1
ATOM 3156 O O . ALA B 1 46 ? -21.594 12.633 10.008 1 97.88 46 ALA B O 1
ATOM 3157 N N . ALA B 1 47 ? -23.391 13.625 10.945 1 96.31 47 ALA B N 1
ATOM 3158 C CA . ALA B 1 47 ? -22.766 14.945 10.984 1 96.31 47 ALA B CA 1
ATOM 3159 C C . ALA B 1 47 ? -21.594 14.977 11.969 1 96.31 47 ALA B C 1
ATOM 3161 O O . ALA B 1 47 ? -21.547 14.172 12.898 1 96.31 47 ALA B O 1
ATOM 3162 N N . PHE B 1 48 ? -20.719 15.906 11.789 1 93.88 48 PHE B N 1
ATOM 3163 C CA . PHE B 1 48 ? -19.516 16 12.609 1 93.88 48 PHE B CA 1
ATOM 3164 C C . PHE B 1 48 ? -19.859 16.531 14 1 93.88 48 PHE B C 1
ATOM 3166 O O . PHE B 1 48 ? -19 16.562 14.883 1 93.88 48 PHE B O 1
ATOM 3173 N N . ASP B 1 49 ? -21.078 16.938 14.219 1 94.81 49 ASP B N 1
ATOM 3174 C CA . ASP B 1 49 ? -21.469 17.391 15.547 1 94.81 49 ASP B CA 1
ATOM 3175 C C . ASP B 1 49 ? -22.453 16.406 16.188 1 94.81 49 ASP B C 1
ATOM 3177 O O . ASP B 1 49 ? -23.078 16.719 17.203 1 94.81 49 ASP B O 1
ATOM 3181 N N . ASP B 1 50 ? -22.625 15.25 15.602 1 97.19 50 ASP B N 1
ATOM 3182 C CA . ASP B 1 50 ? -23.484 14.203 16.141 1 97.19 50 ASP B CA 1
ATOM 3183 C C . ASP B 1 50 ? -22.781 13.406 17.234 1 97.19 50 ASP B C 1
ATOM 3185 O O . ASP B 1 50 ? -22.156 12.375 16.953 1 97.19 50 ASP B O 1
ATOM 3189 N N . VAL B 1 51 ? -23.031 13.805 18.406 1 97.88 51 VAL B N 1
ATOM 3190 C CA . VAL B 1 51 ? -22.344 13.227 19.562 1 97.88 51 VAL B CA 1
ATOM 3191 C C . VAL B 1 51 ? -22.766 11.766 19.734 1 97.88 51 VAL B C 1
ATOM 3193 O O . VAL B 1 51 ? -21.953 10.922 20.125 1 97.88 51 VAL B O 1
ATOM 3196 N N . THR B 1 52 ? -23.984 11.484 19.453 1 98.31 52 THR B N 1
ATOM 3197 C CA . THR B 1 52 ? -24.469 10.109 19.531 1 98.31 52 THR B CA 1
ATOM 3198 C C . THR B 1 52 ? -23.703 9.211 18.562 1 98.31 52 THR B C 1
ATOM 3200 O O . THR B 1 52 ? -23.312 8.102 18.922 1 98.31 52 THR B O 1
ATOM 3203 N N . ALA B 1 53 ? -23.484 9.695 17.375 1 98.25 53 ALA B N 1
ATOM 3204 C CA . ALA B 1 53 ? -22.719 8.938 16.375 1 98.25 53 ALA B CA 1
ATOM 3205 C C . ALA B 1 53 ? -21.266 8.766 16.812 1 98.25 53 ALA B C 1
ATOM 3207 O O . ALA B 1 53 ? -20.672 7.715 16.562 1 98.25 53 ALA B O 1
ATOM 3208 N N . ALA B 1 54 ? -20.734 9.781 17.391 1 97.88 54 ALA B N 1
ATOM 3209 C CA . ALA B 1 54 ? -19.375 9.68 17.906 1 97.88 54 ALA B CA 1
ATOM 3210 C C . ALA B 1 54 ? -19.266 8.602 18.984 1 97.88 54 ALA B C 1
ATOM 3212 O O . ALA B 1 54 ? -18.281 7.855 19.031 1 97.88 54 ALA B O 1
ATOM 3213 N N . ARG B 1 55 ? -20.234 8.539 19.859 1 98.25 55 ARG B N 1
ATOM 3214 C CA . ARG B 1 55 ? -20.25 7.512 20.891 1 98.25 55 ARG B CA 1
ATOM 3215 C C . ARG B 1 55 ? -20.375 6.121 20.281 1 98.25 55 ARG B C 1
ATOM 3217 O O . ARG B 1 55 ? -19.797 5.16 20.781 1 98.25 55 ARG B O 1
ATOM 3224 N N . GLU B 1 56 ? -21.156 6.066 19.234 1 98.69 56 GLU B N 1
ATOM 3225 C CA . GLU B 1 56 ? -21.266 4.797 18.516 1 98.69 56 GLU B CA 1
ATOM 3226 C C . GLU B 1 56 ? -19.922 4.383 17.938 1 98.69 56 GLU B C 1
ATOM 3228 O O . GLU B 1 56 ? -19.531 3.217 18.016 1 98.69 56 GLU B O 1
ATOM 3233 N N . LEU B 1 57 ? -19.266 5.332 17.328 1 98.44 57 LEU B N 1
ATOM 3234 C CA . LEU B 1 57 ? -17.938 5.074 16.797 1 98.44 57 LEU B CA 1
ATOM 3235 C C . LEU B 1 57 ? -17.016 4.535 17.891 1 98.44 57 LEU B C 1
ATOM 3237 O O . LEU B 1 57 ? -16.297 3.557 17.688 1 98.44 57 LEU B O 1
ATOM 3241 N N . ALA B 1 58 ? -17.031 5.16 19.031 1 98.19 58 ALA B N 1
ATOM 3242 C CA . ALA B 1 58 ? -16.203 4.746 20.156 1 98.19 58 ALA B CA 1
ATOM 3243 C C . ALA B 1 58 ? -16.562 3.336 20.625 1 98.19 58 ALA B C 1
ATOM 3245 O O . ALA B 1 58 ? -15.68 2.516 20.875 1 98.19 58 ALA B O 1
ATOM 3246 N N . HIS B 1 59 ? -17.875 3.08 20.672 1 98.31 59 HIS B N 1
ATOM 3247 C CA . HIS B 1 59 ? -18.344 1.78 21.125 1 98.31 59 HIS B CA 1
ATOM 3248 C C . HIS B 1 59 ? -17.906 0.667 20.188 1 98.31 59 HIS B C 1
ATOM 3250 O O . HIS B 1 59 ? -17.594 -0.44 20.625 1 98.31 59 HIS B O 1
ATOM 3256 N N . ARG B 1 60 ? -17.812 0.986 18.953 1 98.5 60 ARG B N 1
ATOM 3257 C CA . ARG B 1 60 ? -17.547 -0.031 17.938 1 98.5 60 ARG B CA 1
ATOM 3258 C C . ARG B 1 60 ? -16.062 -0.091 17.594 1 98.5 60 ARG B C 1
ATOM 3260 O O . ARG B 1 60 ? -15.664 -0.783 16.641 1 98.5 60 ARG B O 1
ATOM 3267 N N . SER B 1 61 ? -15.227 0.655 18.25 1 98.56 61 SER B N 1
ATOM 3268 C CA . SER B 1 61 ? -13.805 0.707 17.906 1 98.56 61 SER B CA 1
ATOM 3269 C C . SER B 1 61 ? -12.945 0.353 19.125 1 98.56 61 SER B C 1
ATOM 3271 O O . SER B 1 61 ? -13.344 0.588 20.266 1 98.56 61 SER B O 1
ATOM 3273 N N . ASP B 1 62 ? -11.836 -0.243 18.859 1 98.44 62 ASP B N 1
ATOM 3274 C CA . ASP B 1 62 ? -10.859 -0.507 19.922 1 98.44 62 ASP B CA 1
ATOM 3275 C C . ASP B 1 62 ? -10 0.724 20.188 1 98.44 62 ASP B C 1
ATOM 3277 O O . ASP B 1 62 ? -9.641 0.998 21.328 1 98.44 62 ASP B O 1
ATOM 3281 N N . VAL B 1 63 ? -9.672 1.47 19.172 1 98.31 63 VAL B N 1
ATOM 3282 C CA . VAL B 1 63 ? -8.953 2.738 19.234 1 98.31 63 VAL B CA 1
ATOM 3283 C C . VAL B 1 63 ? -9.539 3.709 18.203 1 98.31 63 VAL B C 1
ATOM 3285 O O . VAL B 1 63 ? -10.172 3.291 17.234 1 98.31 63 VAL B O 1
ATOM 3288 N N . ILE B 1 64 ? -9.398 4.992 18.484 1 98.31 64 ILE B N 1
ATOM 3289 C CA . ILE B 1 64 ? -9.938 6 17.578 1 98.31 64 ILE B CA 1
ATOM 3290 C C . ILE B 1 64 ? -8.852 7.012 17.219 1 98.31 64 ILE B C 1
ATOM 3292 O O . ILE B 1 64 ? -8.039 7.383 18.062 1 98.31 64 ILE B O 1
ATOM 3296 N N . THR B 1 65 ? -8.805 7.328 15.984 1 98 65 THR B N 1
ATOM 3297 C CA . THR B 1 65 ? -8.008 8.453 15.5 1 98 65 THR B CA 1
ATOM 3298 C C . THR B 1 65 ? -8.867 9.414 14.695 1 98 65 THR B C 1
ATOM 3300 O O . THR B 1 65 ? -10.102 9.305 14.695 1 98 65 THR B O 1
ATOM 3303 N N . TYR B 1 66 ? -8.281 10.469 14.133 1 95.75 66 TYR B N 1
ATOM 3304 C CA . TYR B 1 66 ? -9.016 11.492 13.398 1 95.75 66 TYR B CA 1
ATOM 3305 C C . TYR B 1 66 ? -8.219 11.977 12.195 1 95.75 66 TYR B C 1
ATOM 3307 O O . TYR B 1 66 ? -6.988 11.852 12.164 1 95.75 66 TYR B O 1
ATOM 3315 N N . GLU B 1 67 ? -8.953 12.492 11.219 1 91.56 67 GLU B N 1
ATOM 3316 C CA . GLU B 1 67 ? -8.203 12.93 10.047 1 91.56 67 GLU B CA 1
ATOM 3317 C C . GLU B 1 67 ? -8.234 14.453 9.914 1 91.56 67 GLU B C 1
ATOM 3319 O O . GLU B 1 67 ? -7.578 15.016 9.039 1 91.56 67 GLU B O 1
ATOM 3324 N N . PHE B 1 68 ? -9.008 15.148 10.711 1 82.12 68 PHE B N 1
ATOM 3325 C CA . PHE B 1 68 ? -9.039 16.609 10.641 1 82.12 68 PHE B CA 1
ATOM 3326 C C . PHE B 1 68 ? -9 17.219 12.039 1 82.12 68 PHE B C 1
ATOM 3328 O O . PHE B 1 68 ? -9.133 16.5 13.031 1 82.12 68 PHE B O 1
ATOM 3335 N N . GLU B 1 69 ? -8.867 18.484 12.086 1 75 69 GLU B N 1
ATOM 3336 C CA . GLU B 1 69 ? -8.531 19.125 13.352 1 75 69 GLU B CA 1
ATOM 3337 C C . GLU B 1 69 ? -9.742 19.828 13.961 1 75 69 GLU B C 1
ATOM 3339 O O . GLU B 1 69 ? -9.797 20.047 15.172 1 75 69 GLU B O 1
ATOM 3344 N N . ASN B 1 70 ? -10.672 20.188 13.141 1 81.25 70 ASN B N 1
ATOM 3345 C CA . ASN B 1 70 ? -11.758 20.984 13.68 1 81.25 70 ASN B CA 1
ATOM 3346 C C . ASN B 1 70 ? -12.891 20.125 14.219 1 81.25 70 ASN B C 1
ATOM 3348 O O . ASN B 1 70 ? -13.898 19.922 13.539 1 81.25 70 ASN B O 1
ATOM 3352 N N . ILE B 1 71 ? -12.648 19.641 15.43 1 86.5 71 ILE B N 1
ATOM 3353 C CA . ILE B 1 71 ? -13.625 18.781 16.094 1 86.5 71 ILE B CA 1
ATOM 3354 C C . ILE B 1 71 ? -14.18 19.484 17.328 1 86.5 71 ILE B C 1
ATOM 3356 O O . ILE B 1 71 ? -13.414 20.031 18.141 1 86.5 71 ILE B O 1
ATOM 3360 N N . ASP B 1 72 ? -15.422 19.484 17.484 1 89.12 72 ASP B N 1
ATOM 3361 C CA . ASP B 1 72 ? -16.047 20.188 18.594 1 89.12 72 ASP B CA 1
ATOM 3362 C C . ASP B 1 72 ? -15.781 19.469 19.922 1 89.12 72 ASP B C 1
ATOM 3364 O O . ASP B 1 72 ? -15.484 18.266 19.938 1 89.12 72 ASP B O 1
ATOM 3368 N N . THR B 1 73 ? -15.977 20.203 20.953 1 89.25 73 THR B N 1
ATOM 3369 C CA . THR B 1 73 ? -15.648 19.734 22.297 1 89.25 73 THR B CA 1
ATOM 3370 C C . THR B 1 73 ? -16.484 18.516 22.656 1 89.25 73 THR B C 1
ATOM 3372 O O . THR B 1 73 ? -15.961 17.562 23.25 1 89.25 73 THR B O 1
ATOM 3375 N N . ALA B 1 74 ? -17.719 18.609 22.344 1 93.31 74 ALA B N 1
ATOM 3376 C CA . ALA B 1 74 ? -18.609 17.484 22.688 1 93.31 74 ALA B CA 1
ATOM 3377 C C . ALA B 1 74 ? -18.188 16.219 21.969 1 93.31 74 ALA B C 1
ATOM 3379 O O . ALA B 1 74 ? -18.25 15.125 22.531 1 93.31 74 ALA B O 1
ATOM 3380 N N . MET B 1 75 ? -17.797 16.344 20.75 1 93.69 75 MET B N 1
ATOM 3381 C CA . MET B 1 75 ? -17.312 15.211 19.969 1 93.69 75 MET B CA 1
ATOM 3382 C C . MET B 1 75 ? -16.016 14.656 20.562 1 93.69 75 MET B C 1
ATOM 3384 O O . MET B 1 75 ? -15.859 13.438 20.672 1 93.69 75 MET B O 1
ATOM 3388 N N . ILE B 1 76 ? -15.164 15.516 20.938 1 92.94 76 ILE B N 1
ATOM 3389 C CA . ILE B 1 76 ? -13.891 15.133 21.547 1 92.94 76 ILE B CA 1
ATOM 3390 C C . ILE B 1 76 ? -14.148 14.328 22.828 1 92.94 76 ILE B C 1
ATOM 3392 O O . ILE B 1 76 ? -13.578 13.25 23.016 1 92.94 76 ILE B O 1
ATOM 3396 N N . GLU B 1 77 ? -15 14.812 23.641 1 94.56 77 GLU B N 1
ATOM 3397 C CA . GLU B 1 77 ? -15.305 14.148 24.906 1 94.56 77 GLU B CA 1
ATOM 3398 C C . GLU B 1 77 ? -15.867 12.75 24.688 1 94.56 77 GLU B C 1
ATOM 3400 O O . GLU B 1 77 ? -15.602 11.836 25.469 1 94.56 77 GLU B O 1
ATOM 3405 N N . ALA B 1 78 ? -16.578 12.633 23.609 1 95.88 78 ALA B N 1
ATOM 3406 C CA . ALA B 1 78 ? -17.266 11.375 23.312 1 95.88 78 ALA B CA 1
ATOM 3407 C C . ALA B 1 78 ? -16.25 10.289 22.938 1 95.88 78 ALA B C 1
ATOM 3409 O O . ALA B 1 78 ? -16.516 9.102 23.141 1 95.88 78 ALA B O 1
ATOM 3410 N N . ILE B 1 79 ? -15.062 10.672 22.422 1 96.38 79 ILE B N 1
ATOM 3411 C CA . ILE B 1 79 ? -14.18 9.648 21.875 1 96.38 79 ILE B CA 1
ATOM 3412 C C . ILE B 1 79 ? -12.852 9.648 22.625 1 96.38 79 ILE B C 1
ATOM 3414 O O . ILE B 1 79 ? -12.023 8.758 22.438 1 96.38 79 ILE B O 1
ATOM 3418 N N . ALA B 1 80 ? -12.633 10.547 23.516 1 95.88 80 ALA B N 1
ATOM 3419 C CA . ALA B 1 80 ? -11.336 10.844 24.125 1 95.88 80 ALA B CA 1
ATOM 3420 C C . ALA B 1 80 ? -10.734 9.602 24.766 1 95.88 80 ALA B C 1
ATOM 3422 O O . ALA B 1 80 ? -9.531 9.359 24.641 1 95.88 80 ALA B O 1
ATOM 3423 N N . ASP B 1 81 ? -11.531 8.781 25.359 1 96.12 81 ASP B N 1
ATOM 3424 C CA . ASP B 1 81 ? -11.039 7.629 26.109 1 96.12 81 ASP B CA 1
ATOM 3425 C C . ASP B 1 81 ? -10.453 6.57 25.172 1 96.12 81 ASP B C 1
ATOM 3427 O O . ASP B 1 81 ? -9.695 5.699 25.609 1 96.12 81 ASP B O 1
ATOM 3431 N N . LYS B 1 82 ? -10.789 6.672 23.906 1 97.19 82 LYS B N 1
ATOM 3432 C CA . LYS B 1 82 ? -10.344 5.668 22.953 1 97.19 82 LYS B CA 1
ATOM 3433 C C . LYS B 1 82 ? -9.25 6.223 22.031 1 97.19 82 LYS B C 1
ATOM 3435 O O . LYS B 1 82 ? -8.781 5.535 21.125 1 97.19 82 LYS B O 1
ATOM 3440 N N . CYS B 1 83 ? -8.82 7.422 22.297 1 96.94 83 CYS B N 1
ATOM 3441 C CA . CYS B 1 83 ? -7.801 8.047 21.469 1 96.94 83 CYS B CA 1
ATOM 3442 C C . CYS B 1 83 ? -6.43 7.965 22.125 1 96.94 83 CYS B C 1
ATOM 3444 O O . CYS B 1 83 ? -6.129 8.734 23.047 1 96.94 83 CYS B O 1
ATOM 3446 N N . PRO B 1 84 ? -5.629 7.066 21.625 1 95.31 84 PRO B N 1
ATOM 3447 C CA . PRO B 1 84 ? -4.305 6.957 22.234 1 95.31 84 PRO B CA 1
ATOM 3448 C C . PRO B 1 84 ? -3.486 8.242 22.109 1 95.31 84 PRO B C 1
ATOM 3450 O O . PRO B 1 84 ? -2.607 8.5 22.938 1 95.31 84 PRO B O 1
ATOM 3453 N N . GLN B 1 85 ? -3.701 9.047 21.172 1 92.75 85 GLN B N 1
ATOM 3454 C CA . GLN B 1 85 ? -2.977 10.289 20.938 1 92.75 85 GLN B CA 1
ATOM 3455 C C . GLN B 1 85 ? -3.318 11.336 21.984 1 92.75 85 GLN B C 1
ATOM 3457 O O . GLN B 1 85 ? -2.619 12.344 22.125 1 92.75 85 GLN B O 1
ATOM 3462 N N . GLY B 1 86 ? -4.324 11.07 22.797 1 90.31 86 GLY B N 1
ATOM 3463 C CA . GLY B 1 86 ? -4.84 12.156 23.609 1 90.31 86 GLY B CA 1
ATOM 3464 C C . GLY B 1 86 ? -5.469 13.266 22.797 1 90.31 86 GLY B C 1
ATOM 3465 O O . GLY B 1 86 ? -5.352 13.289 21.578 1 90.31 86 GLY B O 1
ATOM 3466 N N . MET B 1 87 ? -6.082 14.172 23.5 1 92.62 87 MET B N 1
ATOM 3467 C CA . MET B 1 87 ? -6.828 15.18 22.75 1 92.62 87 MET B CA 1
ATOM 3468 C C . MET B 1 87 ? -6.234 16.562 22.969 1 92.62 87 MET B C 1
ATOM 3470 O O . MET B 1 87 ? -6.664 17.531 22.328 1 92.62 87 MET B O 1
ATOM 3474 N N . ASP B 1 88 ? -5.195 16.656 23.734 1 92.38 88 ASP B N 1
ATOM 3475 C CA . ASP B 1 88 ? -4.629 17.953 24.094 1 92.38 88 ASP B CA 1
ATOM 3476 C C . ASP B 1 88 ? -3.965 18.609 22.891 1 92.38 88 ASP B C 1
ATOM 3478 O O . ASP B 1 88 ? -4.133 19.797 22.656 1 92.38 88 ASP B O 1
ATOM 3482 N N . VAL B 1 89 ? -3.238 17.844 22.156 1 92.44 89 VAL B N 1
ATOM 3483 C CA . VAL B 1 89 ? -2.555 18.375 20.984 1 92.44 89 VAL B CA 1
ATOM 3484 C C . VAL B 1 89 ? -3.582 18.828 19.953 1 92.44 89 VAL B C 1
ATOM 3486 O O . VAL B 1 89 ? -3.422 19.891 19.328 1 92.44 89 VAL B O 1
ATOM 3489 N N . LEU B 1 90 ? -4.621 18.016 19.812 1 93 90 LEU B N 1
ATOM 3490 C CA . LEU B 1 90 ? -5.691 18.375 18.891 1 93 90 LEU B CA 1
ATO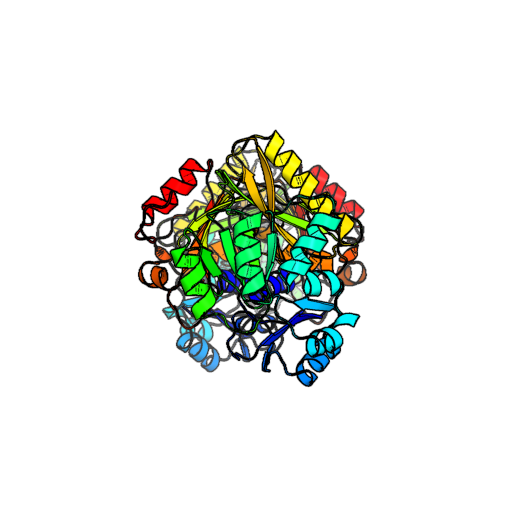M 3491 C C . LEU B 1 90 ? -6.355 19.688 19.328 1 93 90 LEU B C 1
ATOM 3493 O O . LEU B 1 90 ? -6.57 20.578 18.5 1 93 90 LEU B O 1
ATOM 3497 N N . LYS B 1 91 ? -6.625 19.797 20.562 1 92.12 91 LYS B N 1
ATOM 3498 C CA . LYS B 1 91 ? -7.262 21 21.109 1 92.12 91 LYS B CA 1
ATOM 3499 C C . LYS B 1 91 ? -6.383 22.219 20.906 1 92.12 91 LYS B C 1
ATOM 3501 O O . LYS B 1 91 ? -6.879 23.281 20.531 1 92.12 91 LYS B O 1
ATOM 3506 N N . ALA B 1 92 ? -5.168 22.062 21.094 1 93.25 92 ALA B N 1
ATOM 3507 C CA . ALA B 1 92 ? -4.242 23.188 20.969 1 93.25 92 ALA B CA 1
ATOM 3508 C C . ALA B 1 92 ? -4.102 23.609 19.516 1 93.25 92 ALA B C 1
ATOM 3510 O O . ALA B 1 92 ? -4.059 24.797 19.203 1 93.25 92 ALA B O 1
ATOM 3511 N N . THR B 1 93 ? -4.094 22.656 18.641 1 92.5 93 THR B N 1
ATOM 3512 C CA . THR B 1 93 ? -3.799 22.953 17.25 1 92.5 93 THR B CA 1
ATOM 3513 C C . THR B 1 93 ? -5.039 23.484 16.531 1 92.5 93 THR B C 1
ATOM 3515 O O . THR B 1 93 ? -4.953 23.984 15.406 1 92.5 93 THR B O 1
ATOM 3518 N N . GLN B 1 94 ? -6.211 23.484 17.219 1 91.94 94 GLN B N 1
ATOM 3519 C CA . GLN B 1 94 ? -7.434 24 16.609 1 91.94 94 GLN B CA 1
ATOM 3520 C C . GLN B 1 94 ? -7.539 25.5 16.781 1 91.94 94 GLN B C 1
ATOM 3522 O O . GLN B 1 94 ? -8.43 26.141 16.219 1 91.94 94 GLN B O 1
ATOM 3527 N N . HIS B 1 95 ? -6.684 26.016 17.594 1 93.38 95 HIS B N 1
ATOM 3528 C CA . HIS B 1 95 ? -6.645 27.438 17.891 1 93.38 95 HIS B CA 1
ATOM 3529 C C . HIS B 1 95 ? -5.246 28 17.688 1 93.38 95 HIS B C 1
ATOM 3531 O O . HIS B 1 95 ? -4.312 27.656 18.406 1 93.38 95 HIS B O 1
ATOM 3537 N N . ARG B 1 96 ? -5.117 28.953 16.719 1 94.94 96 ARG B N 1
ATOM 3538 C CA . ARG B 1 96 ? -3.809 29.406 16.266 1 94.94 96 ARG B CA 1
ATOM 3539 C C . ARG B 1 96 ? -2.982 29.953 17.422 1 94.94 96 ARG B C 1
ATOM 3541 O O . ARG B 1 96 ? -1.771 29.75 17.484 1 94.94 96 ARG B O 1
ATOM 3548 N N . ILE B 1 97 ? -3.625 30.672 18.344 1 96.31 97 ILE B N 1
ATOM 3549 C CA . ILE B 1 97 ? -2.898 31.25 19.469 1 96.31 97 ILE B CA 1
ATOM 3550 C C . ILE B 1 97 ? -2.428 30.156 20.422 1 96.31 97 ILE B C 1
ATOM 3552 O O . ILE B 1 97 ? -1.273 30.141 20.844 1 96.31 97 ILE B O 1
ATOM 3556 N N . PHE B 1 98 ? -3.312 29.203 20.688 1 95.94 98 PHE B N 1
ATOM 3557 C CA . PHE B 1 98 ? -2.947 28.094 21.578 1 95.94 98 PHE B CA 1
ATOM 3558 C C . PHE B 1 98 ? -1.845 27.25 20.953 1 95.94 98 PHE B C 1
ATOM 3560 O O . PHE B 1 98 ? -0.952 26.766 21.641 1 95.94 98 PHE B O 1
ATOM 3567 N N . GLU B 1 99 ? -1.914 27.047 19.688 1 96.56 99 GLU B N 1
ATOM 3568 C CA . GLU B 1 99 ? -0.875 26.328 18.969 1 96.56 99 GLU B CA 1
ATOM 3569 C C . GLU B 1 99 ? 0.48 27.016 19.109 1 96.56 99 GLU B C 1
ATOM 3571 O O . GLU B 1 99 ? 1.482 26.359 19.406 1 96.56 99 GLU B O 1
ATOM 3576 N N . LYS B 1 100 ? 0.52 28.328 18.906 1 97.5 100 LYS B N 1
ATOM 3577 C CA . LYS B 1 100 ? 1.759 29.094 19.031 1 97.5 100 LYS B CA 1
ATOM 3578 C C . LYS B 1 100 ? 2.318 29.016 20.453 1 97.5 100 LYS B C 1
ATOM 3580 O O . LYS B 1 100 ? 3.525 28.844 20.641 1 97.5 100 LYS B O 1
ATOM 3585 N N . GLN B 1 101 ? 1.403 29.109 21.391 1 97.69 101 GLN B N 1
ATOM 3586 C CA . GLN B 1 101 ? 1.821 29.031 22.781 1 97.69 101 GLN B CA 1
ATOM 3587 C C . GLN B 1 101 ? 2.404 27.656 23.109 1 97.69 101 GLN B C 1
ATOM 3589 O O . GLN B 1 101 ? 3.389 27.547 23.844 1 97.69 101 GLN B O 1
ATOM 3594 N N . MET B 1 102 ? 1.771 26.641 22.578 1 97.19 102 MET B N 1
ATOM 3595 C CA . MET B 1 102 ? 2.266 25.281 22.766 1 97.19 102 MET B CA 1
ATOM 3596 C C . MET B 1 102 ? 3.66 25.125 22.172 1 97.19 102 MET B C 1
ATOM 3598 O O . MET B 1 102 ? 4.547 24.547 22.797 1 97.19 102 MET B O 1
ATOM 3602 N N . ILE B 1 103 ? 3.889 25.672 21.016 1 98.25 103 ILE B N 1
ATOM 3603 C CA . ILE B 1 103 ? 5.176 25.609 20.328 1 98.25 103 ILE B CA 1
ATOM 3604 C C . ILE B 1 103 ? 6.227 26.359 21.141 1 98.25 103 ILE B C 1
ATOM 3606 O O . ILE B 1 103 ? 7.324 25.859 21.375 1 98.25 103 ILE B O 1
ATOM 3610 N N . GLU B 1 104 ? 5.852 27.531 21.578 1 98.25 104 GLU B N 1
ATOM 3611 C CA . GLU B 1 104 ? 6.754 28.344 22.391 1 98.25 104 GLU B CA 1
ATOM 3612 C C . GLU B 1 104 ? 7.074 27.656 23.719 1 98.25 104 GLU B C 1
ATOM 3614 O O . GLU B 1 104 ? 8.188 27.766 24.234 1 98.25 104 GLU B O 1
ATOM 3619 N N . GLY B 1 105 ? 6.09 27.016 24.219 1 97.75 105 GLY B N 1
ATOM 3620 C CA . GLY B 1 105 ? 6.305 26.25 25.438 1 97.75 105 GLY B CA 1
ATOM 3621 C C . GLY B 1 105 ? 7.371 25.188 25.297 1 97.75 105 GLY B C 1
ATOM 3622 O O . GLY B 1 105 ? 8.016 24.812 26.281 1 97.75 105 GLY B O 1
ATOM 3623 N N . ALA B 1 106 ? 7.543 24.703 24.109 1 97.5 106 ALA B N 1
ATOM 3624 C CA . ALA B 1 106 ? 8.562 23.703 23.812 1 97.5 106 ALA B CA 1
ATOM 3625 C C . ALA B 1 106 ? 9.922 24.344 23.578 1 97.5 106 ALA B C 1
ATOM 3627 O O . ALA B 1 106 ? 10.898 23.656 23.281 1 97.5 106 ALA B O 1
ATOM 3628 N N . GLY B 1 107 ? 10.008 25.656 23.656 1 97.94 107 GLY B N 1
ATOM 3629 C CA . GLY B 1 107 ? 11.25 26.375 23.438 1 97.94 107 GLY B CA 1
ATOM 3630 C C . GLY B 1 107 ? 11.539 26.672 21.984 1 97.94 107 GLY B C 1
ATOM 3631 O O . GLY B 1 107 ? 12.688 26.938 21.609 1 97.94 107 GLY B O 1
ATOM 3632 N N . LEU B 1 108 ? 10.539 26.594 21.172 1 98.38 108 LEU B N 1
ATOM 3633 C CA . LEU B 1 108 ? 10.734 26.766 19.734 1 98.38 108 LEU B CA 1
ATOM 3634 C C . LEU B 1 108 ? 10.203 28.125 19.281 1 98.38 108 LEU B C 1
ATOM 3636 O O . LEU B 1 108 ? 9.445 28.781 20 1 98.38 108 LEU B O 1
ATOM 3640 N N . GLN B 1 109 ? 10.609 28.562 18.172 1 97.94 109 GLN B N 1
ATOM 3641 C CA . GLN B 1 109 ? 10.281 29.891 17.656 1 97.94 109 GLN B CA 1
ATOM 3642 C C . GLN B 1 109 ? 9.078 29.844 16.719 1 97.94 109 GLN B C 1
ATOM 3644 O O . GLN B 1 109 ? 8.938 28.906 15.938 1 97.94 109 GLN B O 1
ATOM 3649 N N . VAL B 1 110 ? 8.219 30.781 16.875 1 98.25 110 VAL B N 1
ATOM 3650 C CA . VAL B 1 110 ? 7.137 31.062 15.93 1 98.25 110 VAL B CA 1
ATOM 3651 C C . VAL B 1 110 ? 7.215 32.5 15.469 1 98.25 110 VAL B C 1
ATOM 3653 O O . VAL B 1 110 ? 7.969 33.312 16.047 1 98.25 110 VAL B O 1
ATOM 3656 N N . ALA B 1 111 ? 6.477 32.844 14.398 1 97.5 111 ALA B N 1
ATOM 3657 C CA . ALA B 1 111 ? 6.402 34.219 14 1 97.5 111 ALA B CA 1
ATOM 3658 C C . ALA B 1 111 ? 5.883 35.094 15.133 1 97.5 111 ALA B C 1
ATOM 3660 O O . ALA B 1 111 ? 4.961 34.719 15.852 1 97.5 111 ALA B O 1
ATOM 3661 N N . PRO B 1 112 ? 6.512 36.25 15.305 1 97.81 112 PRO B N 1
ATOM 3662 C CA . PRO B 1 112 ? 5.91 37.188 16.266 1 97.81 112 PRO B CA 1
ATOM 3663 C C . PRO B 1 112 ? 4.422 37.406 16.016 1 97.81 112 PRO B C 1
ATOM 3665 O O . PRO B 1 112 ? 3.996 37.5 14.867 1 97.81 112 PRO B O 1
ATOM 3668 N N . TYR B 1 113 ? 3.676 37.406 17.125 1 98.19 113 TYR B N 1
ATOM 3669 C CA . TYR B 1 113 ? 2.236 37.5 16.906 1 98.19 113 TYR B CA 1
ATOM 3670 C C . TYR B 1 113 ? 1.575 38.281 18.031 1 98.19 113 TYR B C 1
ATOM 3672 O O . TYR B 1 113 ? 2.172 38.5 19.094 1 98.19 113 TYR B O 1
ATOM 3680 N N . VAL B 1 114 ? 0.335 38.812 17.703 1 97.88 114 VAL B N 1
ATOM 3681 C CA . VAL B 1 114 ? -0.502 39.594 18.625 1 97.88 114 VAL B CA 1
ATOM 3682 C C . VAL B 1 114 ? -1.937 39.062 18.562 1 97.88 114 VAL B C 1
ATOM 3684 O O . VAL B 1 114 ? -2.555 39.031 17.5 1 97.88 114 VAL B O 1
ATOM 3687 N N . PRO B 1 115 ? -2.447 38.594 19.734 1 97.56 115 PRO B N 1
ATOM 3688 C CA . PRO B 1 115 ? -3.879 38.281 19.75 1 97.56 115 PRO B CA 1
ATOM 3689 C C . PRO B 1 115 ? -4.75 39.5 19.422 1 97.56 115 PRO B C 1
ATOM 3691 O O . PRO B 1 115 ? -4.473 40.594 19.891 1 97.56 115 PRO B O 1
ATOM 3694 N N . VAL B 1 116 ? -5.703 39.312 18.625 1 96.81 116 VAL B N 1
ATOM 3695 C CA . VAL B 1 116 ? -6.582 40.406 18.188 1 96.81 116 VAL B CA 1
ATOM 3696 C C . VAL B 1 116 ? -8.031 40.062 18.5 1 96.81 116 VAL B C 1
ATOM 3698 O O . VAL B 1 116 ? -8.578 39.094 17.969 1 96.81 116 VAL B O 1
ATOM 3701 N N . ARG B 1 117 ? -8.641 40.75 19.344 1 95.44 117 ARG B N 1
ATOM 3702 C CA . ARG B 1 117 ? -10.031 40.531 19.719 1 95.44 117 ARG B CA 1
ATOM 3703 C C . ARG B 1 117 ? -10.867 41.812 19.5 1 95.44 117 ARG B C 1
ATOM 3705 O O . ARG B 1 117 ? -12.094 41.781 19.625 1 95.44 117 ARG B O 1
ATOM 3712 N N . SER B 1 118 ? -10.148 42.906 19.219 1 94.75 118 SER B N 1
ATOM 3713 C CA . SER B 1 118 ? -10.812 44.188 18.984 1 94.75 118 SER B CA 1
ATOM 3714 C C . SER B 1 118 ? -10.062 45.031 17.953 1 94.75 118 SER B C 1
ATOM 3716 O O . SER B 1 118 ? -8.938 44.688 17.578 1 94.75 118 SER B O 1
ATOM 3718 N N . VAL B 1 119 ? -10.781 46.031 17.531 1 94.44 119 VAL B N 1
ATOM 3719 C CA . VAL B 1 119 ? -10.172 46.969 16.594 1 94.44 119 VAL B CA 1
ATOM 3720 C C . VAL B 1 119 ? -8.906 47.562 17.203 1 94.44 119 VAL B C 1
ATOM 3722 O O . VAL B 1 119 ? -7.918 47.781 16.5 1 94.44 119 VAL B O 1
ATOM 3725 N N . ARG B 1 120 ? -8.977 47.875 18.453 1 95.56 120 ARG B N 1
ATOM 3726 C CA . ARG B 1 120 ? -7.812 48.406 19.156 1 95.56 120 ARG B CA 1
ATOM 3727 C C . ARG B 1 120 ? -6.617 47.469 19.047 1 95.56 120 ARG B C 1
ATOM 3729 O O . ARG B 1 120 ? -5.477 47.906 18.922 1 95.56 120 ARG B O 1
ATOM 3736 N N . ASP B 1 121 ? -6.93 46.188 19.047 1 96.62 121 ASP B N 1
ATOM 3737 C CA . ASP B 1 121 ? -5.863 45.219 18.953 1 96.62 121 ASP B CA 1
ATOM 3738 C C . ASP B 1 121 ? -5.23 45.219 17.562 1 96.62 121 ASP B C 1
ATOM 3740 O O . ASP B 1 121 ? -4.062 44.844 17.406 1 96.62 121 ASP B O 1
ATOM 3744 N N . VAL B 1 122 ? -6.008 45.562 16.562 1 96.19 122 VAL B N 1
ATOM 3745 C CA . VAL B 1 122 ? -5.469 45.656 15.211 1 96.19 122 VAL B CA 1
ATOM 3746 C C . VAL B 1 122 ? -4.406 46.75 15.148 1 96.19 122 VAL B C 1
ATOM 3748 O O . VAL B 1 122 ? -3.35 46.562 14.539 1 96.19 122 VAL B O 1
ATOM 3751 N N . ILE B 1 123 ? -4.758 47.781 15.781 1 95.56 123 ILE B N 1
ATOM 3752 C CA . ILE B 1 123 ? -3.834 48.906 15.82 1 95.56 123 ILE B CA 1
ATOM 3753 C C . ILE B 1 123 ? -2.58 48.531 16.609 1 95.56 123 ILE B C 1
ATOM 3755 O O . ILE B 1 123 ? -1.461 48.844 16.188 1 95.56 123 ILE B O 1
ATOM 3759 N N . ARG B 1 124 ? -2.826 47.906 17.703 1 96.94 124 ARG B N 1
ATOM 3760 C CA . ARG B 1 124 ? -1.698 47.438 18.484 1 96.94 124 ARG B CA 1
ATOM 3761 C C . ARG B 1 124 ? -0.816 46.5 17.672 1 96.94 124 ARG B C 1
ATOM 3763 O O . ARG B 1 124 ? 0.412 46.562 17.75 1 96.94 124 ARG B O 1
ATOM 3770 N N . ALA B 1 125 ? -1.434 45.594 16.906 1 97.44 125 ALA B N 1
ATOM 3771 C CA . ALA B 1 125 ? -0.695 44.656 16.062 1 97.44 125 ALA B CA 1
ATOM 3772 C C . ALA B 1 125 ? 0.172 45.406 15.055 1 97.44 125 ALA B C 1
ATOM 3774 O O . ALA B 1 125 ? 1.321 45.031 14.812 1 97.44 125 ALA B O 1
ATOM 3775 N N . ARG B 1 126 ? -0.407 46.406 14.445 1 96.38 126 ARG B N 1
ATOM 3776 C CA . ARG B 1 126 ? 0.339 47.25 13.516 1 96.38 126 ARG B CA 1
ATOM 3777 C C . ARG B 1 126 ? 1.572 47.844 14.188 1 96.38 126 ARG B C 1
ATOM 3779 O O . ARG B 1 126 ? 2.664 47.844 13.617 1 96.38 126 ARG B O 1
ATOM 3786 N N . ASP B 1 127 ? 1.426 48.344 15.414 1 97.12 127 ASP B N 1
ATOM 3787 C CA . ASP B 1 127 ? 2.502 49.031 16.141 1 97.12 127 ASP B CA 1
ATOM 3788 C C . ASP B 1 127 ? 3.582 48.031 16.562 1 97.12 127 ASP B C 1
ATOM 3790 O O . ASP B 1 127 ? 4.77 48.344 16.547 1 97.12 127 ASP B O 1
ATOM 3794 N N . VAL B 1 128 ? 3.188 46.875 16.906 1 97.44 128 VAL B N 1
ATOM 3795 C CA . VAL B 1 128 ? 4.086 45.875 17.484 1 97.44 128 VAL B CA 1
ATOM 3796 C C . VAL B 1 128 ? 4.797 45.125 16.359 1 97.44 128 VAL B C 1
ATOM 3798 O O . VAL B 1 128 ? 5.996 44.844 16.453 1 97.44 128 VAL B O 1
ATOM 3801 N N . LEU B 1 129 ? 4.129 44.656 15.305 1 97.62 129 LEU B N 1
ATOM 3802 C CA . LEU B 1 129 ? 4.641 43.75 14.289 1 97.62 129 LEU B CA 1
ATOM 3803 C C . LEU B 1 129 ? 5.227 44.531 13.109 1 97.62 129 LEU B C 1
ATOM 3805 O O . LEU B 1 129 ? 6.129 44.062 12.43 1 97.62 129 LEU B O 1
ATOM 3809 N N . GLY B 1 130 ? 4.723 45.719 12.867 1 96.5 130 GLY B N 1
ATOM 3810 C CA . GLY B 1 130 ? 5.07 46.438 11.656 1 96.5 130 GLY B CA 1
ATOM 3811 C C . GLY B 1 130 ? 4.473 45.812 10.406 1 96.5 130 GLY B C 1
ATOM 3812 O O . GLY B 1 130 ? 3.885 44.75 10.461 1 96.5 130 GLY B O 1
ATOM 3813 N N . PHE B 1 131 ? 4.609 46.562 9.242 1 96.06 131 PHE B N 1
ATOM 3814 C CA . PHE B 1 131 ? 4.105 46.031 7.965 1 96.06 131 PHE B CA 1
ATOM 3815 C C . PHE B 1 131 ? 5.156 45.188 7.273 1 96.06 131 PHE B C 1
ATOM 3817 O O . PHE B 1 131 ? 6.355 45.438 7.395 1 96.06 131 PHE B O 1
ATOM 3824 N N . PRO B 1 132 ? 4.898 44.25 6.578 1 96.81 132 PRO B N 1
ATOM 3825 C CA . PRO B 1 132 ? 3.545 43.719 6.492 1 96.81 132 PRO B CA 1
ATOM 3826 C C . PRO B 1 132 ? 3.248 42.719 7.605 1 96.81 132 PRO B C 1
ATOM 3828 O O . PRO B 1 132 ? 4.172 42.188 8.234 1 96.81 132 PRO B O 1
ATOM 3831 N N . PHE B 1 133 ? 2.051 42.469 7.965 1 97.06 133 PHE B N 1
ATOM 3832 C CA . PHE B 1 133 ? 1.612 41.406 8.844 1 97.06 133 PHE B CA 1
ATOM 3833 C C . PHE B 1 133 ? 0.319 40.781 8.328 1 97.06 133 PHE B C 1
ATOM 3835 O O . PHE B 1 133 ? -0.302 41.312 7.402 1 97.06 133 PHE B O 1
ATOM 3842 N N . VAL B 1 134 ? 0.05 39.625 8.82 1 95.38 134 VAL B N 1
ATOM 3843 C CA . VAL B 1 134 ? -1.133 38.906 8.367 1 95.38 134 VAL B CA 1
ATOM 3844 C C . VAL B 1 134 ? -2.08 38.656 9.539 1 95.38 134 VAL B C 1
ATOM 3846 O O . VAL B 1 134 ? -1.639 38.375 10.656 1 95.38 134 VAL B O 1
ATOM 3849 N N . ILE B 1 135 ? -3.324 38.938 9.328 1 95.94 135 ILE B N 1
ATOM 3850 C CA . ILE B 1 135 ? -4.352 38.656 10.32 1 95.94 135 ILE B CA 1
ATOM 3851 C C . ILE B 1 135 ? -5.148 37.438 9.906 1 95.94 135 ILE B C 1
ATOM 3853 O O . ILE B 1 135 ? -5.641 37.344 8.781 1 95.94 135 ILE B O 1
ATOM 3857 N N . LYS B 1 136 ? -5.16 36.469 10.859 1 94.25 136 LYS B N 1
ATOM 3858 C CA . LYS B 1 136 ? -5.859 35.188 10.633 1 94.25 136 LYS B CA 1
ATOM 3859 C C . LYS B 1 136 ? -6.906 34.938 11.711 1 94.25 136 LYS B C 1
ATOM 3861 O O . LYS B 1 136 ? -6.699 35.281 12.875 1 94.25 136 LYS B O 1
ATOM 3866 N N . THR B 1 137 ? -8.023 34.438 11.234 1 93.44 137 THR B N 1
ATOM 3867 C CA . THR B 1 137 ? -8.93 33.938 12.266 1 93.44 137 THR B CA 1
ATOM 3868 C C . THR B 1 137 ? -8.25 32.844 13.102 1 93.44 137 THR B C 1
ATOM 3870 O O . THR B 1 137 ? -7.469 32.062 12.57 1 93.44 137 THR B O 1
ATOM 3873 N N . CYS B 1 138 ? -8.586 32.812 14.344 1 92.94 138 CYS B N 1
ATOM 3874 C CA . CYS B 1 138 ? -7.914 31.875 15.227 1 92.94 138 CYS B CA 1
ATOM 3875 C C . CYS B 1 138 ? -8.391 30.453 14.953 1 92.94 138 CYS B C 1
ATOM 3877 O O . CYS B 1 138 ? -7.688 29.484 15.266 1 92.94 138 CYS B O 1
ATOM 3879 N N . ARG B 1 139 ? -9.617 30.266 14.422 1 87.94 139 ARG B N 1
ATOM 3880 C CA . ARG B 1 139 ? -10.172 28.953 14.148 1 87.94 139 ARG B CA 1
ATOM 3881 C C . ARG B 1 139 ? -10.742 28.875 12.734 1 87.94 139 ARG B C 1
ATOM 3883 O O . ARG B 1 139 ? -11.07 29.906 12.141 1 87.94 139 ARG B O 1
ATOM 3890 N N . PHE B 1 140 ? -10.781 27.641 12.211 1 75.88 140 PHE B N 1
ATOM 3891 C CA . PHE B 1 140 ? -11.508 27.25 11.008 1 75.88 140 PHE B CA 1
ATOM 3892 C C . PHE B 1 140 ? -10.836 27.828 9.766 1 75.88 140 PHE B C 1
ATOM 3894 O O . PHE B 1 140 ? -11.414 27.812 8.672 1 75.88 140 PHE B O 1
ATOM 3901 N N . GLY B 1 141 ? -9.703 28.453 9.922 1 70.62 141 GLY B N 1
ATOM 3902 C CA . GLY B 1 141 ? -8.984 28.922 8.75 1 70.62 141 GLY B CA 1
ATOM 3903 C C . GLY B 1 141 ? -8.156 27.828 8.094 1 70.62 141 GLY B C 1
ATOM 3904 O O . GLY B 1 141 ? -7.559 27 8.781 1 70.62 141 GLY B O 1
ATOM 3905 N N . TYR B 1 142 ? -8.398 27.688 6.789 1 66.81 142 TYR B N 1
ATOM 3906 C CA . TYR B 1 142 ? -7.531 26.781 6.043 1 66.81 142 TYR B CA 1
ATOM 3907 C C . TYR B 1 142 ? -7.332 27.266 4.613 1 66.81 142 TYR B C 1
ATOM 3909 O O . TYR B 1 142 ? -8.164 28.016 4.086 1 66.81 142 TYR B O 1
ATOM 3917 N N . ASP B 1 143 ? -6.23 26.906 4.023 1 63.12 143 ASP B N 1
ATOM 3918 C CA . ASP B 1 143 ? -5.895 27.156 2.625 1 63.12 143 ASP B CA 1
ATOM 3919 C C . ASP B 1 143 ? -6.191 28.594 2.236 1 63.12 143 ASP B C 1
ATOM 3921 O O . ASP B 1 143 ? -6.84 28.844 1.218 1 63.12 143 ASP B O 1
ATOM 3925 N N . GLY B 1 144 ? -5.723 29.531 3.129 1 67.75 144 GLY B N 1
ATOM 3926 C CA . GLY B 1 144 ? -5.828 30.953 2.82 1 67.75 144 GLY B CA 1
ATOM 3927 C C . GLY B 1 144 ? -7.148 31.562 3.258 1 67.75 144 GLY B C 1
ATOM 3928 O O . GLY B 1 144 ? -7.27 32.781 3.357 1 67.75 144 GLY B O 1
ATOM 3929 N N . LYS B 1 145 ? -8.062 30.672 3.535 1 75.56 145 LYS B N 1
ATOM 3930 C CA . LYS B 1 145 ? -9.344 31.188 4.012 1 75.56 145 LYS B CA 1
ATOM 3931 C C . LYS B 1 145 ? -9.234 31.688 5.453 1 75.56 145 LYS B C 1
ATOM 3933 O O . LYS B 1 145 ? -8.586 31.047 6.289 1 75.56 145 LYS B O 1
ATOM 3938 N N . GLY B 1 146 ? -9.688 32.875 5.652 1 80.94 146 GLY B N 1
ATOM 3939 C CA . GLY B 1 146 ? -9.664 33.438 6.98 1 80.94 146 GLY B CA 1
ATOM 3940 C C . GLY B 1 146 ? -8.391 34.219 7.27 1 80.94 146 GLY B C 1
ATOM 3941 O O . GLY B 1 146 ? -7.988 34.375 8.422 1 80.94 146 GLY B O 1
ATOM 3942 N N . GLN B 1 147 ? -7.719 34.562 6.203 1 88.94 147 GLN B N 1
ATOM 3943 C CA . GLN B 1 147 ? -6.469 35.281 6.375 1 88.94 147 GLN B CA 1
ATOM 3944 C C . GLN B 1 147 ? -6.457 36.562 5.539 1 88.94 147 GLN B C 1
ATOM 3946 O O . GLN B 1 147 ? -6.961 36.594 4.414 1 88.94 147 GLN B O 1
ATOM 3951 N N . THR B 1 148 ? -6.012 37.625 6.055 1 91.56 148 THR B N 1
ATOM 3952 C CA . THR B 1 148 ? -5.875 38.906 5.375 1 91.56 148 THR B CA 1
ATOM 3953 C C . THR B 1 148 ? -4.469 39.469 5.574 1 91.56 148 THR B C 1
ATOM 3955 O O . THR B 1 148 ? -4.016 39.656 6.707 1 91.56 148 THR B O 1
ATOM 3958 N N . VAL B 1 149 ? -3.855 39.781 4.516 1 93.44 149 VAL B N 1
ATOM 3959 C CA . VAL B 1 149 ? -2.531 40.406 4.598 1 93.44 149 VAL B CA 1
ATOM 3960 C C . VAL B 1 149 ? -2.664 41.906 4.719 1 93.44 149 VAL B C 1
ATOM 3962 O O . VAL B 1 149 ? -3.354 42.531 3.918 1 93.44 149 VAL B O 1
ATOM 3965 N N . ILE B 1 150 ? -2.043 42.469 5.656 1 96.56 150 ILE B N 1
ATOM 3966 C CA . ILE B 1 150 ? -2.027 43.906 5.918 1 96.56 150 ILE B CA 1
ATOM 3967 C C . ILE B 1 150 ? -0.67 44.5 5.523 1 96.56 150 ILE B C 1
ATOM 3969 O O . ILE B 1 150 ? 0.349 44.188 6.145 1 96.56 150 ILE B O 1
ATOM 3973 N N . ARG B 1 151 ? -0.683 45.312 4.551 1 97.06 151 ARG B N 1
ATOM 3974 C CA . ARG B 1 151 ? 0.583 45.812 4.023 1 97.06 151 ARG B CA 1
ATOM 3975 C C . ARG B 1 151 ? 0.727 47.312 4.262 1 97.06 151 ARG B C 1
ATOM 3977 O O . ARG B 1 151 ? 1.827 47.875 4.164 1 97.06 151 ARG B O 1
ATOM 3984 N N . SER B 1 152 ? -0.415 48.031 4.551 1 97.12 152 SER B N 1
ATOM 3985 C CA . SER B 1 152 ? -0.41 49.5 4.652 1 97.12 152 SER B CA 1
ATOM 3986 C C . SER B 1 152 ? -1.436 49.969 5.668 1 97.12 152 SER B C 1
ATOM 3988 O O . SER B 1 152 ? -2.248 49.188 6.164 1 97.12 152 SER B O 1
ATOM 3990 N N . GLU B 1 153 ? -1.322 51.312 5.93 1 96.75 153 GLU B N 1
ATOM 3991 C CA . GLU B 1 153 ? -2.303 51.969 6.812 1 96.75 153 GLU B CA 1
ATOM 3992 C C . GLU B 1 153 ? -3.709 51.875 6.227 1 96.75 153 GLU B C 1
ATOM 3994 O O . GLU B 1 153 ? -4.688 51.75 6.969 1 96.75 153 GLU B O 1
ATOM 3999 N N . GLN B 1 154 ? -3.719 51.844 4.953 1 97.06 154 GLN B N 1
ATOM 4000 C CA . GLN B 1 154 ? -5.012 51.719 4.293 1 97.06 154 GLN B CA 1
ATOM 4001 C C . GLN B 1 154 ? -5.621 50.344 4.555 1 97.06 154 GLN B C 1
ATOM 4003 O O . GLN B 1 154 ? -6.832 50.219 4.75 1 97.06 154 GLN B O 1
ATOM 4008 N N . ASP B 1 155 ? -4.777 49.281 4.531 1 96.81 155 ASP B N 1
ATOM 4009 C CA . ASP B 1 155 ? -5.246 47.938 4.828 1 96.81 155 ASP B CA 1
ATOM 4010 C C . ASP B 1 155 ? -5.781 47.844 6.258 1 96.81 155 ASP B C 1
ATOM 4012 O O . ASP B 1 155 ? -6.766 47.125 6.512 1 96.81 155 ASP B O 1
ATOM 4016 N N . VAL B 1 156 ? -5.102 48.531 7.168 1 96.06 156 VAL B N 1
ATOM 4017 C CA . VAL B 1 156 ? -5.531 48.531 8.562 1 96.06 156 VAL B CA 1
ATOM 4018 C C . VAL B 1 156 ? -6.934 49.125 8.672 1 96.06 156 VAL B C 1
ATOM 4020 O O . VAL B 1 156 ? -7.816 48.562 9.305 1 96.06 156 VAL B O 1
ATOM 4023 N N . ARG B 1 157 ? -7.109 50.25 8.047 1 95.69 157 ARG B N 1
ATOM 4024 C CA . ARG B 1 157 ? -8.398 50.938 8.086 1 95.69 157 ARG B CA 1
ATOM 4025 C C . ARG B 1 157 ? -9.492 50.062 7.465 1 95.69 157 ARG B C 1
ATOM 4027 O O . ARG B 1 157 ? -10.594 49.969 8.016 1 95.69 157 ARG B O 1
ATOM 4034 N N . SER B 1 158 ? -9.125 49.531 6.375 1 96.31 158 SER B N 1
ATOM 4035 C CA . SER B 1 158 ? -10.094 48.688 5.695 1 96.31 158 SER B CA 1
ATOM 4036 C C . SER B 1 158 ? -10.5 47.5 6.578 1 96.31 158 SER B C 1
ATOM 4038 O O . SER B 1 158 ? -11.688 47.188 6.676 1 96.31 158 SER B O 1
ATOM 4040 N N . PHE B 1 159 ? -9.516 46.812 7.164 1 95.5 159 PHE B N 1
ATOM 4041 C CA . PHE B 1 159 ? -9.797 45.688 8.023 1 95.5 159 PHE B CA 1
ATOM 4042 C C . PHE B 1 159 ? -10.609 46.094 9.242 1 95.5 159 PHE B C 1
ATOM 4044 O O . PHE B 1 159 ? -11.555 45.406 9.641 1 95.5 159 PHE B O 1
ATOM 4051 N N . THR B 1 160 ? -10.266 47.25 9.812 1 94.38 160 THR B N 1
ATOM 4052 C CA . THR B 1 160 ? -10.945 47.75 11.016 1 94.38 160 THR B CA 1
ATOM 4053 C C . THR B 1 160 ? -12.391 48.125 10.703 1 94.38 160 THR B C 1
ATOM 4055 O O . THR B 1 160 ? -13.273 47.938 11.547 1 94.38 160 THR B O 1
ATOM 4058 N N . ASN B 1 161 ? -12.609 48.594 9.508 1 94.38 161 ASN B N 1
ATOM 4059 C CA . ASN B 1 161 ? -13.953 48.969 9.102 1 94.38 161 ASN B CA 1
ATOM 4060 C C . ASN B 1 161 ? -14.852 47.75 8.906 1 94.38 161 ASN B C 1
ATOM 4062 O O . ASN B 1 161 ? -16.062 47.812 9.062 1 94.38 161 ASN B O 1
ATOM 4066 N N . GLN B 1 162 ? -14.227 46.656 8.656 1 93 162 GLN B N 1
ATOM 4067 C CA . GLN B 1 162 ? -14.977 45.438 8.375 1 93 162 GLN B CA 1
ATOM 4068 C C . GLN B 1 162 ? -14.789 44.406 9.492 1 93 162 GLN B C 1
ATOM 4070 O O . GLN B 1 162 ? -15.047 43.219 9.297 1 93 162 GLN B O 1
ATOM 4075 N N . PHE B 1 163 ? -14.289 44.969 10.531 1 92.44 163 PHE B N 1
ATOM 4076 C CA . PHE B 1 163 ? -13.93 44.062 11.625 1 92.44 163 PHE B CA 1
ATOM 4077 C C . PHE B 1 163 ? -15.141 43.281 12.109 1 92.44 163 PHE B C 1
ATOM 4079 O O . PHE B 1 163 ? -16.172 43.875 12.43 1 92.44 163 PHE B O 1
ATOM 4086 N N . GLU B 1 164 ? -15.07 41.969 12.07 1 91.44 164 GLU B N 1
ATOM 4087 C CA . GLU B 1 164 ? -16.078 41.062 12.648 1 91.44 164 GLU B CA 1
ATOM 4088 C C . GLU B 1 164 ? -15.633 40.531 14.008 1 91.44 164 GLU B C 1
ATOM 4090 O O . GLU B 1 164 ? -14.469 40.188 14.195 1 91.44 164 GLU B O 1
ATOM 4095 N N . GLU B 1 165 ? -16.578 40.562 14.922 1 90.06 165 GLU B N 1
ATOM 4096 C CA . GLU B 1 165 ? -16.25 40.156 16.281 1 90.06 165 GLU B CA 1
ATOM 4097 C C . GLU B 1 165 ? -15.953 38.688 16.359 1 90.06 165 GLU B C 1
ATOM 4099 O O . GLU B 1 165 ? -16.859 37.875 16.531 1 90.06 165 GLU B O 1
ATOM 4104 N N . THR B 1 166 ? -14.758 38.281 16.25 1 91.25 166 THR B N 1
ATOM 4105 C CA . THR B 1 166 ? -14.211 36.938 16.422 1 91.25 166 THR B CA 1
ATOM 4106 C C . THR B 1 166 ? -12.758 37 16.875 1 91.25 166 THR B C 1
ATOM 4108 O O . THR B 1 166 ? -12.195 38.094 17.031 1 91.25 166 THR B O 1
ATOM 4111 N N . GLU B 1 167 ? -12.219 35.938 17.203 1 93.75 167 GLU B N 1
ATOM 4112 C CA . GLU B 1 167 ? -10.828 35.906 17.641 1 93.75 167 GLU B CA 1
ATOM 4113 C C . GLU B 1 167 ? -9.875 35.812 16.453 1 93.75 167 GLU B C 1
ATOM 4115 O O . GLU B 1 167 ? -10.008 34.906 15.625 1 93.75 167 GLU B O 1
ATOM 4120 N N . TYR B 1 168 ? -8.953 36.75 16.391 1 96.12 168 TYR B N 1
ATOM 4121 C CA . TYR B 1 168 ? -7.926 36.75 15.367 1 96.12 168 TYR B CA 1
ATOM 4122 C C . TYR B 1 168 ? -6.535 36.688 15.984 1 96.12 168 TYR B C 1
ATOM 4124 O O . TYR B 1 168 ? -6.379 36.844 17.188 1 96.12 168 TYR B O 1
ATOM 4132 N N . VAL B 1 169 ? -5.66 36.375 15.203 1 97.31 169 VAL B N 1
ATOM 4133 C CA . VAL B 1 169 ? -4.242 36.5 15.516 1 97.31 169 VAL B CA 1
ATOM 4134 C C . VAL B 1 169 ? -3.531 37.25 14.398 1 97.31 169 VAL B C 1
ATOM 4136 O O . VAL B 1 169 ? -3.783 37 13.219 1 97.31 169 VAL B O 1
ATOM 4139 N N . ALA B 1 170 ? -2.826 38.281 14.742 1 97.62 170 ALA B N 1
ATOM 4140 C CA . ALA B 1 170 ? -1.942 38.969 13.805 1 97.62 170 ALA B CA 1
ATOM 4141 C C . ALA B 1 170 ? -0.519 38.438 13.891 1 97.62 170 ALA B C 1
ATOM 4143 O O . ALA B 1 170 ? 0.029 38.281 14.984 1 97.62 170 ALA B O 1
ATOM 4144 N N . GLU B 1 171 ? 0.026 38.094 12.781 1 97.25 171 GLU B N 1
ATOM 4145 C CA . GLU B 1 171 ? 1.375 37.531 12.727 1 97.25 171 GLU B CA 1
ATOM 4146 C C . GLU B 1 171 ? 2.277 38.344 11.812 1 97.25 171 GLU B C 1
ATOM 4148 O O . GLU B 1 171 ? 1.847 38.812 10.75 1 97.25 171 GLU B O 1
ATOM 4153 N N . ALA B 1 172 ? 3.49 38.562 12.297 1 96.88 172 ALA B N 1
ATOM 4154 C CA . ALA B 1 172 ? 4.473 39.219 11.43 1 96.88 172 ALA B CA 1
ATOM 4155 C C . ALA B 1 172 ? 4.695 38.406 10.156 1 96.88 172 ALA B C 1
ATOM 4157 O O . ALA B 1 172 ? 4.727 37.188 10.188 1 96.88 172 ALA B O 1
ATOM 4158 N N . TRP B 1 173 ? 4.773 39.156 9.086 1 93.94 173 TRP B N 1
ATOM 4159 C CA . TRP B 1 173 ? 5.164 38.5 7.848 1 93.94 173 TRP B CA 1
ATOM 4160 C C . TRP B 1 173 ? 6.633 38.094 7.883 1 93.94 173 TRP B C 1
ATOM 4162 O O . TRP B 1 173 ? 7.512 38.938 8.078 1 93.94 173 TRP B O 1
ATOM 4172 N N . LEU B 1 174 ? 6.91 36.812 7.742 1 94 174 LEU B N 1
ATOM 4173 C CA . LEU B 1 174 ? 8.281 36.344 7.723 1 94 174 LEU B CA 1
ATOM 4174 C C . LEU B 1 174 ? 8.773 36.156 6.289 1 94 174 LEU B C 1
ATOM 4176 O O . LEU B 1 174 ? 8.203 35.375 5.52 1 94 174 LEU B O 1
ATOM 4180 N N . PRO B 1 175 ? 9.805 36.875 5.926 1 94.12 175 PRO B N 1
ATOM 4181 C CA . PRO B 1 175 ? 10.375 36.656 4.594 1 94.12 175 PRO B CA 1
ATOM 4182 C C . PRO B 1 175 ? 11.219 35.406 4.508 1 94.12 175 PRO B C 1
ATOM 4184 O O . PRO B 1 175 ? 12.43 35.469 4.285 1 94.12 175 PRO B O 1
ATOM 4187 N N . PHE B 1 176 ? 10.578 34.312 4.605 1 95.75 176 PHE B N 1
ATOM 4188 C CA . PHE B 1 176 ? 11.305 33.031 4.648 1 95.75 176 PHE B CA 1
ATOM 4189 C C . PHE B 1 176 ? 11.836 32.656 3.271 1 95.75 176 PHE B C 1
ATOM 4191 O O . PHE B 1 176 ? 11.281 33.062 2.252 1 95.75 176 PHE B O 1
ATOM 4198 N N . LYS B 1 177 ? 12.938 31.891 3.25 1 96.69 177 LYS B N 1
ATOM 4199 C CA . LYS B 1 177 ? 13.586 31.422 2.029 1 96.69 177 LYS B CA 1
ATOM 4200 C C . LYS B 1 177 ? 12.938 30.156 1.51 1 96.69 177 LYS B C 1
ATOM 4202 O O . LYS B 1 177 ? 12.766 29.984 0.301 1 96.69 177 LYS B O 1
ATOM 4207 N N . LYS B 1 178 ? 12.688 29.219 2.396 1 97.94 178 LYS B N 1
ATOM 4208 C CA . LYS B 1 178 ? 12.094 27.922 2.059 1 97.94 178 LYS B CA 1
ATOM 4209 C C . LYS B 1 178 ? 11.117 27.469 3.135 1 97.94 178 LYS B C 1
ATOM 4211 O O . LYS B 1 178 ? 11.195 27.922 4.281 1 97.94 178 LYS B O 1
ATOM 4216 N N . GLU B 1 179 ? 10.195 26.703 2.723 1 98.12 179 GLU B N 1
ATOM 4217 C CA . GLU B 1 179 ? 9.297 25.984 3.629 1 98.12 179 GLU B CA 1
ATOM 4218 C C . GLU B 1 179 ? 9.586 24.484 3.631 1 98.12 179 GLU B C 1
ATOM 4220 O O . GLU B 1 179 ? 9.805 23.891 2.574 1 98.12 179 GLU B O 1
ATOM 4225 N N . ILE B 1 180 ? 9.688 23.922 4.785 1 98.81 180 ILE B N 1
ATOM 4226 C CA . ILE B 1 180 ? 9.93 22.484 4.883 1 98.81 180 ILE B CA 1
ATOM 4227 C C . ILE B 1 180 ? 8.945 21.859 5.871 1 98.81 180 ILE B C 1
ATOM 4229 O O . ILE B 1 180 ? 8.273 22.578 6.621 1 98.81 180 ILE B O 1
ATOM 4233 N N . SER B 1 181 ? 8.758 20.594 5.801 1 98.81 181 SER B N 1
ATOM 4234 C CA . SER B 1 181 ? 7.945 19.828 6.754 1 98.81 181 SER B CA 1
ATOM 4235 C C . SER B 1 181 ? 8.719 18.656 7.332 1 98.81 181 SER B C 1
ATOM 4237 O O . SER B 1 181 ? 9.445 17.969 6.609 1 98.81 181 SER B O 1
ATOM 4239 N N . VAL B 1 182 ? 8.641 18.516 8.586 1 98.88 182 VAL B N 1
ATOM 4240 C CA . VAL B 1 182 ? 9.109 17.312 9.266 1 98.88 182 VAL B CA 1
ATOM 4241 C C . VAL B 1 182 ? 7.91 16.516 9.789 1 98.88 182 VAL B C 1
ATOM 4243 O O . VAL B 1 182 ? 7.145 17 10.617 1 98.88 182 VAL B O 1
ATOM 4246 N N . ILE B 1 183 ? 7.734 15.352 9.258 1 98.88 183 ILE B N 1
ATOM 4247 C CA . ILE B 1 183 ? 6.727 14.445 9.797 1 98.88 183 ILE B CA 1
ATOM 4248 C C . ILE B 1 183 ? 7.344 13.586 10.898 1 98.88 183 ILE B C 1
ATOM 4250 O O . ILE B 1 183 ? 8.266 12.812 10.648 1 98.88 183 ILE B O 1
ATOM 4254 N N . VAL B 1 184 ? 6.879 13.75 12.078 1 98.88 184 VAL B N 1
ATOM 4255 C CA . VAL B 1 184 ? 7.367 12.992 13.227 1 98.88 184 VAL B CA 1
ATOM 4256 C C . VAL B 1 184 ? 6.262 12.086 13.758 1 98.88 184 VAL B C 1
ATOM 4258 O O . VAL B 1 184 ? 5.09 12.461 13.773 1 98.88 184 VAL B O 1
ATOM 4261 N N . THR B 1 185 ? 6.562 10.852 14.07 1 98.81 185 THR B N 1
ATOM 4262 C CA . THR B 1 185 ? 5.637 9.898 14.672 1 98.81 185 THR B CA 1
ATOM 4263 C C . THR B 1 185 ? 6.207 9.336 15.969 1 98.81 185 THR B C 1
ATOM 4265 O O . THR B 1 185 ? 7.375 8.953 16.031 1 98.81 185 THR B O 1
ATOM 4268 N N . ARG B 1 186 ? 5.441 9.383 16.984 1 98.5 186 ARG B N 1
ATOM 4269 C CA . ARG B 1 186 ? 5.844 8.805 18.266 1 98.5 186 ARG B CA 1
ATOM 4270 C C . ARG B 1 186 ? 4.938 7.637 18.641 1 98.5 186 ARG B C 1
ATOM 4272 O O . ARG B 1 186 ? 3.711 7.742 18.562 1 98.5 186 ARG B O 1
ATOM 4279 N N . GLY B 1 187 ? 5.559 6.461 18.891 1 97.12 187 GLY B N 1
ATOM 4280 C CA . GLY B 1 187 ? 4.867 5.312 19.438 1 97.12 187 GLY B CA 1
ATOM 4281 C C . GLY B 1 187 ? 5.016 5.195 20.953 1 97.12 187 GLY B C 1
ATOM 4282 O O . GLY B 1 187 ? 5.223 6.199 21.641 1 97.12 187 GLY B O 1
ATOM 4283 N N . THR B 1 188 ? 4.836 3.996 21.453 1 92.75 188 THR B N 1
ATOM 4284 C CA . THR B 1 188 ? 4.898 3.742 22.891 1 92.75 188 THR B CA 1
ATOM 4285 C C . THR B 1 188 ? 6.324 3.918 23.422 1 92.75 188 THR B C 1
ATOM 4287 O O . THR B 1 188 ? 6.527 4.43 24.516 1 92.75 188 THR B O 1
ATOM 4290 N N . HIS B 1 189 ? 7.289 3.531 22.547 1 90.44 189 HIS B N 1
ATOM 4291 C CA . HIS B 1 189 ? 8.633 3.477 23.109 1 90.44 189 HIS B CA 1
ATOM 4292 C C . HIS B 1 189 ? 9.633 4.211 22.219 1 90.44 189 HIS B C 1
ATOM 4294 O O . HIS B 1 189 ? 10.82 4.285 22.547 1 90.44 189 HIS B O 1
ATOM 4300 N N . GLU B 1 190 ? 9.25 4.754 21.109 1 96.19 190 GLU B N 1
ATOM 4301 C CA . GLU B 1 190 ? 10.203 5.328 20.172 1 96.19 190 GLU B CA 1
ATOM 4302 C C . GLU B 1 190 ? 9.57 6.461 19.375 1 96.19 190 GLU B C 1
ATOM 4304 O O . GLU B 1 190 ? 8.352 6.594 19.328 1 96.19 190 GLU B O 1
ATOM 4309 N N . THR B 1 191 ? 10.367 7.371 18.938 1 98.31 191 THR B N 1
ATOM 4310 C CA . THR B 1 191 ? 9.992 8.477 18.062 1 98.31 191 THR B CA 1
ATOM 4311 C C . THR B 1 191 ? 10.852 8.477 16.797 1 98.31 191 THR B C 1
ATOM 4313 O O . THR B 1 191 ? 12.07 8.312 16.875 1 98.31 191 THR B O 1
ATOM 4316 N N . THR B 1 192 ? 10.211 8.531 15.672 1 98.38 192 THR B N 1
ATOM 4317 C CA . THR B 1 192 ? 10.93 8.57 14.406 1 98.38 192 THR B CA 1
ATOM 4318 C C . THR B 1 192 ? 10.469 9.758 13.562 1 98.38 192 THR B C 1
ATOM 4320 O O . THR B 1 192 ? 9.398 10.312 13.797 1 98.38 192 THR B O 1
ATOM 4323 N N . THR B 1 193 ? 11.344 10.219 12.68 1 98.88 193 THR B N 1
ATOM 4324 C CA . THR B 1 193 ? 10.977 11.227 11.688 1 98.88 193 THR B CA 1
ATOM 4325 C C . THR B 1 193 ? 11.133 10.672 10.281 1 98.88 193 THR B C 1
ATOM 4327 O O . THR B 1 193 ? 11.906 9.734 10.055 1 98.88 193 THR B O 1
ATOM 4330 N N . PHE B 1 194 ? 10.398 11.188 9.383 1 98.88 194 PHE B N 1
ATOM 4331 C CA . PHE B 1 194 ? 10.586 10.898 7.965 1 98.88 194 PHE B CA 1
ATOM 4332 C C . PHE B 1 194 ? 11.578 11.875 7.344 1 98.88 194 PHE B C 1
ATOM 4334 O O . PHE B 1 194 ? 11.898 12.914 7.938 1 98.88 194 PHE B O 1
ATOM 4341 N N . PRO B 1 195 ? 12.148 11.516 6.133 1 98.81 195 PRO B N 1
ATOM 4342 C CA . PRO B 1 195 ? 12.961 12.492 5.406 1 98.81 195 PRO B CA 1
ATOM 4343 C C . PRO B 1 195 ? 12.234 13.812 5.176 1 98.81 195 PRO B C 1
ATOM 4345 O O . PRO B 1 195 ? 11.031 13.82 4.898 1 98.81 195 PRO B O 1
ATOM 4348 N N . ILE B 1 196 ? 12.93 14.891 5.34 1 98.88 196 ILE B N 1
ATOM 4349 C CA . ILE B 1 196 ? 12.344 16.219 5.363 1 98.88 196 ILE B CA 1
ATOM 4350 C C . ILE B 1 196 ? 12 16.656 3.939 1 98.88 196 ILE B C 1
ATOM 4352 O O . ILE B 1 196 ? 12.797 16.469 3.018 1 98.88 196 ILE B O 1
ATOM 4356 N N . SER B 1 197 ? 10.828 17.219 3.787 1 98.88 197 SER B N 1
ATOM 4357 C CA . SER B 1 197 ? 10.383 17.688 2.482 1 98.88 197 SER B CA 1
ATOM 4358 C C . SER B 1 197 ? 10.508 19.203 2.375 1 98.88 197 SER B C 1
ATOM 4360 O O . SER B 1 197 ? 10.266 19.922 3.35 1 98.88 197 SER B O 1
ATOM 4362 N N . GLU B 1 198 ? 10.961 19.688 1.22 1 98.88 198 GLU B N 1
ATOM 4363 C CA . GLU B 1 198 ? 10.789 21.062 0.799 1 98.88 198 GLU B CA 1
ATOM 4364 C C . GLU B 1 198 ? 9.438 21.281 0.123 1 98.88 198 GLU B C 1
ATOM 4366 O O . GLU B 1 198 ? 9.07 20.531 -0.792 1 98.88 198 GLU B O 1
ATOM 4371 N N . ASN B 1 199 ? 8.727 22.281 0.623 1 98.44 199 ASN B N 1
ATOM 4372 C CA . ASN B 1 199 ? 7.371 22.469 0.131 1 98.44 199 ASN B CA 1
ATOM 4373 C C . ASN B 1 199 ? 7.238 23.75 -0.678 1 98.44 199 ASN B C 1
ATOM 4375 O O . ASN B 1 199 ? 7.668 24.828 -0.23 1 98.44 199 ASN B O 1
ATOM 4379 N N . ILE B 1 200 ? 6.734 23.578 -1.832 1 97.38 200 ILE B N 1
ATOM 4380 C CA . ILE B 1 200 ? 6.383 24.719 -2.676 1 97.38 200 ILE B CA 1
ATOM 4381 C C . ILE B 1 200 ? 4.867 24.891 -2.701 1 97.38 200 ILE B C 1
ATOM 4383 O O . ILE B 1 200 ? 4.133 23.953 -2.996 1 97.38 200 ILE B O 1
ATOM 4387 N N . HIS B 1 201 ? 4.426 26.094 -2.359 1 94.31 201 HIS B N 1
ATOM 4388 C CA . HIS B 1 201 ? 2.998 26.406 -2.361 1 94.31 201 HIS B CA 1
ATOM 4389 C C . HIS B 1 201 ? 2.635 27.328 -3.525 1 94.31 201 HIS B C 1
ATOM 4391 O O . HIS B 1 201 ? 3.453 28.141 -3.957 1 94.31 201 HIS B O 1
ATOM 4397 N N . ARG B 1 202 ? 1.503 27.078 -4.082 1 92.5 202 ARG B N 1
ATOM 4398 C CA . ARG B 1 202 ? 0.878 27.953 -5.066 1 92.5 202 ARG B CA 1
ATOM 4399 C C . ARG B 1 202 ? -0.527 28.359 -4.633 1 92.5 202 ARG B C 1
ATOM 4401 O O . ARG B 1 202 ? -1.373 27.484 -4.379 1 92.5 202 ARG B O 1
ATOM 4408 N N . ASN B 1 203 ? -0.777 29.641 -4.531 1 87.31 203 ASN B N 1
ATOM 4409 C CA . ASN B 1 203 ? -2.057 30.156 -4.051 1 87.31 203 ASN B CA 1
ATOM 4410 C C . ASN B 1 203 ? -2.412 29.578 -2.684 1 87.31 203 ASN B C 1
ATOM 4412 O O . ASN B 1 203 ? -3.537 29.125 -2.471 1 87.31 203 ASN B O 1
ATOM 4416 N N . ASN B 1 204 ? -1.434 29.422 -1.839 1 86.94 204 ASN B N 1
ATOM 4417 C CA . ASN B 1 204 ? -1.559 29.016 -0.448 1 86.94 204 ASN B CA 1
ATOM 4418 C C . ASN B 1 204 ? -1.961 27.547 -0.34 1 86.94 204 ASN B C 1
ATOM 4420 O O . ASN B 1 204 ? -2.447 27.094 0.703 1 86.94 204 ASN B O 1
ATOM 4424 N N . ILE B 1 205 ? -1.797 26.797 -1.462 1 92.44 205 ILE B N 1
ATOM 4425 C CA . ILE B 1 205 ? -2.051 25.359 -1.47 1 92.44 205 ILE B CA 1
ATOM 4426 C C . ILE B 1 205 ? -0.758 24.609 -1.783 1 92.44 205 ILE B C 1
ATOM 4428 O O . ILE B 1 205 ? -0.009 25 -2.682 1 92.44 205 ILE B O 1
ATOM 4432 N N . LEU B 1 206 ? -0.473 23.625 -1.057 1 96.06 206 LEU B N 1
ATOM 4433 C CA . LEU B 1 206 ? 0.72 22.828 -1.314 1 96.06 206 LEU B CA 1
ATOM 4434 C C . LEU B 1 206 ? 0.713 22.281 -2.74 1 96.06 206 LEU B C 1
ATOM 4436 O O . LEU B 1 206 ? -0.237 21.609 -3.148 1 96.06 206 LEU B O 1
ATOM 4440 N N . HIS B 1 207 ? 1.736 22.578 -3.457 1 96.94 207 HIS B N 1
ATOM 4441 C CA . HIS B 1 207 ? 1.864 22.156 -4.844 1 96.94 207 HIS B CA 1
ATOM 4442 C C . HIS B 1 207 ? 2.854 21 -4.973 1 96.94 207 HIS B C 1
ATOM 4444 O O . HIS B 1 207 ? 2.525 19.953 -5.539 1 96.94 207 HIS B O 1
ATOM 4450 N N . LEU B 1 208 ? 4.055 21.203 -4.363 1 98.38 208 LEU B N 1
ATOM 4451 C CA . LEU B 1 208 ? 5.098 20.188 -4.422 1 98.38 208 LEU B CA 1
ATOM 4452 C C . LEU B 1 208 ? 5.645 19.891 -3.031 1 98.38 208 LEU B C 1
ATOM 4454 O O . LEU B 1 208 ? 5.789 20.797 -2.209 1 98.38 208 LEU B O 1
ATOM 4458 N N . SER B 1 209 ? 5.953 18.672 -2.793 1 98.81 209 SER B N 1
ATOM 4459 C CA . SER B 1 209 ? 6.871 18.25 -1.739 1 98.81 209 SER B CA 1
ATOM 4460 C C . SER B 1 209 ? 8.094 17.562 -2.32 1 98.81 209 SER B C 1
ATOM 4462 O O . SER B 1 209 ? 7.98 16.484 -2.922 1 98.81 209 SER B O 1
ATOM 4464 N N . ILE B 1 210 ? 9.25 18.156 -2.17 1 98.88 210 ILE B N 1
ATOM 4465 C CA . ILE B 1 210 ? 10.508 17.719 -2.758 1 98.88 210 ILE B CA 1
ATOM 4466 C C . ILE B 1 210 ? 11.359 17.016 -1.695 1 98.88 210 ILE B C 1
ATOM 4468 O O . ILE B 1 210 ? 11.688 17.609 -0.666 1 98.88 210 ILE B O 1
ATOM 4472 N N . VAL B 1 211 ? 11.703 15.805 -1.933 1 98.88 211 VAL B N 1
ATOM 4473 C CA . VAL B 1 211 ? 12.445 15.023 -0.943 1 98.88 211 VAL B CA 1
ATOM 4474 C C . VAL B 1 211 ? 13.633 14.344 -1.608 1 98.88 211 VAL B C 1
ATOM 4476 O O . VAL B 1 211 ? 13.477 13.641 -2.609 1 98.88 211 VAL B O 1
ATOM 4479 N N . PRO B 1 212 ? 14.859 14.547 -1.045 1 98.38 212 PRO B N 1
ATOM 4480 C CA . PRO B 1 212 ? 15.18 15.344 0.14 1 98.38 212 PRO B CA 1
ATOM 4481 C C . PRO B 1 212 ? 15.023 16.844 -0.103 1 98.38 212 PRO B C 1
ATOM 4483 O O . PRO B 1 212 ? 15.094 17.297 -1.248 1 98.38 212 PRO B O 1
ATOM 4486 N N . ALA B 1 213 ? 14.703 17.516 0.972 1 98.75 213 ALA B N 1
ATOM 4487 C CA . ALA B 1 213 ? 14.672 18.969 0.89 1 98.75 213 ALA B CA 1
ATOM 4488 C C . ALA B 1 213 ? 16.016 19.516 0.41 1 98.75 213 ALA B C 1
ATOM 4490 O O . ALA B 1 213 ? 17.078 19.016 0.806 1 98.75 213 ALA B O 1
ATOM 4491 N N . ARG B 1 214 ? 16 20.547 -0.484 1 97.69 214 ARG B N 1
ATOM 4492 C CA . ARG B 1 214 ? 17.203 21.141 -1.046 1 97.69 214 ARG B CA 1
ATOM 4493 C C . ARG B 1 214 ? 17.75 22.234 -0.128 1 97.69 214 ARG B C 1
ATOM 4495 O O . ARG B 1 214 ? 17.734 23.422 -0.48 1 97.69 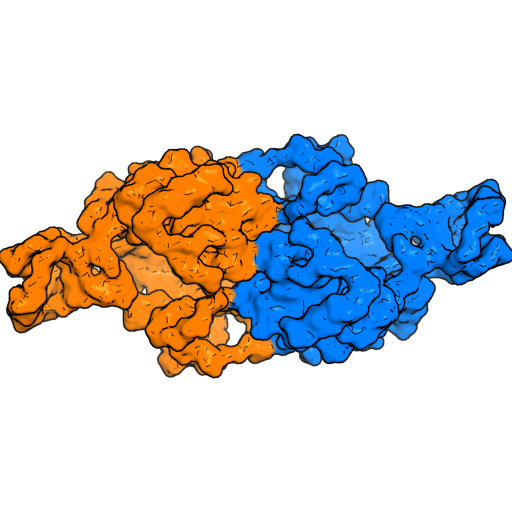214 ARG B O 1
ATOM 4502 N N . VAL B 1 215 ? 18.266 21.766 1.086 1 97.5 215 VAL B N 1
ATOM 4503 C CA . VAL B 1 215 ? 18.828 22.641 2.115 1 97.5 215 VAL B CA 1
ATOM 4504 C C . VAL B 1 215 ? 20.094 22.016 2.701 1 97.5 215 VAL B C 1
ATOM 4506 O O . VAL 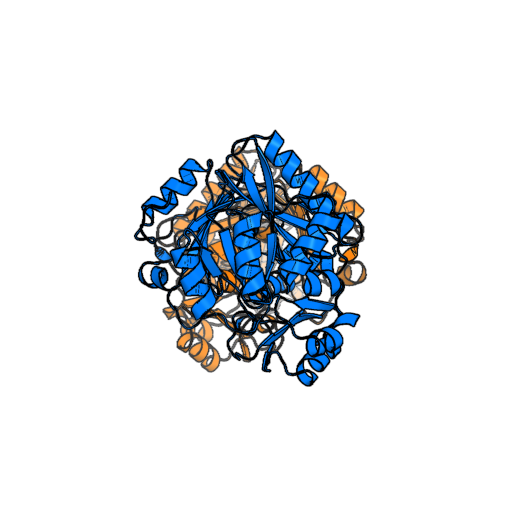B 1 215 ? 20.391 20.859 2.438 1 97.5 215 VAL B O 1
ATOM 4509 N N . GLU B 1 216 ? 20.875 22.781 3.457 1 97.06 216 GLU B N 1
ATOM 4510 C CA . GLU B 1 216 ? 22.125 22.312 4.051 1 97.06 216 GLU B CA 1
ATOM 4511 C C . GLU B 1 216 ? 21.875 21.234 5.098 1 97.06 216 GLU B C 1
ATOM 4513 O O . GLU B 1 216 ? 20.891 21.312 5.844 1 97.06 216 GLU B O 1
ATOM 4518 N N . PRO B 1 217 ? 22.75 20.297 5.18 1 97.44 217 PRO B N 1
ATOM 4519 C CA . PRO B 1 217 ? 22.562 19.172 6.105 1 97.44 217 PRO B CA 1
ATOM 4520 C C . PRO B 1 217 ? 22.375 19.625 7.551 1 97.44 217 PRO B C 1
ATOM 4522 O O . PRO B 1 217 ? 21.625 19 8.305 1 97.44 217 PRO B O 1
ATOM 4525 N N . ASP B 1 218 ? 23.031 20.672 7.91 1 97.88 218 ASP B N 1
ATOM 4526 C CA . ASP B 1 218 ? 22.922 21.156 9.281 1 97.88 218 ASP B CA 1
ATOM 4527 C C . ASP B 1 218 ? 21.5 21.641 9.578 1 97.88 218 ASP B C 1
ATOM 4529 O O . ASP B 1 218 ? 21 21.484 10.695 1 97.88 218 ASP B O 1
ATOM 4533 N N . ILE B 1 219 ? 20.859 22.266 8.594 1 98.06 219 ILE B N 1
ATOM 4534 C CA . ILE B 1 219 ? 19.484 22.734 8.75 1 98.06 219 ILE B CA 1
ATOM 4535 C C . ILE B 1 219 ? 18.562 21.531 8.891 1 98.06 219 ILE B C 1
ATOM 4537 O O . ILE B 1 219 ? 17.625 21.562 9.703 1 98.06 219 ILE B O 1
ATOM 4541 N N . LEU B 1 220 ? 18.844 20.484 8.109 1 98.19 220 LEU B N 1
ATOM 4542 C CA . LEU B 1 220 ? 18.047 19.266 8.195 1 98.19 220 LEU B CA 1
ATOM 4543 C C . LEU B 1 220 ? 18.141 18.656 9.586 1 98.19 220 LEU B C 1
ATOM 4545 O O . LEU B 1 220 ? 17.125 18.234 10.156 1 98.19 220 LEU B O 1
ATOM 4549 N N . GLU B 1 221 ? 19.312 18.594 10.078 1 98.38 221 GLU B N 1
ATOM 4550 C CA . GLU B 1 221 ? 19.516 18.031 11.406 1 98.38 221 GLU B CA 1
ATOM 4551 C C . GLU B 1 221 ? 18.828 18.859 12.477 1 98.38 221 GLU B C 1
ATOM 4553 O O . GLU B 1 221 ? 18.219 18.312 13.406 1 98.38 221 GLU B O 1
ATOM 4558 N N . GLU B 1 222 ? 18.938 20.141 12.344 1 98.5 222 GLU B N 1
ATOM 4559 C CA . GLU B 1 222 ? 18.281 21.031 13.305 1 98.5 222 GLU B CA 1
ATOM 4560 C C . GLU B 1 222 ? 16.766 20.859 13.242 1 98.5 222 GLU B C 1
ATOM 4562 O O . GLU B 1 222 ? 16.094 20.812 14.281 1 98.5 222 GLU B O 1
ATOM 4567 N N . ALA B 1 223 ? 16.234 20.812 12.039 1 98.81 223 ALA B N 1
ATOM 4568 C CA . ALA B 1 223 ? 14.805 20.641 11.859 1 98.81 223 ALA B CA 1
ATOM 4569 C C . ALA B 1 223 ? 14.328 19.328 12.484 1 98.81 223 ALA B C 1
ATOM 4571 O O . ALA B 1 223 ? 13.273 19.281 13.117 1 98.81 223 ALA B O 1
ATOM 4572 N N . ARG B 1 224 ? 15.078 18.281 12.273 1 98.69 224 ARG B N 1
ATOM 4573 C CA . ARG B 1 224 ? 14.766 17 12.875 1 98.69 224 ARG B CA 1
ATOM 4574 C C . ARG B 1 224 ? 14.758 17.078 14.391 1 98.69 224 ARG B C 1
ATOM 4576 O O . ARG B 1 224 ? 13.828 16.609 15.047 1 98.69 224 ARG B O 1
ATOM 4583 N N . HIS B 1 225 ? 15.805 17.688 14.945 1 98.44 225 HIS B N 1
ATOM 4584 C CA . HIS B 1 225 ? 15.906 17.828 16.391 1 98.44 225 HIS B CA 1
ATOM 4585 C C . HIS B 1 225 ? 14.734 18.625 16.953 1 98.44 225 HIS B C 1
ATOM 4587 O O . HIS B 1 225 ? 14.188 18.281 18 1 98.44 225 HIS B O 1
ATOM 4593 N N . LEU B 1 226 ? 14.414 19.688 16.25 1 98.5 226 LEU B N 1
ATOM 4594 C CA . LEU B 1 226 ? 13.289 20.531 16.641 1 98.5 226 LEU B CA 1
ATOM 4595 C C . LEU B 1 226 ? 12 19.719 16.703 1 98.5 226 LEU B C 1
ATOM 4597 O O . LEU B 1 226 ? 11.227 19.844 17.656 1 98.5 226 LEU B O 1
ATOM 4601 N N . ALA B 1 227 ? 11.742 18.906 15.727 1 98.69 227 ALA B N 1
ATOM 4602 C CA . ALA B 1 227 ? 10.523 18.109 15.68 1 98.69 227 ALA B CA 1
ATOM 4603 C C . ALA B 1 227 ? 10.492 17.078 16.812 1 98.69 227 ALA B C 1
ATOM 4605 O O . ALA B 1 227 ? 9.438 16.844 17.422 1 98.69 227 ALA B O 1
ATOM 4606 N N . LEU B 1 228 ? 11.625 16.453 17.094 1 98.56 228 LEU B N 1
ATOM 4607 C CA . LEU B 1 228 ? 11.727 15.492 18.172 1 98.56 228 LEU B CA 1
ATOM 4608 C C . LEU B 1 228 ? 11.484 16.172 19.516 1 98.56 228 LEU B C 1
ATOM 4610 O O . LEU B 1 228 ? 10.766 15.633 20.375 1 98.56 228 LEU B O 1
ATOM 4614 N N . GLN B 1 229 ? 12.07 17.359 19.672 1 98.12 229 GLN B N 1
ATOM 4615 C CA . GLN B 1 229 ? 11.883 18.141 20.891 1 98.12 229 GLN B CA 1
ATOM 4616 C C . GLN B 1 229 ? 10.406 18.484 21.094 1 98.12 229 GLN B C 1
ATOM 4618 O O . GLN B 1 229 ? 9.891 18.375 22.203 1 98.12 229 GLN B O 1
ATOM 4623 N N . LEU B 1 230 ? 9.805 18.906 20.047 1 98.38 230 LEU B N 1
ATOM 4624 C CA . LEU B 1 230 ? 8.383 19.25 20.109 1 98.38 230 LEU B CA 1
ATOM 4625 C C . LEU B 1 230 ? 7.539 18.031 20.453 1 98.38 230 LEU B C 1
ATOM 4627 O O . LEU B 1 230 ? 6.645 18.109 21.297 1 98.38 230 LEU B O 1
ATOM 4631 N N . ALA B 1 231 ? 7.793 16.938 19.828 1 98 231 ALA B N 1
ATOM 4632 C CA . ALA B 1 231 ? 7.066 15.703 20.078 1 98 231 ALA B CA 1
ATOM 4633 C C . ALA B 1 231 ? 7.188 15.289 21.547 1 98 231 ALA B C 1
ATOM 4635 O O . ALA B 1 231 ? 6.203 14.883 22.172 1 98 231 ALA B O 1
ATOM 4636 N N . ASP B 1 232 ? 8.391 15.406 22.078 1 97 232 ASP B N 1
ATOM 4637 C CA . ASP B 1 232 ? 8.633 15.086 23.484 1 97 232 ASP B CA 1
ATOM 4638 C C . ASP B 1 232 ? 7.844 16.016 24.406 1 97 232 ASP B C 1
ATOM 4640 O O . ASP B 1 232 ? 7.18 15.555 25.328 1 97 232 ASP B O 1
ATOM 4644 N N . HIS B 1 233 ? 7.906 17.266 24.094 1 96.75 233 HIS B N 1
ATOM 4645 C CA . HIS B 1 233 ? 7.281 18.281 24.938 1 96.75 233 HIS B CA 1
ATOM 4646 C C . HIS B 1 233 ? 5.773 18.062 25.016 1 96.75 233 HIS B C 1
ATOM 4648 O O . HIS B 1 233 ? 5.184 18.219 26.094 1 96.75 233 HIS B O 1
ATOM 4654 N N . ILE B 1 234 ? 5.18 17.672 23.938 1 96.12 234 ILE B N 1
ATOM 4655 C CA . ILE B 1 234 ? 3.723 17.641 23.922 1 96.12 234 ILE B CA 1
ATOM 4656 C C . ILE B 1 234 ? 3.24 16.234 24.281 1 96.12 234 ILE B C 1
ATOM 4658 O O . ILE B 1 234 ? 2.033 15.984 24.344 1 96.12 234 ILE B O 1
ATOM 4662 N N . GLY B 1 235 ? 4.148 15.305 24.453 1 95.5 235 GLY B N 1
ATOM 4663 C CA . GLY B 1 235 ? 3.736 13.938 24.719 1 95.5 235 GLY B CA 1
ATOM 4664 C C . GLY B 1 235 ? 2.977 13.305 23.578 1 95.5 235 GLY B C 1
ATOM 4665 O O . GLY B 1 235 ? 1.901 12.734 23.781 1 95.5 235 GLY B O 1
ATOM 4666 N N . LEU B 1 236 ? 3.549 13.414 22.453 1 96.62 236 LEU B N 1
ATOM 4667 C CA . LEU B 1 236 ? 2.91 12.977 21.219 1 96.62 236 LEU B CA 1
ATOM 4668 C C . LEU B 1 236 ? 2.705 11.469 21.219 1 96.62 236 LEU B C 1
ATOM 4670 O O . LEU B 1 236 ? 3.568 10.719 21.672 1 96.62 236 LEU B O 1
ATOM 4674 N N . ILE B 1 237 ? 1.608 10.992 20.828 1 97.69 237 ILE B N 1
ATOM 4675 C CA . ILE B 1 237 ? 1.356 9.656 20.312 1 97.69 237 ILE B CA 1
ATOM 4676 C C . ILE B 1 237 ? 0.722 9.75 18.922 1 97.69 237 ILE B C 1
ATOM 4678 O O . ILE B 1 237 ? -0.248 10.484 18.719 1 97.69 237 ILE B O 1
ATOM 4682 N N . GLY B 1 238 ? 1.259 9.047 17.969 1 98.12 238 GLY B N 1
ATOM 4683 C CA . GLY B 1 238 ? 0.807 9.195 16.594 1 98.12 238 GLY B CA 1
ATOM 4684 C C . GLY B 1 238 ? 1.672 10.133 15.781 1 98.12 238 GLY B C 1
ATOM 4685 O O . GLY B 1 238 ? 2.869 10.273 16.047 1 98.12 238 GLY B O 1
ATOM 4686 N N . THR B 1 239 ? 1.114 10.703 14.766 1 98.38 239 THR B N 1
ATOM 4687 C CA . THR B 1 239 ? 1.86 11.492 13.789 1 98.38 239 THR B CA 1
ATOM 4688 C C . THR B 1 239 ? 1.611 12.984 13.984 1 98.38 239 THR B C 1
ATOM 4690 O O . THR B 1 239 ? 0.497 13.391 14.312 1 98.38 239 THR B O 1
ATOM 4693 N N . LEU B 1 240 ? 2.623 13.766 13.812 1 98.06 240 LEU B N 1
ATOM 4694 C CA . LEU B 1 240 ? 2.584 15.227 13.797 1 98.06 240 LEU B CA 1
ATOM 4695 C C . LEU B 1 240 ? 3.377 15.781 12.625 1 98.06 240 LEU B C 1
ATOM 4697 O O . LEU B 1 240 ? 4.527 15.398 12.406 1 98.06 240 LEU B O 1
ATOM 4701 N N . ALA B 1 241 ? 2.75 16.594 11.875 1 98.31 241 ALA B N 1
ATOM 4702 C CA . ALA B 1 241 ? 3.473 17.344 10.844 1 98.31 241 ALA B CA 1
ATOM 4703 C C . ALA B 1 241 ? 3.906 18.703 11.367 1 98.31 241 ALA B C 1
ATOM 4705 O O . ALA B 1 241 ? 3.082 19.484 11.844 1 98.31 241 ALA B O 1
ATOM 4706 N N . VAL B 1 242 ? 5.145 18.969 11.273 1 98.69 242 VAL B N 1
ATOM 4707 C CA . VAL B 1 242 ? 5.715 20.25 11.672 1 98.69 242 VAL B CA 1
ATOM 4708 C C . VAL B 1 242 ? 6.137 21.031 10.438 1 98.69 242 VAL B C 1
ATOM 4710 O O . VAL B 1 242 ? 7.113 20.688 9.773 1 98.69 242 VAL B O 1
ATOM 4713 N N . GLU B 1 243 ? 5.406 22.047 10.164 1 98.25 243 GLU B N 1
ATOM 4714 C CA . GLU B 1 243 ? 5.766 22.922 9.055 1 98.25 243 GLU B CA 1
ATOM 4715 C C . GLU B 1 243 ? 6.68 24.047 9.516 1 98.25 243 GLU B C 1
ATOM 4717 O O . GLU B 1 243 ? 6.371 24.766 10.477 1 98.25 243 GLU B O 1
ATOM 4722 N N . LEU B 1 244 ? 7.75 24.234 8.781 1 98.75 244 LEU B N 1
ATOM 4723 C CA . LEU B 1 244 ? 8.781 25.188 9.195 1 98.75 244 LEU B CA 1
ATOM 4724 C C . LEU B 1 244 ? 9.109 26.172 8.078 1 98.75 244 LEU B C 1
ATOM 4726 O O . LEU B 1 244 ? 9.055 25.797 6.898 1 98.75 244 LEU B O 1
ATOM 4730 N N . PHE B 1 245 ? 9.484 27.359 8.484 1 98.38 245 PHE B N 1
ATOM 4731 C CA . PHE B 1 245 ? 10.109 28.344 7.605 1 98.38 245 PHE B CA 1
ATOM 4732 C C . PHE B 1 245 ? 11.617 28.406 7.844 1 98.38 245 PHE B C 1
ATOM 4734 O O . PHE B 1 245 ? 12.062 28.391 8.992 1 98.38 245 PHE B O 1
ATOM 4741 N N . ILE B 1 246 ? 12.312 28.312 6.781 1 98.62 246 ILE B N 1
ATOM 4742 C CA . ILE B 1 246 ? 13.75 28.578 6.848 1 98.62 246 ILE B CA 1
ATOM 4743 C C . ILE B 1 246 ? 14.023 30.031 6.457 1 98.62 246 ILE B C 1
ATOM 4745 O O . ILE B 1 246 ? 13.703 30.453 5.344 1 98.62 246 ILE B O 1
ATOM 4749 N N . MET B 1 247 ? 14.648 30.75 7.383 1 97.5 247 MET B N 1
ATOM 4750 C CA . MET B 1 247 ? 15.008 32.125 7.105 1 97.5 247 MET B CA 1
ATOM 4751 C C . MET B 1 247 ? 16.312 32.219 6.332 1 97.5 247 MET B C 1
ATOM 4753 O O . MET B 1 247 ? 17.016 31.203 6.184 1 97.5 247 MET B O 1
ATOM 4757 N N . GLU B 1 248 ? 16.641 33.406 5.848 1 96.62 248 GLU B N 1
ATOM 4758 C CA . GLU B 1 248 ? 17.859 33.594 5.07 1 96.62 248 GLU B CA 1
ATOM 4759 C C . GLU B 1 248 ? 19.094 33.219 5.879 1 96.62 248 GLU B C 1
ATOM 4761 O O . GLU B 1 248 ? 20.062 32.688 5.328 1 96.62 248 GLU B O 1
ATOM 4766 N N . ASP B 1 249 ? 19.062 33.469 7.164 1 96.06 249 ASP B N 1
ATOM 4767 C CA . ASP B 1 249 ? 20.234 33.188 8 1 96.06 249 ASP B CA 1
ATOM 4768 C C . ASP B 1 249 ? 20.234 31.75 8.5 1 96.06 249 ASP B C 1
ATOM 4770 O O . ASP B 1 249 ? 21.109 31.375 9.289 1 96.06 249 ASP B O 1
ATOM 4774 N N . GLY B 1 250 ? 19.25 31.016 8.109 1 96.62 250 GLY B N 1
ATOM 4775 C CA . GLY B 1 250 ? 19.219 29.594 8.461 1 96.62 250 GLY B CA 1
ATOM 4776 C C . GLY B 1 250 ? 18.359 29.297 9.672 1 96.62 250 GLY B C 1
ATOM 4777 O O . GLY B 1 250 ? 18.109 28.141 9.992 1 96.62 250 GLY B O 1
ATOM 4778 N N . SER B 1 251 ? 17.891 30.328 10.32 1 97.25 251 SER B N 1
ATOM 4779 C CA . SER B 1 251 ? 17.047 30.094 11.484 1 97.25 251 SER B CA 1
ATOM 4780 C C . SER B 1 251 ? 15.727 29.438 11.094 1 97.25 251 SER B C 1
ATOM 4782 O O . SER B 1 251 ? 15.227 29.641 9.984 1 97.25 251 SER B O 1
ATOM 4784 N N . LEU B 1 252 ? 15.203 28.625 12.023 1 98.56 252 LEU B N 1
ATOM 4785 C CA . LEU B 1 252 ? 13.969 27.891 11.789 1 98.56 252 LEU B CA 1
ATOM 4786 C C . LEU B 1 252 ? 12.828 28.453 12.633 1 98.56 252 LEU B C 1
ATOM 4788 O O . LEU B 1 252 ? 13.008 28.75 13.812 1 98.56 252 LEU B O 1
ATOM 4792 N N . TYR B 1 253 ? 11.633 28.688 11.992 1 98.56 253 TYR B N 1
ATOM 4793 C CA . TYR B 1 253 ? 10.398 29.078 12.656 1 98.56 253 TYR B CA 1
ATOM 4794 C C . TYR B 1 253 ? 9.289 28.078 12.391 1 98.56 253 TYR B C 1
ATOM 4796 O O . TYR B 1 253 ? 9.07 27.672 11.242 1 98.56 253 TYR B O 1
ATOM 4804 N N . VAL B 1 254 ? 8.648 27.641 13.461 1 98.62 254 VAL B N 1
ATOM 4805 C CA . VAL B 1 254 ? 7.504 26.75 13.273 1 98.62 254 VAL B CA 1
ATOM 4806 C C . VAL B 1 254 ? 6.324 27.547 12.727 1 98.62 254 VAL B C 1
ATOM 4808 O O . VAL B 1 254 ? 5.922 28.547 13.312 1 98.62 254 VAL B O 1
ATOM 4811 N N . ASN B 1 255 ? 5.828 27.188 11.609 1 96.06 255 ASN B N 1
ATOM 4812 C CA . ASN B 1 255 ? 4.684 27.828 10.977 1 96.06 255 ASN B CA 1
ATOM 4813 C C . ASN B 1 255 ? 3.365 27.266 11.492 1 96.06 255 ASN B C 1
ATOM 4815 O O . ASN B 1 255 ? 2.502 28.016 11.953 1 96.06 255 ASN B O 1
ATOM 4819 N N . GLU B 1 256 ? 3.242 26.031 11.445 1 93.44 256 GLU B N 1
ATOM 4820 C CA . GLU B 1 256 ? 2.012 25.375 11.875 1 93.44 256 GLU B CA 1
ATOM 4821 C C . GLU B 1 256 ? 2.246 23.891 12.148 1 93.44 256 GLU B C 1
ATOM 4823 O O . GLU B 1 256 ? 3.268 23.328 11.742 1 93.44 256 GLU B O 1
ATOM 4828 N N . LEU B 1 257 ? 1.311 23.328 12.906 1 96.25 257 LEU B N 1
ATOM 4829 C CA . LEU B 1 257 ? 1.317 21.922 13.266 1 96.25 257 LEU B CA 1
ATOM 4830 C C . LEU B 1 257 ? 0.048 21.234 12.773 1 96.25 257 LEU B C 1
ATOM 4832 O O . LEU B 1 257 ? -1.031 21.828 12.789 1 96.25 257 LEU B O 1
ATOM 4836 N N . ALA B 1 258 ? 0.158 20.016 12.336 1 95.38 258 ALA B N 1
ATOM 4837 C CA . ALA B 1 258 ? -0.978 19.141 12.07 1 95.38 258 ALA B CA 1
ATOM 4838 C C . ALA B 1 258 ? -0.814 17.797 12.781 1 95.38 258 ALA B C 1
ATOM 4840 O O . ALA B 1 258 ? 0.068 17.016 12.438 1 95.38 258 ALA B O 1
ATOM 4841 N N . PRO B 1 259 ? -1.619 17.516 13.805 1 96.06 259 PRO B N 1
ATOM 4842 C CA . PRO B 1 259 ? -1.463 16.297 14.586 1 96.06 259 PRO B CA 1
ATOM 4843 C C . PRO B 1 259 ? -2.139 15.086 13.938 1 96.06 259 PRO B C 1
ATOM 4845 O O . PRO B 1 259 ? -2.939 14.406 14.578 1 96.06 259 PRO B O 1
ATOM 4848 N N . ARG B 1 260 ? -1.849 14.836 12.727 1 96.38 260 ARG B N 1
ATOM 4849 C CA . ARG B 1 260 ? -2.324 13.773 11.844 1 96.38 260 ARG B CA 1
ATOM 4850 C C . ARG B 1 260 ? -1.38 13.57 10.664 1 96.38 260 ARG B C 1
ATOM 4852 O O . ARG B 1 260 ? -0.481 14.383 10.438 1 96.38 260 ARG B O 1
ATOM 4859 N N . PRO B 1 261 ? -1.531 12.43 9.891 1 97.69 261 PRO B N 1
ATOM 4860 C CA . PRO B 1 261 ? -0.82 12.398 8.609 1 97.69 261 PRO B CA 1
ATOM 4861 C C . PRO B 1 261 ? -1.065 13.648 7.77 1 97.69 261 PRO B C 1
ATOM 4863 O O . PRO B 1 261 ? -2.092 14.32 7.934 1 97.69 261 PRO B O 1
ATOM 4866 N N . HIS B 1 262 ? -0.128 14.008 7 1 97.81 262 HIS B N 1
ATOM 4867 C CA . HIS B 1 262 ? -0.144 15.305 6.332 1 97.81 262 HIS B CA 1
ATOM 4868 C C . HIS B 1 262 ? 0.15 15.164 4.844 1 97.81 262 HIS B C 1
ATOM 4870 O O . HIS B 1 262 ? 0.866 14.25 4.434 1 97.81 262 HIS B O 1
ATOM 4876 N N . ASN B 1 263 ? -0.328 16.031 4.035 1 97.25 263 ASN B N 1
ATOM 4877 C CA . ASN B 1 263 ? -0.144 16.016 2.588 1 97.25 263 ASN B CA 1
ATOM 4878 C C . ASN B 1 263 ? 1.334 16.062 2.211 1 97.25 263 ASN B C 1
ATOM 4880 O O . ASN B 1 263 ? 1.75 15.43 1.241 1 97.25 263 ASN B O 1
ATOM 4884 N N . SER B 1 264 ? 2.092 16.797 2.969 1 98.5 264 SER B N 1
ATOM 4885 C CA . SER B 1 264 ? 3.512 16.922 2.666 1 98.5 264 SER B CA 1
ATOM 4886 C C . SER B 1 264 ? 4.266 15.633 2.967 1 98.5 264 SER B C 1
ATOM 4888 O O . SER B 1 264 ? 5.473 15.547 2.727 1 98.5 264 SER B O 1
ATOM 4890 N N . GLY B 1 265 ? 3.562 14.602 3.463 1 98.75 265 GLY B N 1
ATOM 4891 C CA . GLY B 1 265 ? 4.176 13.312 3.742 1 98.75 265 GLY B CA 1
ATOM 4892 C C . GLY B 1 265 ? 3.723 12.219 2.797 1 98.75 265 GLY B C 1
ATOM 4893 O O . GLY B 1 265 ? 4.102 11.055 2.955 1 98.75 265 GLY B O 1
ATOM 4894 N N . HIS B 1 266 ? 2.93 12.586 1.75 1 98.81 266 HIS B N 1
ATOM 4895 C CA . HIS B 1 266 ? 2.357 11.586 0.854 1 98.81 266 HIS B CA 1
ATOM 4896 C C . HIS B 1 266 ? 3.445 10.852 0.081 1 98.81 266 HIS B C 1
ATOM 4898 O O . HIS B 1 266 ? 3.248 9.711 -0.347 1 98.81 266 HIS B O 1
ATOM 4904 N N . TYR B 1 267 ? 4.684 11.5 -0.016 1 98.88 267 TYR B N 1
ATOM 4905 C CA . TYR B 1 267 ? 5.801 10.883 -0.717 1 98.88 267 TYR B CA 1
ATOM 4906 C C . TYR B 1 267 ? 6.215 9.578 -0.043 1 98.88 267 TYR B C 1
ATOM 4908 O O . TYR B 1 267 ? 6.754 8.68 -0.692 1 98.88 267 TYR B O 1
ATOM 4916 N N . THR B 1 268 ? 5.945 9.438 1.263 1 98.88 268 THR B N 1
ATOM 4917 C CA . THR B 1 268 ? 6.41 8.297 2.051 1 98.88 268 THR B CA 1
ATOM 4918 C C . THR B 1 268 ? 5.785 7 1.55 1 98.88 268 THR B C 1
ATOM 4920 O O . THR B 1 268 ? 6.324 5.918 1.776 1 98.88 268 THR B O 1
ATOM 4923 N N . ILE B 1 269 ? 4.641 7.094 0.861 1 98.75 269 ILE B N 1
ATOM 4924 C CA . ILE B 1 269 ? 3.914 5.926 0.376 1 98.75 269 ILE B CA 1
ATOM 4925 C C . ILE B 1 269 ? 4.777 5.16 -0.621 1 98.75 269 ILE B C 1
ATOM 4927 O O . ILE B 1 269 ? 4.789 3.926 -0.62 1 98.75 269 ILE B O 1
ATOM 4931 N N . ASP B 1 270 ? 5.562 5.914 -1.435 1 98.62 270 ASP B N 1
ATOM 4932 C CA . ASP B 1 270 ? 6.203 5.262 -2.57 1 98.62 270 ASP B CA 1
ATOM 4933 C C . ASP B 1 270 ? 7.723 5.312 -2.445 1 98.62 270 ASP B C 1
ATOM 4935 O O . ASP B 1 270 ? 8.438 4.66 -3.209 1 98.62 270 ASP B O 1
ATOM 4939 N N . ALA B 1 271 ? 8.227 6.062 -1.422 1 98.25 271 ALA B N 1
ATOM 4940 C CA . ALA B 1 271 ? 9.68 6.242 -1.463 1 98.25 271 ALA B CA 1
ATOM 4941 C C . ALA B 1 271 ? 10.312 5.879 -0.125 1 98.25 271 ALA B C 1
ATOM 4943 O O . ALA B 1 271 ? 11.539 5.891 0.011 1 98.25 271 ALA B O 1
ATOM 4944 N N . CYS B 1 272 ? 9.508 5.605 0.926 1 98.56 272 CYS B N 1
ATOM 4945 C CA . CYS B 1 272 ? 10.062 5.234 2.223 1 98.56 272 CYS B CA 1
ATOM 4946 C C . CYS B 1 272 ? 9.734 3.785 2.561 1 98.56 272 CYS B C 1
ATOM 4948 O O . CYS B 1 272 ? 8.773 3.225 2.043 1 98.56 272 CYS B O 1
ATOM 4950 N N . GLU B 1 273 ? 10.547 3.184 3.441 1 98.19 273 GLU B N 1
ATOM 4951 C CA . GLU B 1 273 ? 10.336 1.812 3.891 1 98.19 273 GLU B CA 1
ATOM 4952 C C . GLU B 1 273 ? 8.961 1.645 4.523 1 98.19 273 GLU B C 1
ATOM 4954 O O . GLU B 1 273 ? 8.312 0.61 4.348 1 98.19 273 GLU B O 1
ATOM 4959 N N . THR B 1 274 ? 8.539 2.66 5.242 1 98.62 274 THR B N 1
ATOM 4960 C CA . THR B 1 274 ? 7.238 2.721 5.891 1 98.62 274 THR B CA 1
ATOM 4961 C C . THR B 1 274 ? 6.531 4.031 5.559 1 98.62 274 THR B C 1
ATOM 4963 O O . THR B 1 274 ? 7.137 5.102 5.617 1 98.62 274 THR B O 1
ATOM 4966 N N . SER B 1 275 ? 5.27 3.988 5.156 1 98.81 275 SER B N 1
ATOM 4967 C CA . SER B 1 275 ? 4.527 5.211 4.863 1 98.81 275 SER B CA 1
ATOM 4968 C C . SER B 1 275 ? 4.082 5.91 6.145 1 98.81 275 SER B C 1
ATOM 4970 O O . SER B 1 275 ? 3.992 5.277 7.203 1 98.81 275 SER B O 1
ATOM 4972 N N . GLN B 1 276 ? 3.797 7.211 6.055 1 98.88 276 GLN B N 1
ATOM 4973 C CA . GLN B 1 276 ? 3.309 7.934 7.227 1 98.88 276 GLN B CA 1
ATOM 4974 C C . GLN B 1 276 ? 1.992 7.344 7.727 1 98.88 276 GLN B C 1
ATOM 4976 O O . GLN B 1 276 ? 1.682 7.426 8.914 1 98.88 276 GLN B O 1
ATOM 4981 N N . PHE B 1 277 ? 1.211 6.711 6.859 1 98.88 277 PHE B N 1
ATOM 4982 C CA . PHE B 1 277 ? -0.079 6.141 7.23 1 98.88 277 PHE B CA 1
ATOM 4983 C C . PHE B 1 277 ? 0.108 4.848 8.016 1 98.88 277 PHE B C 1
ATOM 4985 O O . PHE B 1 277 ? -0.496 4.672 9.078 1 98.88 277 PHE B O 1
ATOM 4992 N N . GLU B 1 278 ? 0.944 3.975 7.457 1 98.81 278 GLU B N 1
ATOM 4993 C CA . GLU B 1 278 ? 1.284 2.777 8.219 1 98.81 278 GLU B CA 1
ATOM 4994 C C . GLU B 1 278 ? 1.895 3.141 9.57 1 98.81 278 GLU B C 1
ATOM 4996 O O . GLU B 1 278 ? 1.555 2.539 10.594 1 98.81 278 GLU B O 1
ATOM 5001 N N . GLN B 1 279 ? 2.771 4.102 9.539 1 98.88 279 GLN B N 1
ATOM 5002 C CA . GLN B 1 279 ? 3.463 4.516 10.758 1 98.88 279 GLN B CA 1
ATOM 5003 C C . GLN B 1 279 ? 2.477 5.012 11.805 1 98.88 279 GLN B C 1
ATOM 5005 O O . GLN B 1 279 ? 2.598 4.676 12.984 1 98.88 279 GLN B O 1
ATOM 5010 N N . HIS B 1 280 ? 1.528 5.824 11.367 1 98.75 280 HIS B N 1
ATOM 5011 C CA . HIS B 1 280 ? 0.5 6.328 12.273 1 98.75 280 HIS B CA 1
ATOM 5012 C C . HIS B 1 280 ? -0.32 5.188 12.859 1 98.75 280 HIS B C 1
ATOM 5014 O O . HIS B 1 280 ? -0.576 5.16 14.07 1 98.75 280 HIS B O 1
ATOM 5020 N N . ILE B 1 281 ? -0.74 4.223 12.023 1 98.69 281 ILE B N 1
ATOM 5021 C CA . ILE B 1 281 ? -1.517 3.07 12.469 1 98.69 281 ILE B CA 1
ATOM 5022 C C . ILE B 1 281 ? -0.711 2.268 13.492 1 98.69 281 ILE B C 1
ATOM 5024 O O . ILE B 1 281 ? -1.239 1.863 14.531 1 98.69 281 ILE B O 1
ATOM 5028 N N . ARG B 1 282 ? 0.619 2.051 13.18 1 98.62 282 ARG B N 1
ATOM 5029 C CA . ARG B 1 282 ? 1.481 1.351 14.125 1 98.62 282 ARG B CA 1
ATOM 5030 C C . ARG B 1 282 ? 1.503 2.059 15.477 1 98.62 282 ARG B C 1
ATOM 5032 O O . ARG B 1 282 ? 1.352 1.421 16.516 1 98.62 282 ARG B O 1
ATOM 5039 N N . ALA B 1 283 ? 1.613 3.338 15.43 1 98.62 283 ALA B N 1
ATOM 5040 C CA . ALA B 1 283 ? 1.73 4.125 16.656 1 98.62 283 ALA B CA 1
ATOM 5041 C C . ALA B 1 283 ? 0.464 4.016 17.5 1 98.62 283 ALA B C 1
ATOM 5043 O O . ALA B 1 283 ? 0.532 3.73 18.703 1 98.62 283 ALA B O 1
ATOM 5044 N N . ILE B 1 284 ? -0.693 4.172 16.891 1 98.06 284 ILE B N 1
ATOM 5045 C CA . ILE B 1 284 ? -1.925 4.285 17.672 1 98.06 284 ILE B CA 1
ATOM 5046 C C . ILE B 1 284 ? -2.408 2.895 18.078 1 98.06 284 ILE B C 1
ATOM 5048 O O . ILE B 1 284 ? -3.297 2.764 18.922 1 98.06 284 ILE B O 1
ATOM 5052 N N . THR B 1 285 ? -1.879 1.82 17.469 1 97.81 285 THR B N 1
ATOM 5053 C CA . THR B 1 285 ? -2.279 0.465 17.828 1 97.81 285 THR B CA 1
ATOM 5054 C C . THR B 1 285 ? -1.259 -0.168 18.766 1 97.81 285 THR B C 1
ATOM 5056 O O . THR B 1 285 ? -1.398 -1.331 19.156 1 97.81 285 THR B O 1
ATOM 5059 N N . GLY B 1 286 ? -0.208 0.528 19.062 1 97.25 286 GLY B N 1
ATOM 5060 C CA . GLY B 1 286 ? 0.761 0.053 20.047 1 97.25 286 GLY B CA 1
ATOM 5061 C C . GLY B 1 286 ? 1.844 -0.817 19.422 1 97.25 286 GLY B C 1
ATOM 5062 O O . GLY B 1 286 ? 2.605 -1.466 20.156 1 97.25 286 GLY B O 1
ATOM 5063 N N . MET B 1 287 ? 1.96 -0.875 18.109 1 97.94 287 MET B N 1
ATOM 5064 C CA . MET B 1 287 ? 3.033 -1.602 17.438 1 97.94 287 MET B CA 1
ATOM 5065 C C . MET B 1 287 ? 4.344 -0.828 17.516 1 97.94 287 MET B C 1
ATOM 5067 O O . MET B 1 287 ? 4.344 0.38 17.766 1 97.94 287 MET B O 1
ATOM 5071 N N . LYS B 1 288 ? 5.453 -1.562 17.344 1 98.12 288 LYS B N 1
ATOM 5072 C CA . LYS B 1 288 ? 6.711 -0.858 17.125 1 98.12 288 LYS B CA 1
ATOM 5073 C C . LYS B 1 288 ? 6.68 -0.063 15.828 1 98.12 288 LYS B C 1
ATOM 5075 O O . LYS B 1 288 ? 6.062 -0.492 14.844 1 98.12 288 LYS B O 1
ATOM 5080 N N . LEU B 1 289 ? 7.289 1.098 15.875 1 98.62 289 LEU B N 1
ATOM 5081 C CA . LEU B 1 289 ? 7.32 1.902 14.656 1 98.62 289 LEU B CA 1
ATOM 5082 C C . LEU B 1 289 ? 8.211 1.256 13.602 1 98.62 289 LEU B C 1
ATOM 5084 O O . LEU B 1 289 ? 9.164 0.544 13.93 1 98.62 289 LEU B O 1
ATOM 5088 N N . GLY B 1 290 ? 7.832 1.402 12.344 1 98.25 290 GLY B N 1
ATOM 5089 C CA . GLY B 1 290 ? 8.656 0.946 11.242 1 98.25 290 GLY B CA 1
ATOM 5090 C C . GLY B 1 290 ? 9.797 1.892 10.922 1 98.25 290 GLY B C 1
ATOM 5091 O O . GLY B 1 290 ? 9.812 3.035 11.375 1 98.25 290 GLY B O 1
ATOM 5092 N N . ARG B 1 291 ? 10.797 1.435 10.156 1 98.06 291 ARG B N 1
ATOM 5093 C CA . ARG B 1 291 ? 11.898 2.268 9.688 1 98.06 291 ARG B CA 1
ATOM 5094 C C . ARG B 1 291 ? 11.422 3.244 8.617 1 98.06 291 ARG B C 1
ATOM 5096 O O . ARG B 1 291 ? 10.547 2.918 7.812 1 98.06 291 ARG B O 1
ATOM 5103 N N . THR B 1 292 ? 12 4.422 8.586 1 98.5 292 THR B N 1
ATOM 5104 C CA . THR B 1 292 ? 11.516 5.473 7.699 1 98.5 292 THR B CA 1
ATOM 5105 C C . THR B 1 292 ? 12.523 5.762 6.594 1 98.5 292 THR B C 1
ATOM 5107 O O . THR B 1 292 ? 12.477 6.816 5.957 1 98.5 292 THR B O 1
ATOM 5110 N N . THR B 1 293 ? 13.391 4.832 6.266 1 97.94 293 THR B N 1
ATOM 5111 C CA . THR B 1 293 ? 14.469 4.992 5.293 1 97.94 293 THR B CA 1
ATOM 5112 C C . THR B 1 293 ? 13.914 5.461 3.947 1 97.94 293 THR B C 1
ATOM 5114 O O . THR B 1 293 ? 12.945 4.898 3.441 1 97.94 293 THR B O 1
ATOM 5117 N N . LEU B 1 294 ? 14.523 6.527 3.402 1 98.38 294 LEU B N 1
ATOM 5118 C CA . LEU B 1 294 ? 14.227 6.977 2.049 1 98.38 294 LEU B CA 1
ATOM 5119 C C . LEU B 1 294 ? 14.953 6.129 1.016 1 98.38 294 LEU B C 1
ATOM 5121 O O . LEU B 1 294 ? 16.188 6.023 1.05 1 98.38 294 LEU B O 1
ATOM 5125 N N . TYR B 1 295 ? 14.281 5.574 0.064 1 97.56 295 TYR B N 1
ATOM 5126 C CA . TYR B 1 295 ? 14.898 4.688 -0.917 1 97.56 295 TYR B CA 1
ATOM 5127 C C . TYR B 1 295 ? 15.422 5.477 -2.111 1 97.56 295 TYR B C 1
ATOM 5129 O O . TYR B 1 295 ? 16.438 5.113 -2.707 1 97.56 295 TYR B O 1
ATOM 5137 N N . THR B 1 296 ? 14.703 6.527 -2.5 1 97.62 296 THR B N 1
ATOM 5138 C CA . THR B 1 296 ? 15.008 7.297 -3.701 1 97.62 296 THR B CA 1
ATOM 5139 C C . THR B 1 296 ? 14.5 8.727 -3.57 1 97.62 296 THR B C 1
ATOM 5141 O O . THR B 1 296 ? 13.531 8.984 -2.846 1 97.62 296 THR B O 1
ATOM 5144 N N . PRO B 1 297 ? 15.211 9.68 -4.246 1 98.69 297 PRO B N 1
ATOM 5145 C CA . PRO B 1 297 ? 14.578 11 -4.359 1 98.69 297 PRO B CA 1
ATOM 5146 C C . PRO B 1 297 ? 13.188 10.93 -4.98 1 98.69 297 PRO B C 1
ATOM 5148 O O . PRO B 1 297 ? 12.906 10.039 -5.785 1 98.69 297 PRO B O 1
ATOM 5151 N N . ILE B 1 298 ? 12.391 11.82 -4.562 1 98.88 298 ILE B N 1
ATOM 5152 C CA . ILE B 1 298 ? 11 11.812 -5.008 1 98.88 298 ILE B CA 1
ATOM 5153 C C . ILE B 1 298 ? 10.43 13.219 -4.93 1 98.88 298 ILE B C 1
ATOM 5155 O O . ILE B 1 298 ? 10.828 14.016 -4.074 1 98.88 298 ILE B O 1
ATOM 5159 N N . VAL B 1 299 ? 9.531 13.539 -5.828 1 98.88 299 VAL B N 1
ATOM 5160 C CA . VAL B 1 299 ? 8.727 14.758 -5.75 1 98.88 299 VAL B CA 1
ATOM 5161 C C . VAL B 1 299 ? 7.246 14.398 -5.812 1 98.88 299 VAL B C 1
ATOM 5163 O O . VAL B 1 299 ? 6.797 13.734 -6.75 1 98.88 299 VAL B O 1
ATOM 5166 N N . MET B 1 300 ? 6.535 14.742 -4.777 1 98.81 300 MET B N 1
ATOM 5167 C CA . MET B 1 300 ? 5.078 14.625 -4.773 1 98.81 300 MET B CA 1
ATOM 5168 C C . MET B 1 300 ? 4.434 15.883 -5.344 1 98.81 300 MET B C 1
ATOM 5170 O O . MET B 1 300 ? 4.816 17 -4.988 1 98.81 300 MET B O 1
ATOM 5174 N N . VAL B 1 301 ? 3.484 15.758 -6.211 1 98.5 301 VAL B N 1
ATOM 5175 C CA . VAL B 1 301 ? 2.766 16.891 -6.773 1 98.5 301 VAL B CA 1
ATOM 5176 C C . VAL B 1 301 ? 1.261 16.688 -6.617 1 98.5 301 VAL B C 1
ATOM 5178 O O . VAL B 1 301 ? 0.73 15.641 -7.008 1 98.5 301 VAL B O 1
ATOM 5181 N N . ASN B 1 302 ? 0.58 17.672 -6.051 1 98.06 302 ASN B N 1
ATOM 5182 C CA . ASN B 1 302 ? -0.856 17.578 -5.809 1 98.06 302 ASN B CA 1
ATOM 5183 C C . ASN B 1 302 ? -1.652 17.75 -7.102 1 98.06 302 ASN B C 1
ATOM 5185 O O . ASN B 1 302 ? -1.287 18.547 -7.961 1 98.06 302 ASN B O 1
ATOM 5189 N N . LEU B 1 303 ? -2.672 16.984 -7.215 1 98.12 303 LEU B N 1
ATOM 5190 C CA . LEU B 1 303 ? -3.691 17.125 -8.25 1 98.12 303 LEU B CA 1
ATOM 5191 C C . LEU B 1 303 ? -4.941 17.797 -7.691 1 98.12 303 LEU B C 1
ATOM 5193 O O . LEU B 1 303 ? -5.613 17.25 -6.82 1 98.12 303 LEU B O 1
ATOM 5197 N N . LEU B 1 304 ? -5.207 18.969 -8.188 1 97.31 304 LEU B N 1
ATOM 5198 C CA . LEU B 1 304 ? -6.41 19.703 -7.789 1 97.31 304 LEU B CA 1
ATOM 5199 C C . LEU B 1 304 ? -7.527 19.5 -8.805 1 97.31 304 LEU B C 1
ATOM 5201 O O . LEU B 1 304 ? -7.309 18.891 -9.867 1 97.31 304 LEU B O 1
ATOM 5205 N N . GLY B 1 305 ? -8.727 19.969 -8.391 1 97 305 GLY B N 1
ATOM 5206 C CA . GLY B 1 305 ? -9.875 19.812 -9.266 1 97 305 GLY B CA 1
ATOM 5207 C C . GLY B 1 305 ? -9.617 20.297 -10.68 1 97 305 GLY B C 1
ATOM 5208 O O . GLY B 1 305 ? -10.008 19.641 -11.648 1 97 305 GLY B O 1
ATOM 5209 N N . GLU B 1 306 ? -8.922 21.406 -10.867 1 96.19 306 GLU B N 1
ATOM 5210 C CA . GLU B 1 306 ? -8.688 22.016 -12.164 1 96.19 306 GLU B CA 1
ATOM 5211 C C . GLU B 1 306 ? -7.691 21.203 -12.992 1 96.19 306 GLU B C 1
ATOM 5213 O O . GLU B 1 306 ? -7.559 21.422 -14.203 1 96.19 306 GLU B O 1
ATOM 5218 N N . HIS B 1 307 ? -6.98 20.234 -12.391 1 96.69 307 HIS B N 1
ATOM 5219 C CA . HIS B 1 307 ? -5.965 19.453 -13.094 1 96.69 307 HIS B CA 1
ATOM 5220 C C . HIS B 1 307 ? -6.547 18.141 -13.625 1 96.69 307 HIS B C 1
ATOM 5222 O O . HIS B 1 307 ? -5.934 17.484 -14.469 1 96.69 307 HIS B O 1
ATOM 5228 N N . MET B 1 308 ? -7.75 17.781 -13.203 1 96.5 308 MET B N 1
ATOM 5229 C CA . MET B 1 308 ? -8.289 16.438 -13.422 1 96.5 308 MET B CA 1
ATOM 5230 C C . MET B 1 308 ? -8.586 16.203 -14.898 1 96.5 308 MET B C 1
ATOM 5232 O O . MET B 1 308 ? -8.438 15.086 -15.398 1 96.5 308 MET B O 1
ATOM 5236 N N . ASP B 1 309 ? -8.961 17.203 -15.617 1 95.31 309 ASP B N 1
ATOM 5237 C CA . ASP B 1 309 ? -9.289 17.062 -17.031 1 95.31 309 ASP B CA 1
ATOM 5238 C C . ASP B 1 309 ? -8.039 16.75 -17.859 1 95.31 309 ASP B C 1
ATOM 5240 O O . ASP B 1 309 ? -8.133 16.109 -18.906 1 95.31 309 ASP B O 1
ATOM 5244 N N . GLU B 1 310 ? -6.891 17.219 -17.344 1 95.81 310 GLU B N 1
ATOM 5245 C CA . GLU B 1 310 ? -5.641 17.016 -18.062 1 95.81 310 GLU B CA 1
ATOM 5246 C C . GLU B 1 310 ? -4.996 15.688 -17.703 1 95.81 310 GLU B C 1
ATOM 5248 O O . GLU B 1 310 ? -4.082 15.227 -18.391 1 95.81 310 GLU B O 1
ATOM 5253 N N . LEU B 1 311 ? -5.441 15.102 -16.703 1 96.88 311 LEU B N 1
ATOM 5254 C CA . LEU B 1 311 ? -4.852 13.852 -16.234 1 96.88 311 LEU B CA 1
ATOM 5255 C C . LEU B 1 311 ? -5.289 12.68 -17.109 1 96.88 311 LEU B C 1
ATOM 5257 O O . LEU B 1 311 ? -6.484 12.469 -17.312 1 96.88 311 LEU B O 1
ATOM 5261 N N . ASN B 1 312 ? -4.371 11.953 -17.625 1 96.69 312 ASN B N 1
ATOM 5262 C CA . ASN B 1 312 ? -4.574 10.688 -18.328 1 96.69 312 ASN B CA 1
ATOM 5263 C C . ASN B 1 312 ? -3.699 9.578 -17.75 1 96.69 312 ASN B C 1
ATOM 5265 O O . ASN B 1 312 ? -2.523 9.469 -18.094 1 96.69 312 ASN B O 1
ATOM 5269 N N . PRO B 1 313 ? -4.27 8.766 -16.891 1 96.44 313 PRO B N 1
ATOM 5270 C CA . PRO B 1 313 ? -3.494 7.734 -16.203 1 96.44 313 PRO B CA 1
ATOM 5271 C C . PRO B 1 313 ? -2.713 6.84 -17.172 1 96.44 313 PRO B C 1
ATOM 5273 O O . PRO B 1 313 ? -1.601 6.41 -16.844 1 96.44 313 PRO B O 1
ATOM 5276 N N . GLN B 1 314 ? -3.195 6.555 -18.312 1 95.25 314 GLN B N 1
ATOM 5277 C CA . GLN B 1 314 ? -2.596 5.617 -19.266 1 95.25 314 GLN B CA 1
ATOM 5278 C C . GLN B 1 314 ? -1.309 6.18 -19.859 1 95.25 314 GLN B C 1
ATOM 5280 O O . GLN B 1 314 ? -0.509 5.438 -20.438 1 95.25 314 GLN B O 1
ATOM 5285 N N . THR B 1 315 ? -1.082 7.469 -19.734 1 95.88 315 THR B N 1
ATOM 5286 C CA . THR B 1 315 ? 0.076 8.102 -20.359 1 95.88 315 THR B CA 1
ATOM 5287 C C . THR B 1 315 ? 1.154 8.398 -19.328 1 95.88 315 THR B C 1
ATOM 5289 O O . THR B 1 315 ? 2.254 8.836 -19.672 1 95.88 315 THR B O 1
ATOM 5292 N N . LEU B 1 316 ? 0.856 8.172 -18.031 1 97.81 316 LEU B N 1
ATOM 5293 C CA . LEU B 1 316 ? 1.837 8.461 -17 1 97.81 316 LEU B CA 1
ATOM 5294 C C . LEU B 1 316 ? 3.074 7.582 -17.156 1 97.81 316 LEU B C 1
ATOM 5296 O O . LEU B 1 316 ? 2.961 6.375 -17.391 1 97.81 316 LEU B O 1
ATOM 5300 N N . PRO B 1 317 ? 4.258 8.195 -17.062 1 97.75 317 PRO B N 1
ATOM 5301 C CA . PRO B 1 317 ? 5.488 7.414 -17.203 1 97.75 317 PRO B CA 1
ATOM 5302 C C . PRO B 1 317 ? 5.668 6.379 -16.094 1 97.75 317 PRO B C 1
ATOM 5304 O O . PRO B 1 317 ? 4.969 6.43 -15.078 1 97.75 317 PRO B O 1
ATOM 5307 N N . SER B 1 318 ? 6.629 5.445 -16.281 1 97.56 318 SER B N 1
ATOM 5308 C CA . SER B 1 318 ? 6.824 4.273 -15.43 1 97.56 318 SER B CA 1
ATOM 5309 C C . SER B 1 318 ? 7.289 4.676 -14.039 1 97.56 318 SER B C 1
ATOM 5311 O O . SER B 1 318 ? 7.168 3.898 -13.086 1 97.56 318 SER B O 1
ATOM 5313 N N . ASN B 1 319 ? 7.848 5.855 -13.891 1 97.94 319 ASN B N 1
ATOM 5314 C CA . ASN B 1 319 ? 8.375 6.273 -12.594 1 97.94 319 ASN B CA 1
ATOM 5315 C C . ASN B 1 319 ? 7.375 7.152 -11.844 1 97.94 319 ASN B C 1
ATOM 5317 O O . ASN B 1 319 ? 7.73 7.801 -10.859 1 97.94 319 ASN B O 1
ATOM 5321 N N . VAL B 1 320 ? 6.109 7.25 -12.367 1 98.69 320 VAL B N 1
ATOM 5322 C CA . VAL B 1 320 ? 5.074 8.078 -11.75 1 98.69 320 VAL B CA 1
ATOM 5323 C C . VAL B 1 320 ? 4.031 7.184 -11.078 1 98.69 320 VAL B C 1
ATOM 5325 O O . VAL B 1 320 ? 3.496 6.266 -11.711 1 98.69 320 VAL B O 1
ATOM 5328 N N . LYS B 1 321 ? 3.811 7.426 -9.781 1 98.75 321 LYS B N 1
ATOM 5329 C CA . LYS B 1 321 ? 2.793 6.734 -8.992 1 98.75 321 LYS B CA 1
ATOM 5330 C C . LYS B 1 321 ? 1.547 7.602 -8.828 1 98.75 321 LYS B C 1
ATOM 5332 O O . LYS B 1 321 ? 1.628 8.727 -8.32 1 98.75 321 LYS B O 1
ATOM 5337 N N . LEU B 1 322 ? 0.418 7.074 -9.203 1 98.69 322 LEU B N 1
ATOM 5338 C CA . LEU B 1 322 ? -0.855 7.785 -9.164 1 98.69 322 LEU B CA 1
ATOM 5339 C C . LEU B 1 322 ? -1.644 7.422 -7.91 1 98.69 322 LEU B C 1
ATOM 5341 O O . LEU B 1 322 ? -1.83 6.242 -7.605 1 98.69 322 LEU B O 1
ATOM 5345 N N . HIS B 1 323 ? -2.082 8.375 -7.16 1 98.81 323 HIS B N 1
ATOM 5346 C CA . HIS B 1 323 ? -3.012 8.219 -6.047 1 98.81 323 HIS B CA 1
ATOM 5347 C C . HIS B 1 323 ? -4.207 9.156 -6.191 1 98.81 323 HIS B C 1
ATOM 5349 O O . HIS B 1 323 ? -4.051 10.375 -6.152 1 98.81 323 HIS B O 1
ATOM 5355 N N . LEU B 1 324 ? -5.375 8.609 -6.34 1 98.44 324 LEU B N 1
ATOM 5356 C CA . LEU B 1 324 ? -6.609 9.391 -6.422 1 98.44 324 LEU B CA 1
ATOM 5357 C C . LEU B 1 324 ? -7.484 9.148 -5.195 1 98.44 324 LEU B C 1
ATOM 5359 O O . LEU B 1 324 ? -7.582 8.023 -4.703 1 98.44 324 LEU B O 1
ATOM 5363 N N . TYR B 1 325 ? -8.164 10.172 -4.758 1 97.88 325 TYR B N 1
ATOM 5364 C CA . TYR B 1 325 ? -8.828 10.125 -3.459 1 97.88 325 TYR B CA 1
ATOM 5365 C C . TYR B 1 325 ? -10.289 9.719 -3.607 1 97.88 325 TYR B C 1
ATOM 5367 O O . TYR B 1 325 ? -10.977 9.484 -2.613 1 97.88 325 TYR B O 1
ATOM 5375 N N . GLY B 1 326 ? -10.766 9.648 -4.797 1 95.62 326 GLY B N 1
ATOM 5376 C CA . GLY B 1 326 ? -12.133 9.188 -5.023 1 95.62 326 GLY B CA 1
ATOM 5377 C C . GLY B 1 326 ? -13.172 10.258 -4.73 1 95.62 326 GLY B C 1
ATOM 5378 O O . GLY B 1 326 ? -14.328 9.938 -4.461 1 95.62 326 GLY B O 1
ATOM 5379 N N . LYS B 1 327 ? -12.719 11.523 -4.754 1 95.38 327 LYS B N 1
ATOM 5380 C CA . LYS B 1 327 ? -13.68 12.602 -4.527 1 95.38 327 LYS B CA 1
ATOM 5381 C C . LYS B 1 327 ? -14.539 12.836 -5.766 1 95.38 327 LYS B C 1
ATOM 5383 O O . LYS B 1 327 ? -14.039 12.852 -6.887 1 95.38 327 LYS B O 1
ATOM 5388 N N . GLU B 1 328 ? -15.797 12.938 -5.586 1 90.19 328 GLU B N 1
ATOM 5389 C CA . GLU B 1 328 ? -16.781 12.953 -6.672 1 90.19 328 GLU B CA 1
ATOM 5390 C C . GLU B 1 328 ? -16.641 14.211 -7.52 1 90.19 328 GLU B C 1
ATOM 5392 O O . GLU B 1 328 ? -16.547 14.133 -8.742 1 90.19 328 GLU B O 1
ATOM 5397 N N . GLU B 1 329 ? -16.641 15.383 -6.879 1 92.94 329 GLU B N 1
ATOM 5398 C CA . GLU B 1 329 ? -16.656 16.641 -7.617 1 92.94 329 GLU B CA 1
ATOM 5399 C C . GLU B 1 329 ? -15.258 17.266 -7.648 1 92.94 329 GLU B C 1
ATOM 5401 O O . GLU B 1 329 ? -14.672 17.531 -6.598 1 92.94 329 GLU B O 1
ATOM 5406 N N . ALA B 1 330 ? -14.781 17.484 -8.844 1 94.75 330 ALA B N 1
ATOM 5407 C CA . ALA B 1 330 ? -13.5 18.156 -9.039 1 94.75 330 ALA B CA 1
ATOM 5408 C C . ALA B 1 330 ? -13.672 19.672 -9 1 94.75 330 ALA B C 1
ATOM 5410 O O . ALA B 1 330 ? -13.641 20.344 -10.039 1 94.75 330 ALA B O 1
ATOM 5411 N N . LYS B 1 331 ? -13.742 20.203 -7.867 1 95.06 331 LYS B N 1
ATOM 5412 C CA . LYS B 1 331 ? -13.867 21.656 -7.699 1 95.06 331 LYS B CA 1
ATOM 5413 C C . LYS B 1 331 ? -12.5 22.328 -7.711 1 95.06 331 LYS B C 1
ATOM 5415 O O . LYS B 1 331 ? -11.492 21.719 -7.336 1 95.06 331 LYS B O 1
ATOM 5420 N N . GLN B 1 332 ? -12.547 23.562 -8.133 1 94.25 332 GLN B N 1
ATOM 5421 C CA . GLN B 1 332 ? -11.312 24.344 -8.133 1 94.25 332 GLN B CA 1
ATOM 5422 C C . GLN B 1 332 ? -10.703 24.406 -6.734 1 94.25 332 GLN B C 1
ATOM 5424 O O . GLN B 1 332 ? -11.398 24.688 -5.758 1 94.25 332 GLN B O 1
ATOM 5429 N N . GLY B 1 333 ? -9.398 24.078 -6.664 1 93.12 333 GLY B N 1
ATOM 5430 C CA . GLY B 1 333 ? -8.672 24.188 -5.41 1 93.12 333 GLY B CA 1
ATOM 5431 C C . GLY B 1 333 ? -8.797 22.953 -4.547 1 93.12 333 GLY B C 1
ATOM 5432 O O . GLY B 1 333 ? -8.086 22.812 -3.549 1 93.12 333 GLY B O 1
ATOM 5433 N N . ARG B 1 334 ? -9.672 21.984 -4.965 1 95 334 ARG B N 1
ATOM 5434 C CA . ARG B 1 334 ? -9.883 20.781 -4.176 1 95 334 ARG B CA 1
ATOM 5435 C C . ARG B 1 334 ? -8.828 19.734 -4.492 1 95 334 ARG B C 1
ATOM 5437 O O . ARG B 1 334 ? -8.602 19.406 -5.66 1 95 334 ARG B O 1
ATOM 5444 N N . LYS B 1 335 ? -8.18 19.266 -3.441 1 96.25 335 LYS B N 1
ATOM 5445 C CA . LYS B 1 335 ? -7.207 18.203 -3.633 1 96.25 335 LYS B CA 1
ATOM 5446 C C . LYS B 1 335 ? -7.895 16.891 -4.039 1 96.25 335 LYS B C 1
ATOM 5448 O O . LYS B 1 335 ? -8.633 16.312 -3.246 1 96.25 335 LYS B O 1
ATOM 5453 N N . MET B 1 336 ? -7.66 16.422 -5.254 1 98.06 336 MET B N 1
ATOM 5454 C CA . MET B 1 336 ? -8.312 15.234 -5.812 1 98.06 336 MET B CA 1
ATOM 5455 C C . MET B 1 336 ? -7.41 14.016 -5.703 1 98.06 336 MET B C 1
ATOM 5457 O O . MET B 1 336 ? -7.887 12.875 -5.742 1 98.06 336 MET B O 1
ATOM 5461 N N . GLY B 1 337 ? -6.199 14.211 -5.676 1 98.5 337 GLY B N 1
ATOM 5462 C CA . GLY B 1 337 ? -5.172 13.18 -5.641 1 98.5 337 GLY B CA 1
ATOM 5463 C C . GLY B 1 337 ? -3.762 13.75 -5.68 1 98.5 337 GLY B C 1
ATOM 5464 O O . GLY B 1 337 ? -3.559 14.938 -5.434 1 98.5 337 GLY B O 1
ATOM 5465 N N . HIS B 1 338 ? -2.775 12.906 -5.844 1 98.81 338 HIS B N 1
ATOM 5466 C CA . HIS B 1 338 ? -1.393 13.328 -6.035 1 98.81 338 HIS B CA 1
ATOM 5467 C C . HIS B 1 338 ? -0.625 12.336 -6.895 1 98.81 338 HIS B C 1
ATOM 5469 O O . HIS B 1 338 ? -1.056 11.188 -7.062 1 98.81 338 HIS B O 1
ATOM 5475 N N . LEU B 1 339 ? 0.416 12.859 -7.523 1 98.75 339 LEU B N 1
ATOM 5476 C CA . LEU B 1 339 ? 1.421 12.023 -8.172 1 98.75 339 LEU B CA 1
ATOM 5477 C C . LEU B 1 339 ? 2.721 12.016 -7.379 1 98.75 339 LEU B C 1
ATOM 5479 O O . LEU B 1 339 ? 3.15 13.055 -6.871 1 98.75 339 LEU B O 1
ATOM 5483 N N . ASN B 1 340 ? 3.26 10.867 -7.137 1 98.88 340 ASN B N 1
ATOM 5484 C CA . ASN B 1 340 ? 4.629 10.719 -6.656 1 98.88 340 ASN B CA 1
ATOM 5485 C C . ASN B 1 340 ? 5.586 10.344 -7.785 1 98.88 340 ASN B C 1
ATOM 5487 O O . ASN B 1 340 ? 5.422 9.305 -8.43 1 98.88 340 ASN B O 1
ATOM 5491 N N . VAL B 1 341 ? 6.527 11.188 -8.047 1 98.81 341 VAL B N 1
ATOM 5492 C CA . VAL B 1 341 ? 7.48 10.969 -9.125 1 98.81 341 VAL B CA 1
ATOM 5493 C C . VAL B 1 341 ? 8.828 10.539 -8.555 1 98.81 341 VAL B C 1
ATOM 5495 O O . VAL B 1 341 ? 9.492 11.32 -7.859 1 98.81 341 VAL B O 1
ATOM 5498 N N . ILE B 1 342 ? 9.227 9.32 -8.836 1 98.62 342 ILE B N 1
ATOM 5499 C CA . ILE B 1 342 ? 10.461 8.711 -8.344 1 98.62 342 ILE B CA 1
ATOM 5500 C C . ILE B 1 342 ? 11.57 8.891 -9.375 1 98.62 342 ILE B C 1
ATOM 5502 O O . ILE B 1 342 ? 11.352 8.688 -10.57 1 98.62 342 ILE B O 1
ATOM 5506 N N . ALA B 1 343 ? 12.75 9.305 -8.977 1 98.06 343 ALA B N 1
ATOM 5507 C CA . ALA B 1 343 ? 13.867 9.469 -9.898 1 98.06 343 ALA B CA 1
ATOM 5508 C C . ALA B 1 343 ? 15.203 9.352 -9.164 1 98.06 343 ALA B C 1
ATOM 5510 O O . ALA B 1 343 ? 15.234 9.25 -7.934 1 98.06 343 ALA B O 1
ATOM 5511 N N . ALA B 1 344 ? 16.266 9.305 -9.922 1 97.62 344 ALA B N 1
ATOM 5512 C CA . ALA B 1 344 ? 17.594 9.211 -9.352 1 97.62 344 ALA B CA 1
ATOM 5513 C C . ALA B 1 344 ? 18.016 10.523 -8.688 1 97.62 344 ALA B C 1
ATOM 5515 O O . ALA B 1 344 ? 18.906 10.539 -7.836 1 97.62 344 ALA B O 1
ATOM 5516 N N . SER B 1 345 ? 17.344 11.633 -9.172 1 98.19 345 SER B N 1
ATOM 5517 C CA . SER B 1 345 ? 17.609 12.945 -8.586 1 98.19 345 SER B CA 1
ATOM 5518 C C . SER B 1 345 ? 16.344 13.797 -8.555 1 98.19 345 SER B C 1
ATOM 5520 O O . SER B 1 345 ? 15.398 13.539 -9.305 1 98.19 345 SER B O 1
ATOM 5522 N N . VAL B 1 346 ? 16.359 14.742 -7.68 1 98.12 346 VAL B N 1
ATOM 5523 C CA . VAL B 1 346 ? 15.234 15.68 -7.57 1 98.12 346 VAL B CA 1
ATOM 5524 C C . VAL B 1 346 ? 15.031 16.391 -8.898 1 98.12 346 VAL B C 1
ATOM 5526 O O . VAL B 1 346 ? 13.898 16.562 -9.352 1 98.12 346 VAL B O 1
ATOM 5529 N N . GLU B 1 347 ? 16.109 16.781 -9.516 1 97.94 347 GLU B N 1
ATOM 5530 C CA . GLU B 1 347 ? 16.047 17.5 -10.797 1 97.94 347 GLU B CA 1
ATOM 5531 C C . GLU B 1 347 ? 15.336 16.656 -11.859 1 97.94 347 GLU B C 1
ATOM 5533 O O . GLU B 1 347 ? 14.5 17.188 -12.602 1 97.94 347 GLU B O 1
ATOM 5538 N N . GLU B 1 348 ? 15.656 15.406 -11.891 1 98.12 348 GLU B N 1
ATOM 5539 C CA . GLU B 1 348 ? 15.023 14.516 -12.867 1 98.12 348 GLU B CA 1
ATOM 5540 C C . GLU B 1 348 ? 13.531 14.383 -12.602 1 98.12 348 GLU B C 1
ATOM 5542 O O . GLU B 1 348 ? 12.727 14.352 -13.539 1 98.12 348 GLU B O 1
ATOM 5547 N N . ALA B 1 349 ? 13.141 14.281 -11.344 1 98.44 349 ALA B N 1
ATOM 5548 C CA . ALA B 1 349 ? 11.727 14.188 -10.992 1 98.44 349 ALA B CA 1
ATOM 5549 C C . ALA B 1 349 ? 10.977 15.453 -11.398 1 98.44 349 ALA B C 1
ATOM 5551 O O . ALA B 1 349 ? 9.875 15.383 -11.945 1 98.44 349 ALA B O 1
ATOM 5552 N N . LEU B 1 350 ? 11.586 16.625 -11.133 1 97.81 350 LEU B N 1
ATOM 5553 C CA . LEU B 1 350 ? 10.969 17.906 -11.484 1 97.81 350 LEU B CA 1
ATOM 5554 C C . LEU B 1 350 ? 10.82 18.031 -13 1 97.81 350 LEU B C 1
ATOM 5556 O O . LEU B 1 350 ? 9.82 18.562 -13.492 1 97.81 350 LEU B O 1
ATOM 5560 N N . GLN B 1 351 ? 11.805 17.547 -13.742 1 97.19 351 GLN B N 1
ATOM 5561 C CA . GLN B 1 351 ? 11.727 17.547 -15.203 1 97.19 351 GLN B CA 1
ATOM 5562 C C . GLN B 1 351 ? 10.562 16.688 -15.695 1 97.19 351 GLN B C 1
ATOM 5564 O O . GLN B 1 351 ? 9.852 17.062 -16.625 1 97.19 351 GLN B O 1
ATOM 5569 N N . THR B 1 352 ? 10.383 15.516 -15.055 1 97.56 352 THR B N 1
ATOM 5570 C CA . THR B 1 352 ? 9.266 14.648 -15.406 1 97.56 352 THR B CA 1
ATOM 5571 C C . THR B 1 352 ? 7.938 15.367 -15.188 1 97.56 352 THR B C 1
ATOM 5573 O O . THR B 1 352 ? 7.051 15.312 -16.047 1 97.56 352 THR B O 1
ATOM 5576 N N . ILE B 1 353 ? 7.773 16.062 -14.078 1 97.75 353 ILE B N 1
ATOM 5577 C CA . ILE B 1 353 ? 6.543 16.781 -13.742 1 97.75 353 ILE B CA 1
ATOM 5578 C C . ILE B 1 353 ? 6.281 17.859 -14.789 1 97.75 353 ILE B C 1
ATOM 5580 O O . ILE B 1 353 ? 5.148 18.031 -15.242 1 97.75 353 ILE B O 1
ATOM 5584 N N . GLU B 1 354 ? 7.324 18.562 -15.164 1 96.06 354 GLU B N 1
ATOM 5585 C CA . GLU B 1 354 ? 7.191 19.609 -16.188 1 96.06 354 GLU B CA 1
ATOM 5586 C C . GLU B 1 354 ? 6.719 19.016 -17.516 1 96.06 354 GLU B C 1
ATOM 5588 O O . GLU B 1 354 ? 5.875 19.609 -18.188 1 96.06 354 GLU B O 1
ATOM 5593 N N . GLN B 1 355 ? 7.195 17.875 -17.828 1 95.44 355 GLN B N 1
ATOM 5594 C CA . GLN B 1 355 ? 6.898 17.234 -19.109 1 95.44 355 GLN B CA 1
ATOM 5595 C C . GLN B 1 355 ? 5.465 16.703 -19.141 1 95.44 355 GLN B C 1
ATOM 5597 O O . GLN B 1 355 ? 4.887 16.531 -20.203 1 95.44 355 GLN B O 1
ATOM 5602 N N . LEU B 1 356 ? 4.871 16.359 -17.969 1 95.62 356 LEU B N 1
ATOM 5603 C CA . LEU B 1 356 ? 3.51 15.836 -17.906 1 95.62 356 LEU B CA 1
ATOM 5604 C C . LEU B 1 356 ? 2.506 16.875 -18.406 1 95.62 356 LEU B C 1
ATOM 5606 O O . LEU B 1 356 ? 1.422 16.516 -18.875 1 95.62 356 LEU B O 1
ATOM 5610 N N . ALA B 1 357 ? 2.781 18.203 -18.234 1 92.44 357 ALA B N 1
ATOM 5611 C CA . ALA B 1 357 ? 1.967 19.297 -18.75 1 92.44 357 ALA B CA 1
ATOM 5612 C C . ALA B 1 357 ? 0.555 19.25 -18.188 1 92.44 357 ALA B C 1
ATOM 5614 O O . ALA B 1 357 ? -0.418 19.547 -18.875 1 92.44 357 ALA B O 1
ATOM 5615 N N . ILE B 1 358 ? 0.474 18.797 -16.969 1 95.06 358 ILE B N 1
ATOM 5616 C CA . ILE B 1 358 ? -0.813 18.719 -16.281 1 95.06 358 ILE B CA 1
ATOM 5617 C C . ILE B 1 358 ? -1.123 20.047 -15.609 1 95.06 358 ILE B C 1
ATOM 5619 O O . ILE B 1 358 ? -2.273 20.5 -15.594 1 95.06 358 ILE B O 1
ATOM 5623 N N . TRP B 1 359 ? 0.012 20.688 -15.172 1 93.44 359 TRP B N 1
ATOM 5624 C CA . TRP B 1 359 ? -0.131 21.938 -14.422 1 93.44 359 TRP B CA 1
ATOM 5625 C C . TRP B 1 359 ? 0.176 23.141 -15.305 1 93.44 359 TRP B C 1
ATOM 5627 O O . TRP B 1 359 ? 1.11 23.109 -16.109 1 93.44 359 TRP B O 1
ATOM 5637 N N . LYS B 1 360 ? -0.749 24.016 -15.633 1 78.69 360 LYS B N 1
ATOM 5638 C CA . LYS B 1 360 ? -0.64 25.141 -16.547 1 78.69 360 LYS B CA 1
ATOM 5639 C C . LYS B 1 360 ? 0.583 26 -16.219 1 78.69 360 LYS B C 1
ATOM 5641 O O . LYS B 1 360 ? 1.193 26.594 -17.109 1 78.69 360 LYS B O 1
ATOM 5646 N N . GLU B 1 361 ? 0.851 26.141 -15.016 1 70 361 GLU B N 1
ATOM 5647 C CA . GLU B 1 361 ? 1.995 26.969 -14.656 1 70 361 GLU B CA 1
ATOM 5648 C C . GLU B 1 361 ? 3.264 26.141 -14.523 1 70 361 GLU B C 1
ATOM 5650 O O . GLU B 1 361 ? 3.195 24.922 -14.352 1 70 361 GLU B O 1
ATOM 5655 N N . THR B 1 362 ? 4.367 26.781 -14.844 1 66.88 362 THR B N 1
ATOM 5656 C CA . THR B 1 362 ? 5.652 26.125 -14.641 1 66.88 362 THR B CA 1
ATOM 5657 C C . THR B 1 362 ? 5.77 25.594 -13.211 1 66.88 362 THR B C 1
ATOM 5659 O O . THR B 1 362 ? 5.289 26.234 -12.273 1 66.88 362 THR B O 1
ATOM 5662 N N . VAL B 1 363 ? 6.363 24.391 -13.164 1 65.62 363 VAL B N 1
ATOM 5663 C CA . VAL B 1 363 ? 6.383 23.641 -11.914 1 65.62 363 VAL B CA 1
ATOM 5664 C C . VAL B 1 363 ? 7.133 24.438 -10.844 1 65.62 363 VAL B C 1
ATOM 5666 O O . VAL B 1 363 ? 6.73 24.453 -9.68 1 65.62 363 VAL B O 1
ATOM 5669 N N . LEU B 1 364 ? 8.383 24.922 -11.07 1 62.47 364 LEU B N 1
ATOM 5670 C CA . LEU B 1 364 ? 9.078 25.75 -10.094 1 62.47 364 LEU B CA 1
ATOM 5671 C C . LEU B 1 364 ? 8.875 27.234 -10.391 1 62.47 364 LEU B C 1
ATOM 5673 O O . LEU B 1 364 ? 8.875 27.641 -11.555 1 62.47 364 LEU B O 1
#

InterPro domains:
  IPR003135 ATP-grasp fold, ATP-dependent carboxylate-amine ligase-type [PF02222] (102-277)
  IPR005875 Phosphoribosylaminoimidazole carboxylase, ATPase subunit [MF_01928] (2-346)
  IPR005875 Phosphoribosylaminoimidazole carboxylase, ATPase subunit [TIGR01161] (3-351)
  IPR011054 Rudiment single hybrid motif [SSF51246] (296-360)
  IPR011761 ATP-grasp fold [PS50975] (100-285)
  IPR013815 ATP-grasp fold, subdomain 1 [G3DSA:3.30.1490.20] (106-173)
  IPR016185 Pre-ATP-grasp domain superfamily [SSF52440] (2-83)
  IPR040686 Phosphoribosylaminoimidazole carboxylase, C-terminal domain [PF17769] (299-351)
  IPR054350 PurT/PurK-like, preATP-grasp domain [PF22660] (2-82)

Sequence (728 aa):
MRIGILGGGQLGRMMSLSASAMGYKTLSLDPNSNAPAAQVAPSIVAAFDDVTAARELAHRSDVITYEFENIDTAMIEAIADKCPQGMDVLKATQHRIFEKQMIEGAGLQVAPYVPVRSVRDVIRARDVLGFPFVIKTCRFGYDGKGQTVIRSEQDVRSFTNQFEETEYVAEAWLPFKKEISVIVTRGTHETTTFPISENIHRNNILHLSIVPARVEPDILEEARHLALQLADHIGLIGTLAVELFIMEDGSLYVNELAPRPHNSGHYTIDACETSQFEQHIRAITGMKLGRTTLYTPIVMVNLLGEHMDELNPQTLPSNVKLHLYGKEEAKQGRKMGHLNVIAASVEEALQTIEQLAIWKETVLMRIGILGGGQLGRMMSLSASAMGYKTLSLDPNSNAPAAQVAPSIVAAFDDVTAARELAHRSDVITYEFENIDTAMIEAIADKCPQGMDVLKATQHRIFEKQMIEGAGLQVAPYVPVRSVRDVIRARDVLGFPFVIKTCRFGYDGKGQTVIRSEQDVRSFTNQFEETEYVAEAWLPFKKEISVIVTRGTHETTTFPISENIHRNNILHLSIVPARVEPDILEEARHLALQLADHIGLIGTLAVELFIMEDGSLYVNELAPRPHNSGHYTIDACETSQFEQHIRAITGMKLGRTTLYTPIVMVNLLGEHMDELNPQTLPSNVKLHLYGKEEAKQGRKMGHLNVIAASVEEALQTIEQLAIWKETVL